Protein AF-A0A1C6ASU6-F1 (afdb_monomer_lite)

Radius of gyration: 32.37 Å; chains: 1; bounding box: 77×72×71 Å

Secondary structure (DSSP, 8-state):
-GGGT--GGGTTSS--HHHHHHHHHHHHTT-TTSHHHHHHHHHHHHHH---S--STTTHHHHHHHHHHHTTSGGGSHHHHHHHTT--EEE--B-TT---HHHHHHHT-TT--SEEE--B--GGGT-TTSTTHHHHHHHHHHHH-----SHHHHHHHHHHHHHHHHHTT---B----SS-------S---S----HHHHHHHHTS-HHHHHHHHTT-TTS-HHHHHHHHHHHHHTT----HHHHHHHSS--SEEEEEES-TTSHHHHHHHHHHHHHHHHTT-EEEEEE--SSHHHHHHHHHHHHTT--SEEEEESGGGG-SSS-GGGGHHHHHHHTTS-EEEES-----TTEEEEEE-HHHHHHHHHHHHHHTT---EEEEES--SHHHHHHHHHHHHHHHHTT----GGGEEE--S-HHHHHHHHHH-TT---SEEEESSHHHHHHHHHHHHHHT--TTTT-EEEEES--HHHHHSSSPPEEEE--HHHHHHHHHHHHHIIIII-----SEEEE--EEE--SS---

Foldseek 3Di:
DVVVVDDCCLPVNDDDPLSVQLVVQQVLVVCVVPVVQVVVQVVCCQQQVDNDHRHNVCSVVSVVSVVVSCPDPCNDPLNVCVSVVAAEAEDEDELLDPCVVLVVVVPDPPHRHHYAYAYEHALLVPPVDPCNVVVLVSLCVSQVFDDDDPVSSVSSSVSSVVVSVVSVHDHHDYDDPDDDDDDDDPDDPDDQQDLCNLCVQLVHDSVLLLCLVVVPPPHDPVSSVSSVVSCVVVVHDHDLVVNCVVPVASLEEEEEEQDCPDQLNVVLVVLQQVLSVVVVHHYDYDRQHQDLVSVLVVLVVSVVVRHQEYEYEDQSCQPLDPPPSSNVSVQVSQVPHAYEYEQYDDDHDRYAYFFEQLLQLLLVVLLVCVVVVWQFEAEEEAGSGPSSVSSVNSNCVSCVVSVHDDDPLSHHYDHLALCRLLVVVVVCPPRDGQEYDYAAVSNLNSVVVNCVVVVHDAPPRYATEHECLGPSQCVDVPRHFYKNRPSSVRSNVSSVQVCCCSPVVDDDDRYHYHYIDGRDGGRDDD

Sequence (526 aa):
MRSNGVDEYYITGAATDCEKFQKWAETLELAIGNPLYHWSHLELQRYFGYHGVLNGDTAEEVWNLCNEKLKEDGISVRNLIRQSNVKLICTTDDPVDDLKWHEVLAADDTFEVQVLPAWRPDKAMNLEKPEYADYIAQLSKVSGVEIKTFEDLKEALNIRLDYFADHGCSVSDHALEYVIYLKLSKRNEGKTINIYDIAKLSGVSIATVSRVINGSPKVSEKTKQKVMAVMEQESYTPNMFARGLGLDSAKTIGIICPEIADDYMARSVSYLEKHLHHYGYGCILGCSGTSLEERESYTKLMLSKRIDTLIFVGSIYAGDSDDPAEVAYIKEAAKKTPVFMINAHLEGENIYCAYADDYQATYELTSSLIRRGKKKILFLYNSKSFSANQKMKGYEAALIDAGYPVRGELKFYTKNDIRYARDMLLMHQNLDFDSVVATEDELAIAVLKYAKVKGIKIPEELSVSGYNNSSLAKCCEPELTSVDSKVAVLCSSTVANMIALLERKEEIEKNLKVPCDIVKRCTTDF

pLDDT: mean 91.21, std 10.98, range [38.09, 98.81]

Structure (mmCIF, N/CA/C/O backbone):
data_AF-A0A1C6ASU6-F1
#
_entry.id   AF-A0A1C6ASU6-F1
#
loop_
_atom_site.group_PDB
_atom_site.id
_atom_site.type_symbol
_atom_site.label_atom_id
_atom_site.label_alt_id
_atom_site.label_comp_id
_atom_site.label_asym_id
_atom_site.label_entity_id
_atom_site.label_seq_id
_atom_site.pdbx_PDB_ins_code
_atom_site.Cartn_x
_atom_site.Cartn_y
_atom_site.Cartn_z
_atom_site.occupancy
_atom_site.B_iso_or_equiv
_atom_site.auth_seq_id
_atom_site.auth_comp_id
_atom_site.auth_asym_id
_atom_site.auth_atom_id
_atom_site.pdbx_PDB_model_num
ATOM 1 N N . MET A 1 1 ? -2.484 27.097 6.160 1.00 89.75 1 MET A N 1
ATOM 2 C CA . MET A 1 1 ? -2.011 28.215 7.011 1.00 89.75 1 MET A CA 1
ATOM 3 C C . MET A 1 1 ? -1.577 27.721 8.387 1.00 89.75 1 MET A C 1
ATOM 5 O O . MET A 1 1 ? -0.395 27.821 8.668 1.00 89.75 1 MET A O 1
ATOM 9 N N . ARG A 1 2 ? -2.447 27.092 9.202 1.00 92.25 2 ARG A N 1
ATOM 10 C CA . ARG A 1 2 ? -2.053 26.527 10.519 1.00 92.25 2 ARG A CA 1
ATOM 11 C C . ARG A 1 2 ? -0.887 25.535 10.449 1.00 92.25 2 ARG A C 1
ATOM 13 O O . ARG A 1 2 ? 0.091 25.688 11.165 1.00 92.25 2 ARG A O 1
ATOM 20 N N . SER A 1 3 ? -0.942 24.577 9.519 1.00 86.00 3 SER A N 1
ATOM 21 C CA . SER A 1 3 ? 0.162 23.630 9.279 1.00 86.00 3 SER A CA 1
ATOM 22 C C . SER A 1 3 ? 1.462 24.299 8.814 1.00 86.00 3 SER A C 1
ATOM 24 O O . SER A 1 3 ? 2.511 23.678 8.881 1.00 86.00 3 SER A O 1
ATOM 26 N N . ASN A 1 4 ? 1.387 25.551 8.351 1.00 87.69 4 ASN A N 1
ATOM 27 C CA . ASN A 1 4 ? 2.523 26.365 7.922 1.00 87.69 4 ASN A CA 1
ATOM 28 C C . ASN A 1 4 ? 2.997 27.341 9.023 1.00 87.69 4 ASN A C 1
ATOM 30 O O . ASN A 1 4 ? 3.737 28.277 8.749 1.00 87.69 4 ASN A O 1
ATOM 34 N N . GLY A 1 5 ? 2.523 27.180 10.265 1.00 91.56 5 GLY A N 1
ATOM 35 C CA . GLY A 1 5 ? 2.941 28.009 11.399 1.00 91.56 5 GLY A CA 1
ATOM 36 C C . GLY A 1 5 ? 2.465 29.466 11.355 1.00 91.56 5 GLY A C 1
ATOM 37 O O . GLY A 1 5 ? 3.009 30.296 12.077 1.00 91.56 5 GLY A O 1
ATOM 38 N N . VAL A 1 6 ? 1.470 29.795 10.524 1.00 93.94 6 VAL A N 1
ATOM 39 C CA . VAL A 1 6 ? 0.894 31.148 10.480 1.00 93.94 6 VAL A CA 1
ATOM 40 C C . VAL A 1 6 ? 0.140 31.426 11.783 1.00 93.94 6 VAL A C 1
ATOM 42 O O . VAL A 1 6 ? -0.688 30.613 12.195 1.00 93.94 6 VAL A O 1
ATOM 45 N N . ASP A 1 7 ? 0.421 32.574 12.405 1.00 95.62 7 ASP A N 1
ATOM 46 C CA . ASP A 1 7 ? -0.215 33.006 13.653 1.00 95.62 7 ASP A CA 1
ATOM 47 C C . ASP A 1 7 ? -1.743 33.110 13.504 1.00 95.62 7 ASP A C 1
ATOM 49 O O . ASP A 1 7 ? -2.252 33.578 12.480 1.00 95.62 7 ASP A O 1
ATOM 53 N N . GLU A 1 8 ? -2.483 32.692 14.534 1.00 95.00 8 GLU A N 1
ATOM 54 C CA . GLU A 1 8 ? -3.949 32.659 14.514 1.00 95.00 8 GLU A CA 1
ATOM 55 C C . GLU A 1 8 ? -4.563 34.061 14.331 1.00 95.00 8 GLU A C 1
ATOM 57 O O . GLU A 1 8 ? -5.665 34.176 13.786 1.00 95.00 8 GLU A O 1
ATOM 62 N N . TYR A 1 9 ? -3.821 35.128 14.664 1.00 96.25 9 TYR A N 1
ATOM 63 C CA . TYR A 1 9 ? -4.148 36.519 14.338 1.00 96.25 9 TYR A CA 1
ATOM 64 C C . TYR A 1 9 ? -4.495 36.718 12.851 1.00 96.25 9 TYR A C 1
ATOM 66 O O . TYR A 1 9 ? -5.457 37.423 12.539 1.00 96.25 9 TYR A O 1
ATOM 74 N N . TYR A 1 10 ? -3.774 36.039 11.949 1.00 95.25 10 TYR A N 1
ATOM 75 C CA . TYR A 1 10 ? -3.957 36.100 10.492 1.00 95.25 10 TYR A CA 1
ATOM 76 C C . TYR A 1 10 ? -4.878 35.003 9.932 1.00 95.25 10 TYR A C 1
ATOM 78 O O . TYR A 1 10 ? -4.990 34.865 8.716 1.00 95.25 10 TYR A O 1
ATOM 86 N N . ILE A 1 11 ? -5.517 34.194 10.781 1.00 92.38 11 ILE A N 1
ATOM 87 C CA . ILE A 1 11 ? -6.421 33.118 10.346 1.00 92.38 11 ILE A CA 1
ATOM 88 C C . ILE A 1 11 ? -7.842 33.428 10.809 1.00 92.38 11 ILE A C 1
ATOM 90 O O . ILE A 1 11 ? -8.690 33.785 9.995 1.00 92.38 11 ILE A O 1
ATOM 94 N N . THR A 1 12 ? -8.100 33.338 12.115 1.00 90.62 12 THR A N 1
ATOM 95 C CA . THR A 1 12 ? -9.412 33.651 12.713 1.00 90.62 12 THR A CA 1
ATOM 96 C C . THR A 1 12 ? -9.403 34.925 13.555 1.00 90.62 12 THR A C 1
ATOM 98 O O . THR A 1 12 ? -10.463 35.391 13.965 1.00 90.62 12 THR A O 1
ATOM 101 N N . GLY A 1 13 ? -8.227 35.513 13.793 1.00 91.00 13 GLY A N 1
ATOM 102 C CA . GLY A 1 13 ? -8.066 36.739 14.563 1.00 91.00 13 GLY A CA 1
ATOM 103 C C . GLY A 1 13 ? -8.400 38.026 13.802 1.00 91.00 13 GLY A C 1
ATOM 104 O O . GLY A 1 13 ? -9.082 38.035 12.773 1.00 91.00 13 GLY A O 1
ATOM 105 N N . ALA A 1 14 ? -7.925 39.142 14.356 1.00 94.81 14 ALA A N 1
ATOM 106 C CA . ALA A 1 14 ? -8.362 40.493 14.006 1.00 94.81 14 ALA A CA 1
ATOM 107 C C . ALA A 1 14 ? -7.582 41.165 12.857 1.00 94.81 14 ALA A C 1
ATOM 109 O O . ALA A 1 14 ? -7.762 42.363 12.646 1.00 94.81 14 ALA A O 1
ATOM 110 N N . ALA A 1 15 ? -6.721 40.439 12.133 1.00 96.56 15 ALA A N 1
ATOM 111 C CA . ALA A 1 15 ? -6.069 40.970 10.933 1.00 96.56 15 ALA A CA 1
ATOM 112 C C . ALA A 1 15 ? -7.101 41.381 9.864 1.00 96.56 15 ALA A C 1
ATOM 114 O O . ALA A 1 15 ? -8.192 40.800 9.784 1.00 96.56 15 ALA A O 1
ATOM 115 N N . THR A 1 16 ? -6.744 42.354 9.026 1.00 97.25 16 THR A N 1
ATOM 116 C CA . THR A 1 16 ? -7.569 42.769 7.882 1.00 97.25 16 THR A CA 1
ATOM 117 C C . THR A 1 16 ? -7.646 41.663 6.829 1.00 97.25 16 THR A C 1
ATOM 119 O O . THR A 1 16 ? -6.751 40.823 6.727 1.00 97.25 16 THR A O 1
ATOM 122 N N . ASP A 1 17 ? -8.694 41.662 6.002 1.00 95.50 17 ASP A N 1
ATOM 123 C CA . ASP A 1 17 ? -8.864 40.628 4.970 1.00 95.50 17 ASP A CA 1
ATOM 124 C C . ASP A 1 17 ? -7.698 40.602 3.966 1.00 95.50 17 ASP A C 1
ATOM 126 O O . ASP A 1 17 ? -7.287 39.527 3.533 1.00 95.50 17 ASP A O 1
ATOM 130 N N . CYS A 1 18 ? -7.109 41.766 3.666 1.00 95.88 18 CYS A N 1
ATOM 131 C CA . CYS A 1 18 ? -5.926 41.873 2.810 1.00 95.88 18 CYS A CA 1
ATOM 132 C C . CYS A 1 18 ? -4.696 41.215 3.461 1.00 95.88 18 CYS A C 1
ATOM 134 O O . CYS A 1 18 ? -4.013 40.410 2.831 1.00 95.88 18 CYS A O 1
ATOM 136 N N . GLU A 1 19 ? -4.447 41.468 4.751 1.00 97.12 19 GLU A N 1
ATOM 137 C CA . GLU A 1 19 ? -3.349 40.826 5.491 1.00 97.12 19 GLU A CA 1
ATOM 138 C C . GLU A 1 19 ? -3.540 39.306 5.596 1.00 97.12 19 GLU A C 1
ATOM 140 O O . GLU A 1 19 ? -2.581 38.540 5.473 1.00 97.12 19 GLU A O 1
ATOM 145 N N . LYS A 1 20 ? -4.781 38.844 5.783 1.00 97.38 20 LYS A N 1
ATOM 146 C CA . LYS A 1 20 ? -5.115 37.411 5.777 1.00 97.38 20 LYS A CA 1
ATOM 147 C C . LYS A 1 20 ? -4.866 36.792 4.401 1.00 97.38 20 LYS A C 1
ATOM 149 O O . LYS A 1 20 ? -4.273 35.715 4.315 1.00 97.38 20 LYS A O 1
ATOM 154 N N . PHE A 1 21 ? -5.264 37.478 3.328 1.00 96.75 21 PHE A N 1
ATOM 155 C CA . PHE A 1 21 ? -5.027 37.036 1.954 1.00 96.75 21 PHE A CA 1
ATOM 156 C C . PHE A 1 21 ? -3.535 36.965 1.615 1.00 96.75 21 PHE A C 1
ATOM 158 O O . PHE A 1 21 ? -3.093 35.975 1.034 1.00 96.75 21 PHE A O 1
ATOM 165 N N . GLN A 1 22 ? -2.740 37.941 2.059 1.00 97.62 22 GLN A N 1
ATOM 166 C CA . GLN A 1 22 ? -1.281 37.919 1.938 1.00 97.62 22 GLN A CA 1
ATOM 167 C C . GLN A 1 22 ? -0.692 36.648 2.572 1.00 97.62 22 GLN A C 1
ATOM 169 O O . GLN A 1 22 ? 0.067 35.919 1.934 1.00 97.62 22 GLN A O 1
ATOM 174 N N . LYS A 1 23 ? -1.102 36.312 3.804 1.00 97.50 23 LYS A N 1
ATOM 175 C CA . LYS A 1 23 ? -0.645 35.084 4.483 1.00 97.50 23 LYS A CA 1
ATOM 176 C C . LYS A 1 23 ? -1.138 33.800 3.825 1.00 97.50 23 LYS A C 1
ATOM 178 O O . LYS A 1 23 ? -0.450 32.774 3.880 1.00 97.50 23 LYS A O 1
ATOM 183 N N . TRP A 1 24 ? -2.311 33.833 3.201 1.00 95.69 24 TRP A N 1
ATOM 184 C CA . TRP A 1 24 ? -2.790 32.730 2.379 1.00 95.69 24 TRP A CA 1
ATOM 185 C C . TRP A 1 24 ? -1.905 32.525 1.144 1.00 95.69 24 TRP A C 1
ATOM 187 O O . TRP A 1 24 ? -1.467 31.401 0.901 1.00 95.69 24 TRP A O 1
ATOM 197 N N . ALA A 1 25 ? -1.577 33.597 0.423 1.00 96.31 25 ALA A N 1
ATOM 198 C CA . ALA A 1 25 ? -0.746 33.549 -0.775 1.00 96.31 25 ALA A CA 1
ATOM 199 C C . ALA A 1 25 ? 0.693 33.079 -0.484 1.00 96.31 25 ALA A C 1
ATOM 201 O O . ALA A 1 25 ? 1.191 32.194 -1.174 1.00 96.31 25 ALA A O 1
ATOM 202 N N . GLU A 1 26 ? 1.316 33.568 0.595 1.00 95.69 26 GLU A N 1
ATOM 203 C CA . GLU A 1 26 ? 2.608 33.057 1.096 1.00 95.69 26 GLU A CA 1
ATOM 204 C C . GLU A 1 26 ? 2.534 31.555 1.434 1.00 95.69 26 GLU A C 1
ATOM 206 O O . GLU A 1 26 ? 3.459 30.787 1.186 1.00 95.69 26 GLU A O 1
ATOM 211 N N . THR A 1 27 ? 1.408 31.099 1.997 1.00 95.31 27 THR A N 1
ATOM 212 C CA . THR A 1 27 ? 1.219 29.676 2.316 1.00 95.31 27 THR A CA 1
ATOM 213 C C . THR A 1 27 ? 1.048 28.819 1.061 1.00 95.31 27 THR A C 1
ATOM 215 O O . THR A 1 27 ? 1.477 27.664 1.050 1.00 95.31 27 THR A O 1
ATOM 218 N N . LEU A 1 28 ? 0.406 29.348 0.018 1.00 93.88 28 LEU A N 1
ATOM 219 C CA . LEU A 1 28 ? 0.151 28.609 -1.216 1.00 93.88 28 LEU A CA 1
ATOM 220 C C . LEU A 1 28 ? 1.441 28.188 -1.927 1.00 93.88 28 LEU A C 1
ATOM 222 O O . LEU A 1 28 ? 1.463 27.107 -2.511 1.00 93.88 28 LEU A O 1
ATOM 226 N N . GLU A 1 29 ? 2.525 28.959 -1.825 1.00 88.88 29 GLU A N 1
ATOM 227 C CA . GLU A 1 29 ? 3.832 28.599 -2.401 1.00 88.88 29 GLU A CA 1
ATOM 228 C C . GLU A 1 29 ? 4.372 27.265 -1.880 1.00 88.88 29 GLU A C 1
ATOM 230 O O . GLU A 1 29 ? 5.050 26.528 -2.595 1.00 88.88 29 GLU A O 1
ATOM 235 N N . LEU A 1 30 ? 4.028 26.928 -0.639 1.00 90.44 30 LEU A N 1
ATOM 236 C CA . LEU A 1 30 ? 4.442 25.696 0.026 1.00 90.44 30 LEU A CA 1
ATOM 237 C C . LEU A 1 30 ? 3.437 24.554 -0.184 1.00 90.44 30 LEU A C 1
ATOM 239 O O . LEU A 1 30 ? 3.657 23.438 0.281 1.00 90.44 30 LEU A O 1
ATOM 243 N N . ALA A 1 31 ? 2.334 24.815 -0.888 1.00 88.81 31 ALA A N 1
ATOM 244 C CA . ALA A 1 31 ? 1.245 23.874 -1.123 1.00 88.81 31 ALA A CA 1
ATOM 245 C C . ALA A 1 31 ? 1.304 23.212 -2.516 1.00 88.81 31 ALA A C 1
ATOM 247 O O . ALA A 1 31 ? 0.291 22.700 -2.994 1.00 88.81 31 ALA A O 1
ATOM 248 N N . ILE A 1 32 ? 2.464 23.196 -3.183 1.00 81.00 32 ILE A N 1
ATOM 249 C CA . ILE A 1 32 ? 2.633 22.531 -4.487 1.00 81.00 32 ILE A CA 1
ATOM 250 C C . ILE A 1 32 ? 2.307 21.034 -4.348 1.00 81.00 32 ILE A C 1
ATOM 252 O O . ILE A 1 32 ? 2.877 20.332 -3.517 1.00 81.00 32 ILE A O 1
ATOM 256 N N . GLY A 1 33 ? 1.369 20.548 -5.167 1.00 82.12 33 GLY A N 1
ATOM 257 C CA . GLY A 1 33 ? 0.838 19.180 -5.092 1.00 82.12 33 GLY A CA 1
ATOM 258 C C . GLY A 1 33 ? -0.391 19.023 -4.186 1.00 82.12 33 GLY A C 1
ATOM 259 O O . GLY A 1 33 ? -1.029 17.972 -4.206 1.00 82.12 33 GLY A O 1
ATOM 260 N N . ASN A 1 34 ? -0.779 20.060 -3.438 1.00 88.38 34 ASN A N 1
ATOM 261 C CA . ASN A 1 34 ? -2.059 20.115 -2.737 1.00 88.38 34 ASN A CA 1
ATOM 262 C C . ASN A 1 34 ? -3.158 20.651 -3.682 1.00 88.38 34 ASN A C 1
ATOM 264 O O . ASN A 1 34 ? -2.921 21.643 -4.379 1.00 88.38 34 ASN A O 1
ATOM 268 N N . PRO A 1 35 ? -4.377 20.074 -3.690 1.00 89.69 35 PRO A N 1
ATOM 269 C CA . PRO A 1 35 ? -5.486 20.579 -4.504 1.00 89.69 35 PRO A CA 1
ATOM 270 C C . PRO A 1 35 ? -5.772 22.074 -4.325 1.00 89.69 35 PRO A C 1
ATOM 272 O O . PRO A 1 35 ? -6.132 22.732 -5.295 1.00 89.69 35 PRO A O 1
ATOM 275 N N . LEU A 1 36 ? -5.545 22.630 -3.128 1.00 90.69 36 LEU A N 1
ATOM 276 C CA . LEU A 1 36 ? -5.753 24.051 -2.840 1.00 90.69 36 LEU A CA 1
ATOM 277 C C . LEU A 1 36 ? -4.897 24.964 -3.724 1.00 90.69 36 LEU A C 1
ATOM 279 O O . LEU A 1 36 ? -5.395 25.992 -4.173 1.00 90.69 36 LEU A O 1
ATOM 283 N N . TYR A 1 37 ? -3.659 24.568 -4.044 1.00 93.06 37 TYR A N 1
ATOM 284 C CA . TYR A 1 37 ? -2.824 25.318 -4.982 1.00 93.06 37 TYR A CA 1
ATOM 285 C C . TYR A 1 37 ? -3.482 25.378 -6.359 1.00 93.06 37 TYR A C 1
ATOM 287 O O . TYR A 1 37 ? -3.696 26.457 -6.907 1.00 93.06 37 TYR A O 1
ATOM 295 N N . HIS A 1 38 ? -3.871 24.226 -6.904 1.00 91.38 38 HIS A N 1
ATOM 296 C CA . HIS A 1 38 ? -4.484 24.159 -8.228 1.00 91.38 38 HIS A CA 1
ATOM 297 C C . HIS A 1 38 ? -5.837 24.875 -8.281 1.00 91.38 38 HIS A C 1
ATOM 299 O O . HIS A 1 38 ? -6.095 25.617 -9.224 1.00 91.38 38 HIS A O 1
ATOM 305 N N . TRP A 1 39 ? -6.689 24.695 -7.270 1.00 93.44 39 TRP A N 1
ATOM 306 C CA . TRP A 1 39 ? -8.012 25.314 -7.224 1.00 93.44 39 TRP A CA 1
ATOM 307 C C . TRP A 1 39 ? -7.933 26.833 -7.125 1.00 93.44 39 TRP A C 1
ATOM 309 O O . TRP A 1 39 ? -8.619 27.503 -7.888 1.00 93.44 39 TRP A O 1
ATOM 319 N N . SER A 1 40 ? -7.053 27.391 -6.285 1.00 94.00 40 SER A N 1
ATOM 320 C CA . SER A 1 40 ? -6.895 28.849 -6.204 1.00 94.00 40 SER A CA 1
ATOM 321 C C . SER A 1 40 ? -6.528 29.467 -7.556 1.00 94.00 40 SER A C 1
ATOM 323 O O . SER A 1 40 ? -7.146 30.445 -7.965 1.00 94.00 40 SER A O 1
ATOM 325 N N . HIS A 1 41 ? -5.594 28.863 -8.296 1.00 94.94 41 HIS A N 1
ATOM 326 C CA . HIS A 1 41 ? -5.211 29.356 -9.624 1.00 94.94 41 HIS A CA 1
ATOM 327 C C . HIS A 1 41 ? -6.318 29.162 -10.669 1.00 94.94 41 HIS A C 1
ATOM 329 O O . HIS A 1 41 ? -6.538 30.040 -11.501 1.00 94.94 41 HIS A O 1
ATOM 335 N N . LEU A 1 42 ? -7.049 28.044 -10.616 1.00 93.88 42 LEU A N 1
ATOM 336 C CA . LEU A 1 42 ? -8.167 27.793 -11.526 1.00 93.88 42 LEU A CA 1
ATOM 337 C C . LEU A 1 42 ? -9.322 28.777 -11.314 1.00 93.88 42 LEU A C 1
ATOM 339 O O . LEU A 1 42 ? -9.890 29.236 -12.303 1.00 93.88 42 LEU A O 1
ATOM 343 N N . GLU A 1 43 ? -9.658 29.133 -10.071 1.00 92.38 43 GLU A N 1
ATOM 344 C CA . GLU A 1 43 ? -10.723 30.111 -9.802 1.00 92.38 43 GLU A CA 1
ATOM 345 C C . GLU A 1 43 ? -10.303 31.539 -10.187 1.00 92.38 43 GLU A C 1
ATOM 347 O O . GLU A 1 43 ? -11.088 32.273 -10.796 1.00 92.38 43 GLU A O 1
ATOM 352 N N . LEU A 1 44 ? -9.041 31.908 -9.932 1.00 94.62 44 LEU A N 1
ATOM 353 C CA . LEU A 1 44 ? -8.453 33.165 -10.409 1.00 94.62 44 LEU A CA 1
ATOM 354 C C . LEU A 1 44 ? -8.493 33.269 -11.937 1.00 94.62 44 LEU A C 1
ATOM 356 O O . LEU A 1 44 ? -8.879 34.300 -12.489 1.00 94.62 44 LEU A O 1
ATOM 360 N N . GLN A 1 45 ? -8.164 32.187 -12.636 1.00 94.88 45 GLN A N 1
ATOM 361 C CA . GLN A 1 45 ? -8.249 32.145 -14.089 1.00 94.88 45 GLN A CA 1
ATOM 362 C C . GLN A 1 45 ? -9.702 32.215 -14.575 1.00 94.88 45 GLN A C 1
ATOM 364 O O . GLN A 1 45 ? -10.001 32.957 -15.510 1.00 94.88 45 GLN A O 1
ATOM 369 N N . ARG A 1 46 ? -10.605 31.444 -13.960 1.00 90.56 46 ARG A N 1
ATOM 370 C CA . ARG A 1 46 ? -11.988 31.276 -14.422 1.00 90.56 46 ARG A CA 1
ATOM 371 C C . ARG A 1 46 ? -12.820 32.544 -14.270 1.00 90.56 46 ARG A C 1
ATOM 373 O O . ARG A 1 46 ? -13.450 32.946 -15.242 1.00 90.56 46 ARG A O 1
ATOM 380 N N . TYR A 1 47 ? -12.839 33.150 -13.084 1.00 89.19 47 TYR A N 1
ATOM 381 C CA . TYR A 1 47 ? -13.700 34.310 -12.818 1.00 89.19 47 TYR A CA 1
ATOM 382 C C . TYR A 1 47 ? -12.960 35.635 -12.964 1.00 89.19 47 TYR A C 1
ATOM 384 O O . TYR A 1 47 ? -13.541 36.631 -13.387 1.00 89.19 47 TYR A O 1
ATOM 392 N N . PHE A 1 48 ? -11.662 35.649 -12.655 1.00 91.25 48 PHE A N 1
ATOM 393 C CA . PHE A 1 48 ? -10.873 36.877 -12.633 1.00 91.25 48 PHE A CA 1
ATOM 394 C C . PHE A 1 48 ? -9.925 37.004 -13.826 1.00 91.25 48 PHE A C 1
ATOM 396 O O . PHE A 1 48 ? -9.300 38.049 -13.990 1.00 91.25 48 PHE A O 1
ATOM 403 N N . GLY A 1 49 ? -9.860 36.022 -14.734 1.00 91.81 49 GLY A N 1
ATOM 404 C CA . GLY A 1 49 ? -9.000 36.073 -15.924 1.00 91.81 49 GLY A CA 1
ATOM 405 C C . GLY A 1 49 ? -7.513 36.248 -15.602 1.00 91.81 49 GLY A C 1
ATOM 406 O O . GLY A 1 49 ? -6.758 36.731 -16.444 1.00 91.81 49 GLY A O 1
ATOM 407 N N . TYR A 1 50 ? -7.099 35.916 -14.379 1.00 95.75 50 TYR A N 1
ATOM 408 C CA . TYR A 1 50 ? -5.712 36.014 -13.954 1.00 95.75 50 TYR A CA 1
ATOM 409 C C . TYR A 1 50 ? -4.988 34.713 -14.297 1.00 95.75 50 TYR A C 1
ATOM 411 O O . TYR A 1 50 ? -5.346 33.643 -13.813 1.00 95.75 50 TYR A O 1
ATOM 419 N N . HIS A 1 51 ? -3.974 34.812 -15.155 1.00 95.88 51 HIS A N 1
ATOM 420 C CA . HIS A 1 51 ? -3.187 33.670 -15.635 1.00 95.88 51 HIS A CA 1
ATOM 421 C C . HIS A 1 51 ? -1.792 33.585 -14.993 1.00 95.88 51 HIS A C 1
ATOM 423 O O . HIS A 1 51 ? -0.982 32.751 -15.400 1.00 95.88 51 HIS A O 1
ATOM 429 N N . GLY A 1 52 ? -1.493 34.471 -14.039 1.00 93.69 52 GLY A N 1
ATOM 430 C CA . GLY A 1 52 ? -0.248 34.454 -13.279 1.00 93.69 52 GLY A CA 1
ATOM 431 C C . GLY A 1 52 ? -0.268 33.435 -12.138 1.00 93.69 52 GLY A C 1
ATOM 432 O O . GLY A 1 52 ? -1.192 32.631 -12.004 1.00 93.69 52 GLY A O 1
ATOM 433 N N . VAL A 1 53 ? 0.762 33.489 -11.296 1.00 93.38 53 VAL A N 1
ATOM 434 C CA . VAL A 1 53 ? 0.902 32.630 -10.113 1.00 93.38 53 VAL A CA 1
ATOM 435 C C . VAL A 1 53 ? 0.579 33.455 -8.875 1.00 93.38 53 VAL A C 1
ATOM 437 O O . VAL A 1 53 ? 1.204 34.490 -8.672 1.00 93.38 53 VAL A O 1
ATOM 440 N N . LEU A 1 54 ? -0.373 33.005 -8.054 1.00 96.00 54 LEU A N 1
ATOM 441 C CA . LEU A 1 54 ? -0.651 33.593 -6.744 1.00 96.00 54 LEU A CA 1
ATOM 442 C C . LEU A 1 54 ? 0.397 33.112 -5.739 1.00 96.00 54 LEU A C 1
ATOM 444 O O . LEU A 1 54 ? 0.477 31.919 -5.438 1.00 96.00 54 LEU A O 1
ATOM 448 N N . ASN A 1 55 ? 1.166 34.055 -5.211 1.00 95.19 55 ASN A N 1
ATOM 449 C CA . ASN A 1 55 ? 2.190 33.828 -4.208 1.00 95.19 55 ASN A CA 1
ATOM 450 C C . ASN A 1 55 ? 2.399 35.069 -3.325 1.00 95.19 55 ASN A C 1
ATOM 452 O O . ASN A 1 55 ? 1.672 36.052 -3.469 1.00 95.19 55 ASN A O 1
ATOM 456 N N . GLY A 1 56 ? 3.363 35.029 -2.399 1.00 95.19 56 GLY A N 1
ATOM 457 C CA . GLY A 1 56 ? 3.637 36.159 -1.508 1.00 95.19 56 GLY A CA 1
ATOM 458 C C . GLY A 1 56 ? 3.955 37.465 -2.249 1.00 95.19 56 GLY A C 1
ATOM 459 O O . GLY A 1 56 ? 3.484 38.521 -1.836 1.00 95.19 56 GLY A O 1
ATOM 460 N N . ASP A 1 57 ? 4.677 37.393 -3.369 1.00 97.06 57 ASP A N 1
ATOM 461 C CA . ASP A 1 57 ? 5.079 38.568 -4.152 1.00 97.06 57 ASP A CA 1
ATOM 462 C C . ASP A 1 57 ? 3.933 39.142 -5.005 1.00 97.06 57 ASP A C 1
ATOM 464 O O . ASP A 1 57 ? 3.872 40.349 -5.235 1.00 97.06 57 ASP A O 1
ATOM 468 N N . THR A 1 58 ? 3.012 38.300 -5.482 1.00 97.19 58 THR A N 1
ATOM 469 C CA . THR A 1 58 ? 1.901 38.702 -6.367 1.00 97.19 58 THR A CA 1
ATOM 470 C C . THR A 1 58 ? 0.583 38.940 -5.632 1.00 97.19 58 THR A C 1
ATOM 472 O O . THR A 1 58 ? -0.396 39.366 -6.245 1.00 97.19 58 THR A O 1
ATOM 475 N N . ALA A 1 59 ? 0.526 38.685 -4.325 1.00 97.12 59 ALA A N 1
ATOM 476 C CA . ALA A 1 59 ? -0.696 38.767 -3.532 1.00 97.12 59 ALA A CA 1
ATOM 477 C C . ALA A 1 59 ? -1.389 40.135 -3.623 1.00 97.12 59 ALA A C 1
ATOM 479 O O . ALA A 1 59 ? -2.595 40.188 -3.852 1.00 97.12 59 ALA A O 1
ATOM 480 N N . GLU A 1 60 ? -0.647 41.239 -3.502 1.00 96.88 60 GLU A N 1
ATOM 481 C CA . GLU A 1 60 ? -1.217 42.590 -3.589 1.00 96.88 60 GLU A CA 1
ATOM 482 C C . GLU A 1 60 ? -1.780 42.889 -4.990 1.00 96.88 60 GLU A C 1
ATOM 484 O O . GLU A 1 60 ? -2.884 43.421 -5.124 1.00 96.88 60 GLU A O 1
ATOM 489 N N . GLU A 1 61 ? -1.057 42.499 -6.044 1.00 96.88 61 GLU A N 1
ATOM 490 C CA . GLU A 1 61 ? -1.515 42.636 -7.431 1.00 96.88 61 GLU A CA 1
ATOM 491 C C . GLU A 1 61 ? -2.829 41.876 -7.645 1.00 96.88 61 GLU A C 1
ATOM 493 O O . GLU A 1 61 ? -3.810 42.441 -8.135 1.00 96.88 61 GLU A O 1
ATOM 498 N N . VAL A 1 62 ? -2.862 40.604 -7.238 1.00 97.31 62 VAL A N 1
ATOM 499 C CA . VAL A 1 62 ? -4.029 39.726 -7.385 1.00 97.31 62 VAL A CA 1
ATOM 500 C C . VAL A 1 62 ? -5.205 40.255 -6.568 1.00 97.31 62 VAL A C 1
ATOM 502 O O . VAL A 1 62 ? -6.331 40.281 -7.066 1.00 97.31 62 VAL A O 1
ATOM 505 N N . TRP A 1 63 ? -4.956 40.711 -5.338 1.00 96.94 63 TRP A N 1
ATOM 506 C CA . TRP A 1 63 ? -5.964 41.312 -4.469 1.00 96.94 63 TRP A CA 1
ATOM 507 C C . TRP A 1 63 ? -6.620 42.521 -5.134 1.00 96.94 63 TRP A C 1
ATOM 509 O O . TRP A 1 63 ? -7.849 42.597 -5.215 1.00 96.94 63 TRP A O 1
ATOM 519 N N . ASN A 1 64 ? -5.810 43.444 -5.653 1.00 96.38 64 ASN A N 1
ATOM 520 C CA . ASN A 1 64 ? -6.298 44.650 -6.314 1.00 96.38 64 ASN A CA 1
ATOM 521 C C . ASN A 1 64 ? -7.059 44.314 -7.602 1.00 96.38 64 ASN A C 1
ATOM 523 O O . ASN A 1 64 ? -8.162 44.817 -7.806 1.00 96.38 64 ASN A O 1
ATOM 527 N N . LEU A 1 65 ? -6.529 43.406 -8.429 1.00 95.69 65 LEU A N 1
ATOM 528 C CA . LEU A 1 65 ? -7.192 42.939 -9.647 1.00 95.69 65 LEU A CA 1
ATOM 529 C C . LEU A 1 65 ? -8.572 42.340 -9.346 1.00 95.69 65 LEU A C 1
ATOM 531 O O . LEU A 1 65 ? -9.554 42.695 -9.998 1.00 95.69 65 LEU A O 1
ATOM 535 N N . CYS A 1 66 ? -8.660 41.445 -8.358 1.00 93.94 66 CYS A N 1
ATOM 536 C CA . CYS A 1 66 ? -9.923 40.810 -7.995 1.00 93.94 66 CYS A CA 1
ATOM 537 C C . CYS A 1 66 ? -10.930 41.837 -7.465 1.00 93.94 66 CYS A C 1
ATOM 539 O O . CYS A 1 66 ? -12.087 41.813 -7.874 1.00 93.94 66 CYS A O 1
ATOM 541 N N . ASN A 1 67 ? -10.497 42.771 -6.611 1.00 93.62 67 ASN A N 1
ATOM 542 C CA . ASN A 1 67 ? -11.370 43.816 -6.070 1.00 93.62 67 ASN A CA 1
ATOM 543 C C . ASN A 1 67 ? -11.860 44.808 -7.132 1.00 93.62 67 ASN A C 1
ATOM 545 O O . ASN A 1 67 ? -13.004 45.249 -7.052 1.00 93.62 67 ASN A O 1
ATOM 549 N N . GLU A 1 68 ? -11.043 45.151 -8.130 1.00 93.50 68 GLU A N 1
ATOM 550 C CA . GLU A 1 68 ? -11.506 45.954 -9.268 1.00 93.50 68 GLU A CA 1
ATOM 551 C C . GLU A 1 68 ? -12.524 45.185 -10.109 1.00 93.50 68 GLU A C 1
ATOM 553 O O . GLU A 1 68 ? -13.593 45.709 -10.416 1.00 93.50 68 GLU A O 1
ATOM 558 N N . LYS A 1 69 ? -12.255 43.908 -10.394 1.00 90.06 69 LYS A N 1
ATOM 559 C CA . LYS A 1 69 ? -13.178 43.047 -11.139 1.00 90.06 69 LYS A CA 1
ATOM 560 C C . LYS A 1 69 ? -14.522 42.849 -10.440 1.00 90.06 69 LYS A C 1
ATOM 562 O O . LYS A 1 69 ? -15.555 42.863 -11.099 1.00 90.06 69 LYS A O 1
ATOM 567 N N . LEU A 1 70 ? -14.540 42.727 -9.113 1.00 90.00 70 LEU A N 1
ATOM 568 C CA . LEU A 1 70 ? -15.780 42.605 -8.333 1.00 90.00 70 LEU A CA 1
ATOM 569 C C . LEU A 1 70 ? -16.698 43.837 -8.438 1.00 90.00 70 LEU A C 1
ATOM 571 O O . LEU A 1 70 ? -17.874 43.736 -8.097 1.00 90.00 70 LEU A O 1
ATOM 575 N N . LYS A 1 71 ? -16.194 44.987 -8.907 1.00 89.44 71 LYS A N 1
ATOM 576 C CA . LYS A 1 71 ? -17.006 46.189 -9.165 1.00 89.44 71 LYS A CA 1
ATOM 577 C C . LYS A 1 71 ? -17.701 46.158 -10.529 1.00 89.44 71 LYS A C 1
ATOM 579 O O . LYS A 1 71 ? -18.562 46.997 -10.776 1.00 89.44 71 LYS A O 1
ATOM 584 N N . GLU A 1 72 ? -17.321 45.244 -11.421 1.00 88.12 72 GLU A N 1
ATOM 585 C CA . GLU A 1 72 ? -17.944 45.100 -12.735 1.00 88.12 72 GLU A CA 1
ATOM 586 C C . GLU A 1 72 ? -19.334 44.450 -12.606 1.00 88.12 72 GLU A C 1
ATOM 588 O O . GLU A 1 72 ? -19.501 43.439 -11.920 1.00 88.12 72 GLU A O 1
ATOM 593 N N . ASP A 1 73 ? -20.333 44.960 -13.339 1.00 73.44 73 ASP A N 1
ATOM 594 C CA . ASP A 1 73 ? -21.723 44.458 -13.303 1.00 73.44 73 ASP A CA 1
ATOM 595 C C . ASP A 1 73 ? -21.840 42.947 -13.625 1.00 73.44 73 ASP A C 1
ATOM 597 O O . ASP A 1 73 ? -22.785 42.257 -13.222 1.00 73.44 73 ASP A O 1
ATOM 601 N N . GLY A 1 74 ? -20.854 42.400 -14.344 1.00 79.69 74 GLY A N 1
ATOM 602 C CA . GLY A 1 74 ? -20.765 40.987 -14.710 1.00 79.69 74 GLY A CA 1
ATOM 603 C C . GLY A 1 74 ? -20.406 40.039 -13.560 1.00 79.69 74 GLY A C 1
ATOM 604 O O . GLY A 1 74 ? -20.629 38.837 -13.702 1.00 79.69 74 GLY A O 1
ATOM 605 N N . ILE A 1 75 ? -19.906 40.545 -12.426 1.00 84.94 75 ILE A N 1
ATOM 606 C CA . ILE A 1 75 ? -19.369 39.744 -11.307 1.00 84.94 75 ILE A CA 1
ATOM 607 C C . ILE A 1 75 ? -20.213 39.941 -10.036 1.00 84.94 75 ILE A C 1
ATOM 609 O O . ILE A 1 75 ? -19.724 40.064 -8.918 1.00 84.94 75 ILE A O 1
ATOM 613 N N . SER A 1 76 ? -21.537 39.947 -10.200 1.00 88.88 76 SER A N 1
ATOM 614 C CA . SER A 1 76 ? -22.455 39.792 -9.067 1.00 88.88 76 SER A CA 1
ATOM 615 C C . SER A 1 76 ? -22.510 38.332 -8.604 1.00 88.88 76 SER A C 1
ATOM 617 O O . SER A 1 76 ? -22.268 37.412 -9.387 1.00 88.88 76 SER A O 1
ATOM 619 N N . VAL A 1 77 ? -22.921 38.097 -7.352 1.00 88.81 77 VAL A N 1
ATOM 620 C CA . VAL A 1 77 ? -23.115 36.739 -6.804 1.00 88.81 77 VAL A CA 1
ATOM 621 C C . VAL A 1 77 ? -24.009 35.888 -7.718 1.00 88.81 77 VAL A C 1
ATOM 623 O O . VAL A 1 77 ? -23.653 34.762 -8.057 1.00 88.81 77 VAL A O 1
ATOM 626 N N . ARG A 1 78 ? -25.134 36.439 -8.198 1.00 90.94 78 ARG A N 1
ATOM 627 C CA . ARG A 1 78 ? -26.040 35.733 -9.123 1.00 90.94 78 ARG A CA 1
ATOM 628 C C . ARG A 1 78 ? -25.374 35.423 -10.461 1.00 90.94 78 ARG A C 1
ATOM 630 O O . ARG A 1 78 ? -25.559 34.332 -10.989 1.00 90.94 78 ARG A O 1
ATOM 637 N N . ASN A 1 79 ? -24.586 36.349 -11.004 1.00 90.56 79 ASN A N 1
ATOM 638 C CA . ASN A 1 79 ? -23.893 36.127 -12.272 1.00 90.56 79 ASN A CA 1
ATOM 639 C C . ASN A 1 79 ? -22.774 35.088 -12.147 1.00 90.56 79 ASN A C 1
ATOM 641 O O . ASN A 1 79 ? -22.628 34.270 -13.049 1.00 90.56 79 ASN A O 1
ATOM 645 N N . LEU A 1 80 ? -22.053 35.041 -11.024 1.00 90.31 80 LEU A N 1
ATOM 646 C CA . LEU A 1 80 ? -21.076 33.983 -10.750 1.00 90.31 80 LEU A CA 1
ATOM 647 C C . LEU A 1 80 ? -21.742 32.603 -10.692 1.00 90.31 80 LEU A C 1
ATOM 649 O O . LEU A 1 80 ? -21.287 31.665 -11.342 1.00 90.31 80 LEU A O 1
ATOM 653 N N . ILE A 1 81 ? -22.877 32.491 -9.995 1.00 92.06 81 ILE A N 1
ATOM 654 C CA . ILE A 1 81 ? -23.663 31.249 -9.935 1.00 92.06 81 ILE A CA 1
ATOM 655 C C . ILE A 1 81 ? -24.096 30.806 -11.349 1.00 92.06 81 ILE A C 1
ATOM 657 O O . ILE A 1 81 ? -23.995 29.623 -11.691 1.00 92.06 81 ILE A O 1
ATOM 661 N N . ARG A 1 82 ? -24.520 31.754 -12.197 1.00 90.88 82 ARG A N 1
ATOM 662 C CA . ARG A 1 82 ? -24.882 31.501 -13.603 1.00 90.88 82 ARG A CA 1
ATOM 663 C C . ARG A 1 82 ? -23.701 31.045 -14.451 1.00 90.88 82 ARG A C 1
ATOM 665 O O . ARG A 1 82 ? -23.835 30.081 -15.201 1.00 90.88 82 ARG A O 1
ATOM 672 N N . GLN A 1 83 ? -22.551 31.707 -14.329 1.00 88.75 83 GLN A N 1
ATOM 673 C CA . GLN A 1 83 ? -21.323 31.349 -15.051 1.00 88.75 83 GLN A CA 1
ATOM 674 C C . GLN A 1 83 ? -20.870 29.922 -14.723 1.00 88.75 83 GLN A C 1
ATOM 676 O O . GLN A 1 83 ? -20.382 29.209 -15.598 1.00 88.75 83 GLN A O 1
ATOM 681 N N . SER A 1 84 ? -21.115 29.477 -13.491 1.00 89.88 84 SER A N 1
ATOM 682 C CA . SER A 1 84 ? -20.840 28.114 -13.029 1.00 89.88 84 SER A CA 1
ATOM 683 C C . SER A 1 84 ? -21.896 27.086 -13.442 1.00 89.88 84 SER A C 1
ATOM 685 O O . SER A 1 84 ? -21.768 25.911 -13.100 1.00 89.88 84 SER A O 1
ATOM 687 N N . ASN A 1 85 ? -22.931 27.502 -14.182 1.00 92.56 85 ASN A N 1
ATOM 688 C CA . ASN A 1 85 ? -24.048 26.668 -14.631 1.00 92.56 85 ASN A CA 1
ATOM 689 C C . ASN A 1 85 ? -24.714 25.884 -13.481 1.00 92.56 85 ASN A C 1
ATOM 691 O O . ASN A 1 85 ? -25.156 24.744 -13.657 1.00 92.56 85 ASN A O 1
ATOM 695 N N . VAL A 1 86 ? -24.777 26.494 -12.294 1.00 95.00 86 VAL A N 1
ATOM 696 C CA . VAL A 1 86 ? -25.416 25.902 -11.116 1.00 95.00 86 VAL A CA 1
ATOM 697 C C . VAL A 1 86 ? -26.917 25.790 -11.368 1.00 95.00 86 VAL A C 1
ATOM 699 O O . VAL A 1 86 ? -27.541 26.711 -11.890 1.00 95.00 86 VAL A O 1
ATOM 702 N N . LYS A 1 87 ? -27.500 24.642 -11.017 1.00 92.94 87 LYS A N 1
ATOM 703 C CA . LYS A 1 87 ? -28.946 24.391 -11.149 1.00 92.94 87 LYS A CA 1
ATOM 704 C C . LYS A 1 87 ? -29.692 24.469 -9.823 1.00 92.94 87 LYS A C 1
ATOM 706 O O . LYS A 1 87 ? -30.855 24.854 -9.807 1.00 92.94 87 LYS A O 1
ATOM 711 N N . LEU A 1 88 ? -29.012 24.119 -8.738 1.00 93.50 88 LEU A N 1
ATOM 712 C CA . LEU A 1 88 ? -29.562 24.052 -7.395 1.00 93.50 88 LEU A CA 1
ATOM 713 C C . LEU A 1 88 ? -28.466 24.409 -6.393 1.00 93.50 88 LEU A C 1
ATOM 715 O O . LEU A 1 88 ? -27.336 23.932 -6.516 1.00 93.50 88 LEU A O 1
ATOM 719 N N . ILE A 1 89 ? -28.820 25.225 -5.409 1.00 94.44 89 ILE A N 1
ATOM 720 C CA . ILE A 1 89 ? -28.023 25.510 -4.221 1.00 94.44 89 ILE A CA 1
ATOM 721 C C . ILE A 1 89 ? -28.800 24.979 -3.025 1.00 94.44 89 ILE A C 1
ATOM 723 O O . ILE A 1 89 ? -29.971 25.311 -2.848 1.00 94.44 89 ILE A O 1
ATOM 727 N N . CYS A 1 90 ? -28.134 24.170 -2.211 1.00 94.44 90 CYS A N 1
ATOM 728 C CA . CYS A 1 90 ? -28.638 23.754 -0.913 1.00 94.44 90 CYS A CA 1
ATOM 729 C C . CYS A 1 90 ? -27.824 24.474 0.161 1.00 94.44 90 CYS A C 1
ATOM 731 O O . CYS A 1 90 ? -26.601 24.325 0.198 1.00 94.44 90 CYS A O 1
ATOM 733 N N . THR A 1 91 ? -28.478 25.306 0.966 1.00 94.12 91 THR A N 1
ATOM 734 C CA . THR A 1 91 ? -27.852 25.996 2.104 1.00 94.12 91 THR A CA 1
ATOM 735 C C . THR A 1 91 ? -27.710 25.051 3.289 1.00 94.12 91 THR A C 1
ATOM 737 O O . THR A 1 91 ? -28.130 23.901 3.230 1.00 94.12 91 THR A O 1
ATOM 740 N N . THR A 1 92 ? -27.051 25.509 4.346 1.00 93.44 92 THR A N 1
ATOM 741 C CA . THR A 1 92 ? -26.851 24.731 5.562 1.00 93.44 92 THR A CA 1
ATOM 742 C C . THR A 1 92 ? -27.620 25.400 6.688 1.00 93.44 92 THR A C 1
ATOM 744 O O . THR A 1 92 ? -27.176 26.432 7.190 1.00 93.44 92 THR A O 1
ATOM 747 N N . ASP A 1 93 ? -28.744 24.807 7.076 1.00 95.94 93 ASP A N 1
ATOM 748 C CA . ASP A 1 93 ? -29.743 25.468 7.912 1.00 95.94 93 ASP A CA 1
ATOM 749 C C . ASP A 1 93 ? -30.036 24.644 9.172 1.00 95.94 93 ASP A C 1
ATOM 751 O O . ASP A 1 93 ? -30.190 23.417 9.141 1.00 95.94 93 ASP A O 1
ATOM 755 N N . ASP A 1 94 ? -30.092 25.331 10.307 1.00 96.00 94 ASP A N 1
ATOM 756 C CA . ASP A 1 94 ? -30.338 24.749 11.621 1.00 96.00 94 ASP A CA 1
ATOM 757 C C . ASP A 1 94 ? -31.849 24.576 11.852 1.00 96.00 94 ASP A C 1
ATOM 759 O O . ASP A 1 94 ? -32.620 25.458 11.475 1.00 96.00 94 ASP A O 1
ATOM 763 N N . PRO A 1 95 ? -32.315 23.510 12.534 1.00 96.88 95 PRO A N 1
ATOM 764 C CA . PRO A 1 95 ? -33.721 23.344 12.919 1.00 96.88 95 PRO A CA 1
ATOM 765 C C . PRO A 1 95 ? -34.406 24.583 13.519 1.00 96.88 95 PRO A C 1
ATOM 767 O O . PRO A 1 95 ? -35.633 24.705 13.443 1.00 96.88 95 PRO A O 1
ATOM 770 N N . VAL A 1 96 ? -33.645 25.492 14.140 1.00 97.25 96 VAL A N 1
ATOM 771 C CA . VAL A 1 96 ? -34.175 26.728 14.735 1.00 97.25 96 VAL A CA 1
ATOM 772 C C . VAL A 1 96 ? -34.332 27.906 13.769 1.00 97.25 96 VAL A C 1
ATOM 774 O O . VAL A 1 96 ? -34.895 28.926 14.174 1.00 97.25 96 VAL A O 1
ATOM 777 N N . ASP A 1 97 ? -33.864 27.786 12.527 1.00 97.19 97 ASP A N 1
ATOM 778 C CA . ASP A 1 97 ? -33.905 28.857 11.529 1.00 97.19 97 ASP A CA 1
ATOM 779 C C . ASP A 1 97 ? -35.321 29.066 10.976 1.00 97.19 97 ASP A C 1
ATOM 781 O O . ASP A 1 97 ? -36.114 28.129 10.851 1.00 97.19 97 ASP A O 1
ATOM 785 N N . ASP A 1 98 ? -35.649 30.317 10.648 1.00 95.94 98 ASP A N 1
ATOM 786 C CA . ASP A 1 98 ? -36.978 30.737 10.179 1.00 95.94 98 ASP A CA 1
ATOM 787 C C . ASP A 1 98 ? -37.164 30.643 8.658 1.00 95.94 98 ASP A C 1
ATOM 789 O O . ASP A 1 98 ? -38.222 30.999 8.159 1.00 95.94 98 ASP A O 1
ATOM 793 N N . LEU A 1 99 ? -36.129 30.212 7.927 1.00 96.44 99 LEU A N 1
ATOM 794 C CA . LEU A 1 99 ? -36.099 30.036 6.471 1.00 96.44 99 LEU A CA 1
ATOM 795 C C . LEU A 1 99 ? -36.601 31.232 5.637 1.00 96.44 99 LEU A C 1
ATOM 797 O O . LEU A 1 99 ? -36.833 31.096 4.435 1.00 96.44 99 LEU A O 1
ATOM 801 N N . LYS A 1 100 ? -36.685 32.437 6.213 1.00 96.19 100 LYS A N 1
ATOM 802 C CA . LYS A 1 100 ? -37.279 33.616 5.564 1.00 96.19 100 LYS A CA 1
ATOM 803 C C . LYS A 1 100 ? -36.658 33.930 4.201 1.00 96.19 100 LYS A C 1
ATOM 805 O O . LYS A 1 100 ? -37.344 34.342 3.269 1.00 96.19 100 LYS A O 1
ATOM 810 N N . TRP A 1 101 ? -35.342 33.774 4.070 1.00 95.12 101 TRP A N 1
ATOM 811 C CA . TRP A 1 101 ? -34.653 34.065 2.811 1.00 95.12 101 TRP A CA 1
ATOM 812 C C . TRP A 1 101 ? -34.960 33.044 1.715 1.00 95.12 101 TRP A C 1
ATOM 814 O O . TRP A 1 101 ? -34.952 33.419 0.544 1.00 95.12 101 TRP A O 1
ATOM 824 N N . HIS A 1 102 ? -35.301 31.804 2.073 1.00 96.06 102 HIS A N 1
ATOM 825 C CA . HIS A 1 102 ? -35.786 30.816 1.111 1.00 96.06 102 HIS A CA 1
ATOM 826 C C . HIS A 1 102 ? -37.144 31.209 0.554 1.00 96.06 102 HIS A C 1
ATOM 828 O O . HIS A 1 102 ? -37.334 31.129 -0.654 1.00 96.06 102 HIS A O 1
ATOM 834 N N . GLU A 1 103 ? -38.053 31.712 1.392 1.00 94.56 103 GLU A N 1
ATOM 835 C CA . GLU A 1 103 ? -39.345 32.228 0.928 1.00 94.56 103 GLU A CA 1
ATOM 836 C C . GLU A 1 103 ? -39.162 33.417 -0.027 1.00 94.56 103 GLU A C 1
ATOM 838 O O . GLU A 1 103 ? -39.760 33.456 -1.102 1.00 94.56 103 GLU A O 1
ATOM 843 N N . VAL A 1 104 ? -38.289 34.368 0.334 1.00 95.69 104 VAL A N 1
ATOM 844 C CA . VAL A 1 104 ? -37.985 35.540 -0.505 1.00 95.69 104 VAL A CA 1
ATOM 845 C C . VAL A 1 104 ? -37.387 35.121 -1.850 1.00 95.69 104 VAL A C 1
ATOM 847 O O . VAL A 1 104 ? -37.786 35.658 -2.879 1.00 95.69 104 VAL A O 1
ATOM 850 N N . LEU A 1 105 ? -36.448 34.170 -1.859 1.00 94.31 105 LEU A N 1
ATOM 851 C CA . LEU A 1 105 ? -35.811 33.685 -3.087 1.00 94.31 105 LEU A CA 1
ATOM 852 C C . LEU A 1 105 ? -36.753 32.828 -3.934 1.00 94.31 105 LEU A C 1
ATOM 854 O O . LEU A 1 105 ? -36.728 32.940 -5.154 1.00 94.31 105 LEU A O 1
ATOM 858 N N . ALA A 1 106 ? -37.604 32.010 -3.315 1.00 92.38 106 ALA A N 1
ATOM 859 C CA . ALA A 1 106 ? -38.609 31.220 -4.021 1.00 92.38 106 ALA A CA 1
ATOM 860 C C . ALA A 1 106 ? -39.676 32.101 -4.693 1.00 92.38 106 ALA A C 1
ATOM 862 O O . ALA A 1 106 ? -40.239 31.711 -5.714 1.00 92.38 106 ALA A O 1
ATOM 863 N N . ALA A 1 107 ? -39.943 33.285 -4.133 1.00 94.19 107 ALA A N 1
ATOM 864 C CA . ALA A 1 107 ? -40.847 34.277 -4.707 1.00 94.19 107 ALA A CA 1
ATOM 865 C C . ALA A 1 107 ? -40.190 35.185 -5.768 1.00 94.19 107 ALA A C 1
ATOM 867 O O . ALA A 1 107 ? -40.904 35.941 -6.429 1.00 94.19 107 ALA A O 1
ATOM 868 N N . ASP A 1 108 ? -38.863 35.142 -5.930 1.00 94.38 108 ASP A N 1
ATOM 869 C CA . ASP A 1 108 ? -38.128 35.979 -6.881 1.00 94.38 108 ASP A CA 1
ATOM 870 C C . ASP A 1 108 ? -38.003 35.290 -8.249 1.00 94.38 108 ASP A C 1
ATOM 872 O O . ASP A 1 108 ? -37.166 34.414 -8.462 1.00 94.38 108 ASP A O 1
ATOM 876 N N . ASP A 1 109 ? -38.811 35.732 -9.212 1.00 92.44 109 ASP A N 1
ATOM 877 C CA . ASP A 1 109 ? -38.821 35.215 -10.583 1.00 92.44 109 ASP A CA 1
ATOM 878 C C . ASP A 1 109 ? -37.629 35.683 -11.441 1.00 92.44 109 ASP A C 1
ATOM 880 O O . ASP A 1 109 ? -37.443 35.211 -12.566 1.00 92.44 109 ASP A O 1
ATOM 884 N N . THR A 1 110 ? -36.776 36.570 -10.916 1.00 92.81 110 THR A N 1
ATOM 885 C CA . THR A 1 110 ? -35.593 37.092 -11.619 1.00 92.81 110 THR A CA 1
ATOM 886 C C . THR A 1 110 ? -34.345 36.216 -11.458 1.00 92.81 110 THR A C 1
ATOM 888 O O . THR A 1 110 ? -33.292 36.518 -12.042 1.00 92.81 110 THR A O 1
ATOM 891 N N . PHE A 1 111 ? -34.431 35.135 -10.673 1.00 92.69 111 PHE A N 1
ATOM 892 C CA . PHE A 1 111 ? -33.334 34.203 -10.428 1.00 92.69 111 PHE A CA 1
ATOM 893 C C . PHE A 1 111 ? -33.753 32.751 -10.667 1.00 92.69 111 PHE A C 1
ATOM 895 O O . PHE A 1 111 ? -34.549 32.167 -9.946 1.00 92.69 111 PHE A O 1
ATOM 902 N N . GLU A 1 112 ? -33.181 32.154 -11.705 1.00 92.38 112 GLU A N 1
ATOM 903 C CA . GLU A 1 112 ? -33.554 30.842 -12.229 1.00 92.38 112 GLU A CA 1
ATOM 904 C C . GLU A 1 112 ? -32.987 29.655 -11.437 1.00 92.38 112 GLU A C 1
ATOM 906 O O . GLU A 1 112 ? -33.389 28.512 -11.657 1.00 92.38 112 GLU A O 1
ATOM 911 N N . VAL A 1 113 ? -32.013 29.904 -10.560 1.00 95.50 113 VAL A N 1
ATOM 912 C CA . VAL A 1 113 ? -31.355 28.863 -9.768 1.00 95.50 113 VAL A CA 1
ATOM 913 C C . VAL A 1 113 ? -32.149 28.638 -8.495 1.00 95.50 113 VAL A C 1
ATOM 915 O O . VAL A 1 113 ? -32.366 29.564 -7.717 1.00 95.50 113 VAL A O 1
ATOM 918 N N . GLN A 1 114 ? -32.549 27.391 -8.261 1.00 93.25 114 GLN A N 1
ATOM 919 C CA . GLN A 1 114 ? -33.277 27.031 -7.051 1.00 93.25 114 GLN A CA 1
ATOM 920 C C . GLN A 1 114 ? -32.352 27.123 -5.833 1.00 93.25 114 GLN A C 1
ATOM 922 O O . GLN A 1 114 ? -31.221 26.638 -5.878 1.00 93.25 114 GLN A O 1
ATOM 927 N N . VAL A 1 115 ? -32.836 27.728 -4.746 1.00 95.38 115 VAL A N 1
ATOM 928 C CA . VAL A 1 115 ? -32.122 27.811 -3.464 1.00 95.38 115 VAL A CA 1
ATOM 929 C C . VAL A 1 115 ? -32.995 27.185 -2.385 1.00 95.38 115 VAL A C 1
ATOM 931 O O . VAL A 1 115 ? -33.963 27.791 -1.928 1.00 95.38 115 VAL A O 1
ATOM 934 N N . LEU A 1 116 ? -32.668 25.954 -2.006 1.00 96.19 116 LEU A N 1
ATOM 935 C CA . LEU A 1 116 ? -33.446 25.152 -1.064 1.00 96.19 116 LEU A CA 1
ATOM 936 C C . LEU A 1 116 ? -32.680 24.983 0.253 1.00 96.19 116 LEU A C 1
ATOM 938 O O . LEU A 1 116 ? -31.448 24.947 0.227 1.00 96.19 11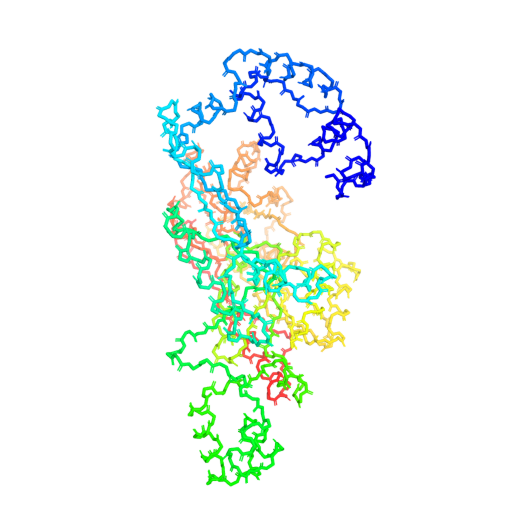6 LEU A O 1
ATOM 942 N N . PRO A 1 117 ? -33.374 24.851 1.389 1.00 96.62 117 PRO A N 1
ATOM 943 C CA . PRO A 1 117 ? -32.714 24.557 2.652 1.00 96.62 117 PRO A CA 1
ATOM 944 C C . PRO A 1 117 ? -32.167 23.122 2.681 1.00 96.62 117 PRO A C 1
ATOM 946 O O . PRO A 1 117 ? -32.766 22.211 2.093 1.00 96.62 117 PRO A O 1
ATOM 949 N N . ALA A 1 118 ? -31.055 22.906 3.390 1.00 95.88 118 ALA A N 1
ATOM 950 C CA . ALA A 1 118 ? -30.622 21.570 3.812 1.00 95.88 118 ALA A CA 1
ATOM 951 C C . ALA A 1 118 ? -30.606 21.469 5.334 1.00 95.88 118 ALA A C 1
ATOM 953 O O . ALA A 1 118 ? -30.048 22.311 6.036 1.00 95.88 118 ALA A O 1
ATOM 954 N N . TRP A 1 119 ? -31.184 20.384 5.837 1.00 95.50 119 TRP A N 1
ATOM 955 C CA . TRP A 1 119 ? -31.359 20.152 7.265 1.00 95.50 119 TRP A CA 1
ATOM 956 C C . TRP A 1 119 ? -30.034 19.804 7.959 1.00 95.50 119 TRP A C 1
ATOM 958 O O . TRP A 1 119 ? -29.460 18.748 7.670 1.00 95.50 119 TRP A O 1
ATOM 968 N N . ARG A 1 120 ? -29.578 20.635 8.908 1.00 94.75 120 ARG A N 1
ATOM 969 C CA . ARG A 1 120 ? -28.373 20.392 9.720 1.00 94.75 120 ARG A CA 1
ATOM 970 C C . ARG A 1 120 ? -28.640 20.509 11.226 1.00 94.75 120 ARG A C 1
ATOM 972 O O . ARG A 1 120 ? -28.498 21.582 11.811 1.00 94.75 120 ARG A O 1
ATOM 979 N N . PRO A 1 121 ? -28.968 19.399 11.908 1.00 93.25 121 PRO A N 1
ATOM 980 C CA . PRO A 1 121 ? -29.373 19.409 13.312 1.00 93.25 121 PRO A CA 1
ATOM 981 C C . PRO A 1 121 ? -28.207 19.199 14.292 1.00 93.25 121 PRO A C 1
ATOM 983 O O . PRO A 1 121 ? -28.422 18.708 15.398 1.00 93.25 121 PRO A O 1
ATOM 986 N N . ASP A 1 122 ? -26.968 19.531 13.917 1.00 92.12 122 ASP A N 1
ATOM 987 C CA . ASP A 1 122 ? -25.777 19.220 14.725 1.00 92.12 122 ASP A CA 1
ATOM 988 C C . ASP A 1 122 ? -25.876 19.776 16.157 1.00 92.12 122 ASP A C 1
ATOM 990 O O . ASP A 1 122 ? -25.572 19.079 17.124 1.00 92.12 122 ASP A O 1
ATOM 994 N N . LYS A 1 123 ? -26.380 21.007 16.327 1.00 92.94 123 LYS A N 1
ATOM 995 C CA . LYS A 1 123 ? -26.522 21.628 17.656 1.00 92.94 123 LYS A CA 1
ATOM 996 C C . LYS A 1 123 ? -27.480 20.877 18.579 1.00 92.94 123 LYS A C 1
ATOM 998 O O . LYS A 1 123 ? -27.287 20.917 19.789 1.00 92.94 123 LYS A O 1
ATOM 1003 N N . ALA A 1 124 ? -28.447 20.139 18.031 1.00 92.25 124 ALA A N 1
ATOM 1004 C CA . ALA A 1 124 ? -29.339 19.287 18.815 1.00 92.25 124 ALA A CA 1
ATOM 1005 C C . ALA A 1 124 ? -28.633 18.048 19.393 1.00 92.25 124 ALA A C 1
ATOM 1007 O O . ALA A 1 124 ? -29.170 17.405 20.291 1.00 92.25 124 ALA A O 1
ATOM 1008 N N . MET A 1 125 ? -27.440 17.711 18.895 1.00 88.00 125 MET A N 1
ATOM 1009 C CA . MET A 1 125 ? -26.640 16.571 19.354 1.00 88.00 125 MET A CA 1
ATOM 1010 C C . MET A 1 125 ? -25.439 16.990 20.217 1.00 88.00 125 MET A C 1
ATOM 1012 O O . MET A 1 125 ? -24.920 16.167 20.969 1.00 88.00 125 MET A O 1
ATOM 1016 N N . ASN A 1 126 ? -25.038 18.263 20.159 1.00 88.50 126 ASN A N 1
ATOM 1017 C CA . ASN A 1 126 ? -23.845 18.806 20.817 1.00 88.50 126 ASN A CA 1
ATOM 1018 C C . ASN A 1 126 ? -24.098 19.191 22.288 1.00 88.50 126 ASN A C 1
ATOM 1020 O O . ASN A 1 126 ? -23.908 20.339 22.702 1.00 88.50 126 ASN A O 1
ATOM 1024 N N . LEU A 1 127 ? -24.562 18.223 23.081 1.00 89.62 127 LEU A N 1
ATOM 1025 C CA . LEU A 1 127 ? -24.936 18.378 24.494 1.00 89.62 127 LEU A CA 1
ATOM 1026 C C . LEU A 1 127 ? -23.796 18.838 25.416 1.00 89.62 127 LEU A C 1
ATOM 1028 O O . LEU A 1 127 ? -24.035 19.279 26.538 1.00 89.62 127 LEU A O 1
ATOM 1032 N N . GLU A 1 128 ? -22.555 18.727 24.958 1.00 88.50 128 GLU A N 1
ATOM 1033 C CA . GLU A 1 128 ? -21.349 19.141 25.667 1.00 88.50 128 GLU A CA 1
ATOM 1034 C C . GLU A 1 128 ? -21.015 20.629 25.500 1.00 88.50 128 GLU A C 1
ATOM 1036 O O . GLU A 1 128 ? -20.160 21.144 26.227 1.00 88.50 128 GLU A O 1
ATOM 1041 N N . LYS A 1 129 ? -21.651 21.326 24.549 1.00 89.50 129 LYS A N 1
ATOM 1042 C CA . LYS A 1 129 ? -21.380 22.745 24.296 1.00 89.50 129 LYS A CA 1
ATOM 1043 C C . LYS A 1 129 ? -22.055 23.630 25.350 1.00 89.50 129 LYS A C 1
ATOM 1045 O O . LYS A 1 129 ? -23.206 23.371 25.709 1.00 89.50 129 LYS A O 1
ATOM 1050 N N . PRO A 1 130 ? -21.391 24.705 25.819 1.00 92.88 130 PRO A N 1
ATOM 1051 C CA . PRO A 1 130 ? -21.976 25.640 26.783 1.00 92.88 130 PRO A CA 1
ATOM 1052 C C . PRO A 1 130 ? -23.324 26.229 26.342 1.00 92.88 130 PRO A C 1
ATOM 1054 O O . PRO A 1 130 ? -24.187 26.475 27.180 1.00 92.88 130 PRO A O 1
ATOM 1057 N N . GLU A 1 131 ? -23.521 26.420 25.037 1.00 93.25 131 GLU A N 1
ATOM 1058 C CA . GLU A 1 131 ? -24.701 27.056 24.443 1.00 93.25 131 GLU A CA 1
ATOM 1059 C C . GLU A 1 131 ? -25.891 26.092 24.255 1.00 93.25 131 GLU A C 1
ATOM 1061 O O . GLU A 1 131 ? -26.963 26.507 23.813 1.00 93.25 131 GLU A O 1
ATOM 1066 N N . TYR A 1 132 ? -25.740 24.801 24.582 1.00 95.44 132 TYR A N 1
ATOM 1067 C CA . TYR A 1 132 ? -26.766 23.786 24.316 1.00 95.44 132 TYR A CA 1
ATOM 1068 C C . TYR A 1 132 ? -28.099 24.074 25.026 1.00 95.44 132 TYR A C 1
ATOM 1070 O O . TYR A 1 132 ? -29.169 23.871 24.456 1.00 95.44 132 TYR A O 1
ATOM 1078 N N . ALA A 1 133 ? -28.064 24.584 26.260 1.00 95.19 133 ALA A N 1
ATOM 1079 C CA . ALA A 1 133 ? -29.286 24.910 26.999 1.00 95.19 133 ALA A CA 1
ATOM 1080 C C . ALA A 1 133 ? -30.092 26.035 26.322 1.00 95.19 133 ALA A C 1
ATOM 1082 O O . ALA A 1 133 ? -31.313 25.926 26.187 1.00 95.19 133 ALA A O 1
ATOM 1083 N N . ASP A 1 134 ? -29.403 27.074 25.845 1.00 96.94 134 ASP A N 1
ATOM 1084 C CA . ASP A 1 134 ? -30.019 28.183 25.111 1.00 96.94 134 ASP A CA 1
ATOM 1085 C C . ASP A 1 134 ? -30.587 27.701 23.771 1.00 96.94 134 ASP A C 1
ATOM 1087 O O . ASP A 1 134 ? -31.694 28.082 23.382 1.00 96.94 134 ASP A O 1
ATOM 1091 N N . TYR A 1 135 ? -29.870 26.793 23.104 1.00 97.62 135 TYR A N 1
ATOM 1092 C CA . TYR A 1 135 ? -30.327 26.153 21.876 1.00 97.62 135 TYR A CA 1
ATOM 1093 C C . TYR A 1 135 ? -31.638 25.380 22.072 1.00 97.62 135 TYR A C 1
ATOM 1095 O O . TYR A 1 135 ? -32.590 25.571 21.314 1.00 97.62 135 TYR A O 1
ATOM 1103 N N . ILE A 1 136 ? -31.732 24.550 23.116 1.00 97.81 136 ILE A N 1
ATOM 1104 C CA . ILE A 1 136 ? -32.955 23.796 23.428 1.00 97.81 136 ILE A CA 1
ATOM 1105 C C . ILE A 1 136 ? -34.124 24.738 23.740 1.00 97.81 136 ILE A C 1
ATOM 1107 O O . ILE A 1 136 ? -35.246 24.486 23.295 1.00 97.81 136 ILE A O 1
ATOM 1111 N N . ALA A 1 137 ? -33.880 25.856 24.431 1.00 97.19 137 ALA A N 1
ATOM 1112 C CA . ALA A 1 137 ? -34.907 26.870 24.666 1.00 97.19 137 ALA A CA 1
ATOM 1113 C C . ALA A 1 137 ? -35.392 27.523 23.357 1.00 97.19 137 ALA A C 1
ATOM 1115 O O . ALA A 1 137 ? -36.594 27.738 23.174 1.00 97.19 137 ALA A O 1
ATOM 1116 N N . GLN A 1 138 ? -34.482 27.800 22.418 1.00 98.00 138 GLN A N 1
ATOM 1117 C CA . GLN A 1 138 ? -34.833 28.332 21.102 1.00 98.00 138 GLN A CA 1
ATOM 1118 C C . GLN A 1 138 ? -35.625 27.315 20.269 1.00 98.00 138 GLN A C 1
ATOM 1120 O O . GLN A 1 138 ? -36.663 27.672 19.709 1.00 98.00 138 GLN A O 1
ATOM 1125 N N . LEU A 1 139 ? -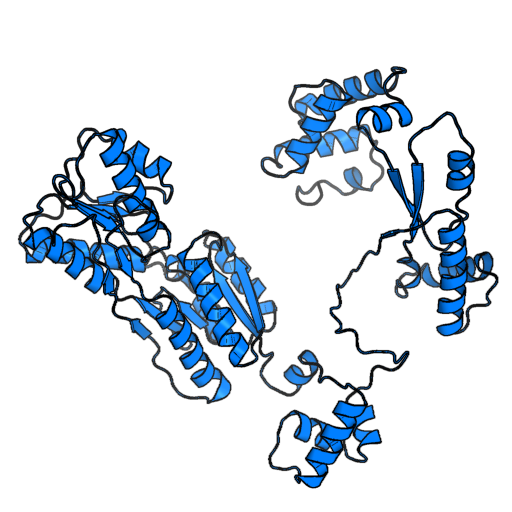35.191 26.053 20.236 1.00 98.25 139 LEU A N 1
ATOM 1126 C CA . LEU A 1 139 ? -35.886 24.971 19.539 1.00 98.25 139 LEU A CA 1
ATOM 1127 C C . LEU A 1 139 ? -37.291 24.746 20.103 1.00 98.25 139 LEU A C 1
ATOM 1129 O O . LEU A 1 139 ? -38.248 24.621 19.342 1.00 98.25 139 LEU A O 1
ATOM 1133 N N . SER A 1 140 ? -37.437 24.772 21.428 1.00 98.00 140 SER A N 1
ATOM 1134 C CA . SER A 1 140 ? -38.736 24.708 22.101 1.00 98.00 140 SER A CA 1
ATOM 1135 C C . SER A 1 140 ? -39.659 25.844 21.647 1.00 98.00 140 SER A C 1
ATOM 1137 O O . SER A 1 140 ? -40.807 25.613 21.269 1.00 98.00 140 SER A O 1
ATOM 1139 N N . LYS A 1 141 ? -39.138 27.076 21.579 1.00 98.06 141 LYS A N 1
ATOM 1140 C CA . LYS A 1 141 ? -39.898 28.246 21.124 1.00 98.06 141 LYS A CA 1
ATOM 1141 C C . LYS A 1 141 ? -40.352 28.132 19.666 1.00 98.06 141 LYS A C 1
ATOM 1143 O O . LYS A 1 141 ? -41.504 28.448 19.382 1.00 98.06 141 LYS A O 1
ATOM 1148 N N . VAL A 1 142 ? -39.468 27.733 18.747 1.00 97.81 142 VAL A N 1
ATOM 1149 C CA . VAL A 1 142 ? -39.791 27.692 17.306 1.00 97.81 142 VAL A CA 1
ATOM 1150 C C . VAL A 1 142 ? -40.609 26.466 16.896 1.00 97.81 142 VAL A C 1
ATOM 1152 O O . VAL A 1 142 ? -41.303 26.511 15.886 1.00 97.81 142 VAL A O 1
ATOM 1155 N N . SER A 1 143 ? -40.543 25.376 17.666 1.00 97.44 143 SER A N 1
ATOM 1156 C CA . SER A 1 143 ? -41.368 24.177 17.455 1.00 97.44 143 SER A CA 1
ATOM 1157 C C . SER A 1 143 ? -42.726 24.261 18.153 1.00 97.44 143 SER A C 1
ATOM 1159 O O . SER A 1 143 ? -43.654 23.561 17.765 1.00 97.44 143 SER A O 1
ATOM 1161 N N . GLY A 1 144 ? -42.852 25.102 19.187 1.00 97.19 144 GLY A N 1
ATOM 1162 C CA . GLY A 1 144 ? -44.038 25.163 20.043 1.00 97.19 144 GLY A CA 1
ATOM 1163 C C . GLY A 1 144 ? -44.142 24.011 21.051 1.00 97.19 144 GLY A C 1
ATOM 1164 O O . GLY A 1 144 ? -45.149 23.918 21.752 1.00 97.19 144 GLY A O 1
ATOM 1165 N N . VAL A 1 145 ? -43.120 23.154 21.149 1.00 97.56 145 VAL A N 1
ATOM 1166 C CA . VAL A 1 145 ? -43.064 22.009 22.071 1.00 97.56 145 VAL A CA 1
ATOM 1167 C C . VAL A 1 145 ? -42.256 22.388 23.305 1.00 97.56 145 VAL A C 1
ATOM 1169 O O . VAL A 1 145 ? -41.134 22.874 23.193 1.00 97.56 145 VAL A O 1
ATOM 1172 N N . GLU A 1 146 ? -42.787 22.149 24.504 1.00 97.50 146 GLU A N 1
ATOM 1173 C CA . GLU A 1 146 ? -42.013 22.292 25.743 1.00 97.50 146 GLU A CA 1
ATOM 1174 C C . GLU A 1 146 ? -41.057 21.096 25.903 1.00 97.50 146 GLU A C 1
ATOM 1176 O O . GLU A 1 146 ? -41.499 19.978 26.152 1.00 97.50 146 GLU A O 1
ATOM 1181 N N . ILE A 1 147 ? -39.744 21.317 25.771 1.00 97.25 147 ILE A N 1
ATOM 1182 C CA . ILE A 1 147 ? -38.753 20.229 25.747 1.00 97.25 147 ILE A CA 1
ATOM 1183 C C . ILE A 1 147 ? -38.259 19.916 27.167 1.00 97.25 147 ILE A C 1
ATOM 1185 O O . ILE A 1 147 ? -37.437 20.647 27.723 1.00 97.25 147 ILE A O 1
ATOM 1189 N N . LYS A 1 148 ? -38.738 18.815 27.760 1.00 94.25 148 LYS A N 1
ATOM 1190 C CA . LYS A 1 148 ? -38.312 18.317 29.088 1.00 94.25 148 LYS A CA 1
ATOM 1191 C C . LYS A 1 148 ? -37.696 16.923 29.036 1.00 94.25 148 LYS A C 1
ATOM 1193 O O . LYS A 1 148 ? -36.938 16.544 29.930 1.00 94.25 148 LYS A O 1
ATOM 1198 N N . THR A 1 149 ? -38.038 16.152 28.015 1.00 95.00 149 THR A N 1
ATOM 1199 C CA . THR A 1 149 ? -37.606 14.776 27.801 1.00 95.00 149 THR A CA 1
ATOM 1200 C C . THR A 1 149 ? -37.000 14.606 26.410 1.00 95.00 149 THR A C 1
ATOM 1202 O O . THR A 1 149 ? -37.105 15.471 25.543 1.00 95.00 149 THR A O 1
ATOM 1205 N N . PHE A 1 150 ? -36.349 13.465 26.187 1.00 91.44 150 PHE A N 1
ATOM 1206 C CA . PHE A 1 150 ? -35.806 13.135 24.872 1.00 91.44 150 PHE A CA 1
ATOM 1207 C C . PHE A 1 150 ? -36.900 12.916 23.813 1.00 91.44 150 PHE A C 1
ATOM 1209 O O . PHE A 1 150 ? -36.677 13.214 22.644 1.00 91.44 150 PHE A O 1
ATOM 1216 N N . GLU A 1 151 ? -38.084 12.433 24.207 1.00 93.94 151 GLU A N 1
ATOM 1217 C CA . GLU A 1 151 ? -39.210 12.308 23.272 1.00 93.94 151 GLU A CA 1
ATOM 1218 C C . GLU A 1 151 ? -39.735 13.684 22.852 1.00 93.94 151 GLU A C 1
ATOM 1220 O O . GLU A 1 151 ? -39.955 13.897 21.664 1.00 93.94 151 GLU A O 1
ATOM 1225 N N . ASP A 1 152 ? -39.803 14.648 23.776 1.00 96.00 152 ASP A N 1
ATOM 1226 C CA . ASP A 1 152 ? -40.187 16.029 23.448 1.00 96.00 152 ASP A CA 1
ATOM 1227 C C . ASP A 1 152 ? -39.188 16.665 22.463 1.00 96.00 152 ASP A C 1
ATOM 1229 O O . ASP A 1 152 ? -39.574 17.394 21.553 1.00 96.00 152 ASP A O 1
ATOM 1233 N N . LEU A 1 153 ? -37.888 16.363 22.607 1.00 96.00 153 LEU A N 1
ATOM 1234 C CA . LEU A 1 153 ? -36.858 16.817 21.666 1.00 96.00 153 LEU A CA 1
ATOM 1235 C C . LEU A 1 153 ? -37.065 16.214 20.269 1.00 96.00 153 LEU A C 1
ATOM 1237 O O . LEU A 1 153 ? -36.965 16.928 19.273 1.00 96.00 153 LEU A O 1
ATOM 1241 N N . LYS A 1 154 ? -37.369 14.912 20.181 1.00 96.94 154 LYS A N 1
ATOM 1242 C CA . LYS A 1 154 ? -37.685 14.255 18.903 1.00 96.94 154 LYS A CA 1
ATOM 1243 C C . LYS A 1 154 ? -38.934 14.857 18.265 1.00 96.94 154 LYS A C 1
ATOM 1245 O O . LYS A 1 154 ? -38.935 15.094 17.062 1.00 96.94 154 LYS A O 1
ATOM 1250 N N . GLU A 1 155 ? -39.976 15.108 19.053 1.00 97.19 155 GLU A N 1
ATOM 1251 C CA . GLU A 1 155 ? -41.203 15.753 18.585 1.00 97.19 155 GLU A CA 1
ATOM 1252 C C . GLU A 1 155 ? -40.917 17.157 18.040 1.00 97.19 155 GLU A C 1
ATOM 1254 O O . GLU A 1 155 ? -41.284 17.456 16.903 1.00 97.19 155 GLU A O 1
ATOM 1259 N N . ALA A 1 156 ? -40.176 17.977 18.790 1.00 97.81 156 ALA A N 1
ATOM 1260 C CA . ALA A 1 156 ? -39.769 19.311 18.364 1.00 97.81 156 ALA A CA 1
ATOM 1261 C C . ALA A 1 156 ? -38.980 19.286 17.044 1.00 97.81 156 ALA A C 1
ATOM 1263 O O . ALA A 1 156 ? -39.268 20.066 16.136 1.00 97.81 156 ALA A O 1
ATOM 1264 N N . LEU A 1 157 ? -38.011 18.373 16.914 1.00 97.56 157 LEU A N 1
ATOM 1265 C CA . LEU A 1 157 ? -37.219 18.214 15.692 1.00 97.56 157 LEU A CA 1
ATOM 1266 C C . LEU A 1 157 ? -38.060 17.718 14.514 1.00 97.56 157 LEU A C 1
ATOM 1268 O O . LEU A 1 157 ? -37.865 18.216 13.412 1.00 97.56 157 LEU A O 1
ATOM 1272 N N . ASN A 1 158 ? -39.002 16.796 14.724 1.00 97.38 158 ASN A N 1
ATOM 1273 C CA . ASN A 1 158 ? -39.895 16.327 13.660 1.00 97.38 158 ASN A CA 1
ATOM 1274 C C . ASN A 1 158 ? -40.803 17.451 13.148 1.00 97.38 158 ASN A C 1
ATOM 1276 O O . ASN A 1 158 ? -40.909 17.628 11.942 1.00 97.38 158 ASN A O 1
ATOM 1280 N N . ILE A 1 159 ? -41.378 18.266 14.040 1.00 97.50 159 ILE A N 1
ATOM 1281 C CA . ILE A 1 159 ? -42.187 19.434 13.646 1.00 97.50 159 ILE A CA 1
ATOM 1282 C C . ILE A 1 159 ? -41.359 20.411 12.808 1.00 97.50 159 ILE A C 1
ATOM 1284 O O . ILE A 1 159 ? -41.829 20.948 11.804 1.00 97.50 159 ILE A O 1
ATOM 1288 N N . ARG A 1 160 ? -40.109 20.657 13.212 1.00 97.75 160 ARG A N 1
ATOM 1289 C CA . ARG A 1 160 ? -39.204 21.518 12.446 1.00 97.75 160 ARG A CA 1
ATOM 1290 C C . ARG A 1 160 ? -38.783 20.867 11.126 1.00 97.75 160 ARG A C 1
ATOM 1292 O O . ARG A 1 160 ? -38.669 21.576 10.135 1.00 97.75 160 ARG A O 1
ATOM 1299 N N . LEU A 1 161 ? -38.615 19.550 11.077 1.00 96.94 161 LEU A N 1
ATOM 1300 C CA . LEU A 1 161 ? -38.301 18.828 9.846 1.00 96.94 161 LEU A CA 1
ATOM 1301 C C . LEU A 1 161 ? -39.461 18.894 8.844 1.00 96.94 161 LEU A C 1
ATOM 1303 O O . LEU A 1 161 ? -39.211 19.135 7.666 1.00 96.94 161 LEU A O 1
ATOM 1307 N N . ASP A 1 162 ? -40.706 18.760 9.306 1.00 97.00 162 ASP A N 1
ATOM 1308 C CA . ASP A 1 162 ? -41.904 18.955 8.480 1.00 97.00 162 ASP A CA 1
ATOM 1309 C C . ASP A 1 162 ? -41.956 20.390 7.937 1.00 97.00 162 ASP A C 1
ATOM 1311 O O . ASP A 1 162 ? -42.128 20.591 6.737 1.00 97.00 162 ASP A O 1
ATOM 1315 N N . TYR A 1 163 ? -41.682 21.389 8.785 1.00 97.19 163 TYR A N 1
ATOM 1316 C CA . TYR A 1 163 ? -41.567 22.782 8.342 1.00 97.19 163 TYR A CA 1
ATOM 1317 C C . TYR A 1 163 ? -40.502 22.955 7.247 1.00 97.19 163 TYR A C 1
ATOM 1319 O O . TYR A 1 163 ? -40.742 23.634 6.255 1.00 97.19 163 TYR A O 1
ATOM 1327 N N . PHE A 1 164 ? -39.337 22.320 7.374 1.00 97.38 164 PHE A N 1
ATOM 1328 C CA . PHE A 1 164 ? -38.300 22.354 6.339 1.00 97.38 164 PHE A CA 1
ATOM 1329 C C . PHE A 1 164 ? -38.736 21.646 5.052 1.00 97.38 164 PHE A C 1
ATOM 1331 O O . PHE A 1 164 ? -38.467 22.142 3.955 1.00 97.38 164 PHE A O 1
ATOM 1338 N N . ALA A 1 165 ? -39.410 20.501 5.169 1.00 96.50 165 ALA A N 1
ATOM 1339 C CA . ALA A 1 165 ? -39.948 19.764 4.031 1.00 96.50 165 ALA A CA 1
ATOM 1340 C C . ALA A 1 165 ? -40.978 20.605 3.256 1.00 96.50 165 ALA A C 1
ATOM 1342 O O . ALA A 1 165 ? -40.923 20.646 2.025 1.00 96.50 165 ALA A O 1
ATOM 1343 N N . ASP A 1 166 ? -41.829 21.359 3.960 1.00 95.50 166 ASP A N 1
ATOM 1344 C CA . ASP A 1 166 ? -42.778 22.309 3.363 1.00 95.50 166 ASP A CA 1
ATOM 1345 C C . ASP A 1 166 ? -42.074 23.441 2.585 1.00 95.50 166 ASP A C 1
ATOM 1347 O O . ASP A 1 166 ? -42.643 23.991 1.642 1.00 95.50 166 ASP A O 1
ATOM 1351 N N . HIS A 1 167 ? -40.812 23.743 2.915 1.00 95.12 167 HIS A N 1
ATOM 1352 C CA . HIS A 1 167 ? -39.952 24.710 2.212 1.00 95.12 167 HIS A CA 1
ATOM 1353 C C . HIS A 1 167 ? -39.041 24.054 1.157 1.00 95.12 167 HIS A C 1
ATOM 1355 O O . HIS A 1 167 ? -38.090 24.668 0.669 1.00 95.12 167 HIS A O 1
ATOM 1361 N N . GLY A 1 168 ? -39.321 22.802 0.779 1.00 94.12 168 GLY A N 1
ATOM 1362 C CA . GLY A 1 168 ? -38.611 22.085 -0.281 1.00 94.12 168 GLY A CA 1
ATOM 1363 C C . GLY A 1 168 ? -37.310 21.406 0.155 1.00 94.12 168 GLY A C 1
ATOM 1364 O O . GLY A 1 168 ? -36.559 20.935 -0.704 1.00 94.12 168 GLY A O 1
ATOM 1365 N N . CYS A 1 169 ? -37.032 21.314 1.460 1.00 96.06 169 CYS A N 1
ATOM 1366 C CA . CYS A 1 169 ? -35.897 20.547 1.973 1.00 96.06 169 CYS A CA 1
ATOM 1367 C C . CYS A 1 169 ? -36.026 19.069 1.579 1.00 96.06 169 CYS A C 1
ATOM 1369 O O . CYS A 1 169 ? -37.016 18.409 1.890 1.00 96.06 169 CYS A O 1
ATOM 1371 N N . SER A 1 170 ? -34.998 18.525 0.933 1.00 93.62 170 SER A N 1
ATOM 1372 C CA . SER A 1 170 ? -34.940 17.103 0.541 1.00 93.62 170 SER A CA 1
ATOM 1373 C C . SER A 1 170 ? -33.595 16.443 0.841 1.00 93.62 170 SER A C 1
ATOM 1375 O O . SER A 1 170 ? -33.396 15.259 0.567 1.00 93.62 170 SER A O 1
ATOM 1377 N N . VAL A 1 171 ? -32.671 17.205 1.420 1.00 92.44 171 VAL A N 1
ATOM 1378 C CA . VAL A 1 171 ? -31.315 16.780 1.749 1.00 92.44 171 VAL A CA 1
ATOM 1379 C C . VAL A 1 171 ? -30.980 17.204 3.171 1.00 92.44 171 VAL A C 1
ATOM 1381 O O . VAL A 1 171 ? -31.523 18.176 3.695 1.00 92.44 171 VAL A O 1
ATOM 1384 N N . SER A 1 172 ? -30.080 16.459 3.799 1.00 90.19 172 SER A N 1
ATOM 1385 C CA . SER A 1 172 ? -29.578 16.765 5.130 1.00 90.19 172 SER A CA 1
ATOM 1386 C C . SER A 1 172 ? -28.058 16.683 5.133 1.00 90.19 172 SER A C 1
ATOM 1388 O O . SER A 1 172 ? -27.483 15.777 4.527 1.00 90.19 172 SER A O 1
ATOM 1390 N N . ASP A 1 173 ? -27.431 17.648 5.798 1.00 84.12 173 ASP A N 1
ATOM 1391 C CA . ASP A 1 173 ? -25.988 17.750 5.983 1.00 84.12 173 ASP A CA 1
ATOM 1392 C C . ASP A 1 173 ? -25.685 17.563 7.472 1.00 84.12 173 ASP A C 1
ATOM 1394 O O . ASP A 1 173 ? -26.009 18.420 8.287 1.00 84.12 173 ASP A O 1
ATOM 1398 N N . HIS A 1 174 ? -25.113 16.417 7.838 1.00 82.44 174 HIS A N 1
ATOM 1399 C CA . HIS A 1 174 ? -24.774 16.085 9.221 1.00 82.44 174 HIS A CA 1
ATOM 1400 C C . HIS A 1 174 ? -23.258 16.063 9.399 1.00 82.44 174 HIS A C 1
ATOM 1402 O O . HIS A 1 174 ? -22.568 15.278 8.738 1.00 82.44 174 HIS A O 1
ATOM 1408 N N . ALA A 1 175 ? -22.735 16.822 10.366 1.00 76.19 175 ALA A N 1
ATOM 1409 C CA . ALA A 1 175 ? -21.361 16.628 10.811 1.00 76.19 175 ALA A CA 1
ATOM 1410 C C . ALA A 1 175 ? -21.306 15.441 11.774 1.00 76.19 175 ALA A C 1
ATOM 1412 O O . ALA A 1 175 ? -21.474 15.565 12.985 1.00 76.19 175 ALA A O 1
ATOM 1413 N N . LEU A 1 176 ? -21.058 14.254 11.228 1.00 66.31 176 LEU A N 1
ATOM 1414 C CA . LEU A 1 176 ? -20.751 13.091 12.048 1.00 66.31 176 LEU A CA 1
ATOM 1415 C C . LEU A 1 176 ? -19.307 13.212 12.552 1.00 66.31 176 LEU A C 1
ATOM 1417 O O . LEU A 1 176 ? -18.370 12.877 11.830 1.00 66.31 176 LEU A O 1
ATOM 1421 N N . GLU A 1 177 ? -19.115 13.641 13.804 1.00 60.38 177 GLU A N 1
ATOM 1422 C CA . GLU A 1 177 ? -17.798 13.558 14.468 1.00 60.38 177 GLU A CA 1
ATOM 1423 C C . GLU A 1 177 ? -17.314 12.099 14.580 1.00 60.38 177 GLU A C 1
ATOM 1425 O O . GLU A 1 177 ? -16.116 11.818 14.631 1.00 60.38 177 GLU A O 1
ATOM 1430 N N . TYR A 1 178 ? -18.258 11.153 14.568 1.00 59.81 178 TYR A N 1
ATOM 1431 C CA . TYR A 1 178 ? -18.010 9.721 14.577 1.00 59.81 178 TYR A CA 1
ATOM 1432 C C . TYR A 1 178 ? -19.023 8.997 13.676 1.00 59.81 178 TYR A C 1
ATOM 1434 O O . TYR A 1 178 ? -20.230 9.036 13.915 1.00 59.81 178 TYR A O 1
ATOM 1442 N N . VAL A 1 179 ? -18.541 8.316 12.631 1.00 57.84 179 VAL A N 1
ATOM 1443 C CA . VAL A 1 179 ? -19.387 7.509 11.735 1.00 57.84 179 VAL A CA 1
ATOM 1444 C C . VAL A 1 179 ? -19.617 6.140 12.371 1.00 57.84 179 VAL A C 1
ATOM 1446 O O . VAL A 1 179 ? -18.775 5.244 12.295 1.00 57.84 179 VAL A O 1
ATOM 1449 N N . ILE A 1 180 ? -20.768 5.977 13.022 1.00 56.28 180 ILE A N 1
ATOM 1450 C CA . ILE A 1 180 ? -21.165 4.710 13.639 1.00 56.28 180 ILE A CA 1
ATOM 1451 C C . ILE A 1 180 ? -21.812 3.820 12.580 1.00 56.28 180 ILE A C 1
ATOM 1453 O O . ILE A 1 180 ? -22.907 4.106 12.100 1.00 56.28 180 ILE A O 1
ATOM 1457 N N . TYR A 1 181 ? -21.180 2.695 12.254 1.00 58.69 181 TYR A N 1
ATOM 1458 C CA . TYR A 1 181 ? -21.864 1.623 11.537 1.00 58.69 181 TYR A CA 1
ATOM 1459 C C . TYR A 1 181 ? -22.695 0.793 12.522 1.00 58.69 181 TYR A C 1
ATOM 1461 O O . TYR A 1 181 ? -22.156 0.095 13.382 1.00 58.69 181 TYR A O 1
ATOM 1469 N N . LEU A 1 182 ? -24.018 0.844 12.370 1.00 49.78 182 LEU A N 1
ATOM 1470 C CA . LEU A 1 182 ? -24.958 -0.060 13.026 1.00 49.78 182 LEU A CA 1
ATOM 1471 C C . LEU A 1 182 ? -25.750 -0.803 11.952 1.00 49.78 182 LEU A C 1
ATOM 1473 O O . LEU A 1 182 ? -26.333 -0.200 11.053 1.00 49.78 182 LEU A O 1
ATOM 1477 N N . LYS A 1 183 ? -25.792 -2.134 12.048 1.00 51.94 183 LYS A N 1
ATOM 1478 C CA . LYS A 1 183 ? -26.644 -2.950 11.181 1.00 51.94 183 LYS A CA 1
ATOM 1479 C C . LYS A 1 183 ? -28.098 -2.661 11.559 1.00 51.94 183 LYS A C 1
ATOM 1481 O O . LYS A 1 183 ? -28.495 -2.943 12.686 1.00 51.94 183 LYS A O 1
ATOM 1486 N N . LEU A 1 184 ? -28.867 -2.092 10.629 1.00 38.09 184 LEU A N 1
ATOM 1487 C CA . LEU A 1 184 ? -30.283 -1.767 10.813 1.00 38.09 184 LEU A CA 1
ATOM 1488 C C . LEU A 1 184 ? -31.061 -3.048 11.160 1.00 38.09 184 LEU A C 1
ATOM 1490 O O . LEU A 1 184 ? -31.387 -3.855 10.288 1.00 38.09 184 LEU A O 1
ATOM 1494 N N . SER A 1 185 ? -31.327 -3.259 12.448 1.00 44.41 185 SER A N 1
ATOM 1495 C CA . SER A 1 185 ? -32.327 -4.212 12.916 1.00 44.41 185 SER A CA 1
ATOM 1496 C C . SER A 1 185 ? -33.654 -3.463 13.010 1.00 44.41 185 SER A C 1
ATOM 1498 O O . SER A 1 185 ? -33.710 -2.298 13.407 1.00 44.41 185 SER A O 1
ATOM 1500 N N . LYS A 1 186 ? -34.736 -4.090 12.542 1.00 43.00 186 LYS A N 1
ATOM 1501 C CA . LYS A 1 186 ? -36.077 -3.502 12.606 1.00 43.00 186 LYS A CA 1
ATOM 1502 C C . LYS A 1 186 ? -36.373 -3.091 14.051 1.00 43.00 186 LYS A C 1
ATOM 1504 O O . LYS A 1 186 ? -36.408 -3.967 14.901 1.00 43.00 186 LYS A O 1
ATOM 1509 N N . ARG A 1 187 ? -36.618 -1.789 14.258 1.00 41.00 187 ARG A N 1
ATOM 1510 C CA . ARG A 1 187 ? -37.302 -1.164 15.406 1.00 41.00 187 ARG A CA 1
ATOM 1511 C C . ARG A 1 187 ? -37.020 -1.815 16.770 1.00 41.00 187 ARG A C 1
ATOM 1513 O O . ARG A 1 187 ? -37.652 -2.798 17.127 1.00 41.00 187 ARG A O 1
ATOM 1520 N N . ASN A 1 188 ? -36.201 -1.145 17.574 1.00 39.53 188 ASN A N 1
ATOM 1521 C CA . ASN A 1 188 ? -36.543 -0.868 18.968 1.00 39.53 188 ASN A CA 1
ATOM 1522 C C . ASN A 1 188 ? -35.835 0.421 19.395 1.00 39.53 188 ASN A C 1
ATOM 1524 O O . ASN A 1 188 ? -34.610 0.491 19.466 1.00 39.53 188 ASN A O 1
ATOM 1528 N N . GLU A 1 189 ? -36.633 1.461 19.614 1.00 47.38 189 GLU A N 1
ATOM 1529 C CA . GLU A 1 189 ? -36.204 2.708 20.233 1.00 47.38 189 GLU A CA 1
ATOM 1530 C C . GLU A 1 189 ? -35.799 2.440 21.692 1.00 47.38 189 GLU A C 1
ATOM 1532 O O . GLU A 1 189 ? -36.513 1.773 22.438 1.00 47.38 189 GLU A O 1
ATOM 1537 N N . GLY A 1 190 ? -34.654 2.989 22.105 1.00 46.22 190 GLY A N 1
ATOM 1538 C CA . GLY A 1 190 ? -34.462 3.416 23.491 1.00 46.22 190 GLY A CA 1
ATOM 1539 C C . GLY A 1 190 ? -34.170 2.348 24.549 1.00 46.22 190 GLY A C 1
ATOM 1540 O O . GLY A 1 190 ? -34.803 2.356 25.600 1.00 46.22 190 GLY A O 1
ATOM 1541 N N . LYS A 1 191 ? -33.159 1.493 24.345 1.00 49.12 191 LYS A N 1
ATOM 1542 C CA . LYS A 1 191 ? -32.242 1.059 25.424 1.00 49.12 191 LYS A CA 1
ATOM 1543 C C . LYS A 1 191 ? -31.074 0.256 24.862 1.00 49.12 191 LYS A C 1
ATOM 1545 O O . LYS A 1 191 ? -31.259 -0.837 24.337 1.00 49.12 191 LYS A O 1
ATOM 1550 N N . THR A 1 192 ? -29.855 0.761 25.028 1.00 53.81 192 THR A N 1
ATOM 1551 C CA . THR A 1 192 ? -28.634 -0.027 24.834 1.00 53.81 192 THR A CA 1
ATOM 1552 C C . THR A 1 192 ? -28.557 -1.059 25.958 1.00 53.81 192 THR A C 1
ATOM 1554 O O . THR A 1 192 ? -28.078 -0.766 27.053 1.00 53.81 192 THR A O 1
ATOM 1557 N N . ILE A 1 193 ? -29.082 -2.259 25.696 1.00 69.69 193 ILE A N 1
ATOM 1558 C CA . ILE A 1 193 ? -28.943 -3.430 26.567 1.00 69.69 193 ILE A CA 1
ATOM 1559 C C . ILE A 1 193 ? -27.443 -3.645 26.797 1.00 69.69 193 ILE A C 1
ATOM 1561 O O . ILE A 1 193 ? -26.670 -3.788 25.849 1.00 69.69 193 ILE A O 1
ATOM 1565 N N . ASN A 1 194 ? -27.005 -3.632 28.051 1.00 76.06 194 ASN A N 1
ATOM 1566 C CA . ASN A 1 194 ? -25.617 -3.898 28.419 1.00 76.06 194 ASN A CA 1
ATOM 1567 C C . ASN A 1 194 ? -25.496 -5.259 29.136 1.00 76.06 194 ASN A C 1
ATOM 1569 O O . ASN A 1 194 ? -26.475 -5.978 29.343 1.00 76.06 194 ASN A O 1
ATOM 1573 N N . ILE A 1 195 ? -24.281 -5.647 29.538 1.00 79.25 195 ILE A N 1
ATOM 1574 C CA . ILE A 1 195 ? -24.059 -6.950 30.190 1.00 79.25 195 ILE A CA 1
ATOM 1575 C C . ILE A 1 195 ? -24.831 -7.103 31.519 1.00 79.25 195 ILE A C 1
ATOM 1577 O O . ILE A 1 195 ? -25.147 -8.223 31.924 1.00 79.25 195 ILE A O 1
ATOM 1581 N N . TYR A 1 196 ? -25.160 -5.993 32.191 1.00 83.00 196 TYR A N 1
ATOM 1582 C CA . TYR A 1 196 ? -25.953 -5.977 33.422 1.00 83.00 196 TYR A CA 1
ATOM 1583 C C . TYR A 1 196 ? -27.419 -6.312 33.135 1.00 83.00 196 TYR A C 1
ATOM 1585 O O . TYR A 1 196 ? -28.024 -7.100 33.866 1.00 83.00 196 TYR A O 1
ATOM 1593 N N . ASP A 1 197 ? -27.964 -5.779 32.041 1.00 85.06 197 ASP A N 1
ATOM 1594 C CA . ASP A 1 197 ? -29.326 -6.067 31.594 1.00 85.06 197 ASP A CA 1
ATOM 1595 C C . ASP A 1 197 ? -29.471 -7.538 31.190 1.00 85.06 197 ASP A C 1
ATOM 1597 O O . ASP A 1 197 ? -30.396 -8.212 31.644 1.00 85.06 197 ASP A O 1
ATOM 1601 N N . ILE A 1 198 ? -28.494 -8.087 30.457 1.00 87.69 198 ILE A N 1
ATOM 1602 C CA . ILE A 1 198 ? -28.468 -9.518 30.114 1.00 87.69 198 ILE A CA 1
ATOM 1603 C C . ILE A 1 198 ? -28.389 -10.391 31.367 1.00 87.69 198 ILE A C 1
ATOM 1605 O O . ILE A 1 198 ? -29.081 -11.407 31.446 1.00 87.69 198 ILE A O 1
ATOM 1609 N N . ALA A 1 199 ? -27.592 -10.007 32.367 1.00 87.44 199 ALA A N 1
ATOM 1610 C CA . ALA A 1 199 ? -27.497 -10.741 33.630 1.00 87.44 199 ALA A CA 1
ATOM 1611 C C . ALA A 1 199 ? -28.845 -10.772 34.361 1.00 87.44 199 ALA A C 1
ATOM 1613 O O . ALA A 1 199 ? -29.304 -11.838 34.783 1.00 87.44 199 ALA A O 1
ATOM 1614 N N . LYS A 1 200 ? -29.518 -9.619 34.424 1.00 87.00 200 LYS A N 1
ATOM 1615 C CA . LYS A 1 200 ? -30.836 -9.473 35.042 1.00 87.00 200 LYS A CA 1
ATOM 1616 C C . LYS A 1 200 ? -31.907 -10.285 34.308 1.00 87.00 200 LYS A C 1
ATOM 1618 O O . LYS A 1 200 ? -32.604 -11.066 34.952 1.00 87.00 200 LYS A O 1
ATOM 1623 N N . LEU A 1 201 ? -32.000 -10.158 32.984 1.00 87.94 201 LEU A N 1
ATOM 1624 C CA . LEU A 1 201 ? -32.972 -10.873 32.143 1.00 87.94 201 LEU A CA 1
ATOM 1625 C C . LEU A 1 201 ? -32.737 -12.391 32.147 1.00 87.94 201 LEU A C 1
ATOM 1627 O O . LEU A 1 201 ? -33.675 -13.184 32.192 1.00 87.94 201 LEU A O 1
ATOM 1631 N N . SER A 1 202 ? -31.472 -12.809 32.193 1.00 88.62 202 SER A N 1
ATOM 1632 C CA . SER A 1 202 ? -31.095 -14.222 32.273 1.00 88.62 202 SER A CA 1
ATOM 1633 C C . SER A 1 202 ? -31.216 -14.800 33.688 1.00 88.62 202 SER A C 1
ATOM 1635 O O . SER A 1 202 ? -31.141 -16.020 33.861 1.00 88.62 202 SER A O 1
ATOM 1637 N N . GLY A 1 203 ? -31.414 -13.967 34.716 1.00 89.00 203 GLY A N 1
ATOM 1638 C CA . GLY A 1 203 ? -31.465 -14.382 36.121 1.00 89.00 203 GLY A CA 1
ATOM 1639 C C . GLY A 1 203 ? -30.155 -15.000 36.621 1.00 89.00 203 GLY A C 1
ATOM 1640 O O . GLY A 1 203 ? -30.186 -15.948 37.403 1.00 89.00 203 GLY A O 1
ATOM 1641 N N . VAL A 1 204 ? -29.010 -14.521 36.128 1.00 91.94 204 VAL A N 1
ATOM 1642 C CA . VAL A 1 204 ? -27.668 -14.983 36.521 1.00 91.94 204 VAL A CA 1
ATOM 1643 C C . VAL A 1 204 ? -26.774 -13.795 36.873 1.00 91.94 204 VAL A C 1
ATOM 1645 O O . VAL A 1 204 ? -27.126 -12.645 36.639 1.00 91.94 204 VAL A O 1
ATOM 1648 N N . SER A 1 205 ? -25.591 -14.046 37.435 1.00 89.75 205 SER A N 1
ATOM 1649 C CA . SER A 1 205 ? -24.630 -12.969 37.697 1.00 89.75 205 SER A CA 1
ATOM 1650 C C . SER A 1 205 ? -23.969 -12.459 36.411 1.00 89.75 205 SER A C 1
ATOM 1652 O O . SER A 1 205 ? -23.786 -13.215 35.455 1.00 89.75 205 SER A O 1
ATOM 1654 N N . ILE A 1 206 ? -23.505 -11.205 36.420 1.00 86.50 206 ILE A N 1
ATOM 1655 C CA . ILE A 1 206 ? -22.712 -10.602 35.327 1.00 86.50 206 ILE A CA 1
ATOM 1656 C C . ILE A 1 206 ? -21.500 -11.477 34.984 1.00 86.50 206 ILE A C 1
ATOM 1658 O O . ILE A 1 206 ? -21.204 -11.718 33.817 1.00 86.50 206 ILE A O 1
ATOM 1662 N N . ALA A 1 207 ? -20.842 -12.038 36.005 1.00 82.88 207 ALA A N 1
ATOM 1663 C CA . ALA A 1 207 ? -19.731 -12.970 35.830 1.00 82.88 207 ALA A CA 1
ATOM 1664 C C . ALA A 1 207 ? -20.142 -14.248 35.076 1.00 82.88 207 ALA A C 1
ATOM 1666 O O . ALA A 1 207 ? -19.344 -14.810 34.332 1.00 82.88 207 ALA A O 1
ATOM 1667 N N . THR A 1 208 ? -21.380 -14.715 35.246 1.00 85.06 208 THR A N 1
ATOM 1668 C CA . THR A 1 208 ? -21.911 -15.873 34.513 1.00 85.06 208 THR A CA 1
ATOM 1669 C C . THR A 1 208 ? -22.205 -15.513 33.060 1.00 85.06 208 THR A C 1
ATOM 1671 O O . THR A 1 208 ? -21.819 -16.272 32.178 1.00 85.06 208 THR A O 1
ATOM 1674 N N . VAL A 1 209 ? -22.787 -14.339 32.794 1.00 86.00 209 VAL A N 1
ATOM 1675 C CA . VAL A 1 209 ? -22.977 -13.834 31.421 1.00 86.00 209 VAL A CA 1
ATOM 1676 C C . VAL A 1 209 ? -21.638 -13.675 30.705 1.00 86.00 209 VAL A C 1
ATOM 1678 O O . VAL A 1 209 ? -21.470 -14.181 29.601 1.00 86.00 209 VAL A O 1
ATOM 1681 N N . SER A 1 210 ? -20.646 -13.073 31.365 1.00 80.19 210 SER A N 1
ATOM 1682 C CA . SER A 1 210 ? -19.284 -12.942 30.838 1.00 80.19 210 SER A CA 1
ATOM 1683 C C . SER A 1 210 ? -18.658 -14.305 30.519 1.00 80.19 210 SER A C 1
ATOM 1685 O O . SER A 1 210 ? -18.084 -14.490 29.449 1.00 80.19 210 SER A O 1
ATOM 1687 N N . ARG A 1 211 ? -18.825 -15.304 31.397 1.00 83.94 211 ARG A N 1
ATOM 1688 C CA . ARG A 1 211 ? -18.358 -16.678 31.146 1.00 83.94 211 ARG A CA 1
ATOM 1689 C C . ARG A 1 211 ? -19.071 -17.346 29.971 1.00 83.94 211 ARG A C 1
ATOM 1691 O O . ARG A 1 211 ? -18.417 -18.107 29.267 1.00 83.94 211 ARG A O 1
ATOM 1698 N N . VAL A 1 212 ? -20.360 -17.077 29.752 1.00 84.25 212 VAL A N 1
ATOM 1699 C CA . VAL A 1 212 ? -21.097 -17.578 28.579 1.00 84.25 212 VAL A CA 1
ATOM 1700 C C . VAL A 1 212 ? -20.581 -16.928 27.298 1.00 84.25 212 VAL A C 1
ATOM 1702 O O . VAL A 1 212 ? -20.241 -17.653 26.366 1.00 84.25 212 VAL A O 1
ATOM 1705 N N . ILE A 1 213 ? -20.441 -15.597 27.282 1.00 78.88 213 ILE A N 1
ATOM 1706 C CA . ILE A 1 213 ? -19.879 -14.836 26.152 1.00 78.88 213 ILE A CA 1
ATOM 1707 C C . ILE A 1 213 ? -18.468 -15.336 25.803 1.00 78.88 213 ILE A C 1
ATOM 1709 O O . ILE A 1 213 ? -18.126 -15.471 24.632 1.00 78.88 213 ILE A O 1
ATOM 1713 N N . ASN A 1 214 ? -17.661 -15.655 26.819 1.00 70.25 214 ASN A N 1
ATOM 1714 C CA . ASN A 1 214 ? -16.290 -16.143 26.665 1.00 70.25 214 ASN A CA 1
ATOM 1715 C C . ASN A 1 214 ? -16.180 -17.673 26.503 1.00 70.25 214 ASN A C 1
ATOM 1717 O O . ASN A 1 214 ? -15.075 -18.205 26.548 1.00 70.25 214 ASN A O 1
ATOM 1721 N N . GLY A 1 215 ? -17.293 -18.401 26.355 1.00 72.75 215 GLY A N 1
ATOM 1722 C CA . GLY A 1 215 ? -17.276 -19.846 26.094 1.00 72.75 215 GLY A CA 1
ATOM 1723 C C . GLY A 1 215 ? -16.686 -20.711 27.219 1.00 72.75 215 GLY A C 1
ATOM 1724 O O . GLY A 1 215 ? -16.156 -21.785 26.953 1.00 72.75 215 GLY A O 1
ATOM 1725 N N . SER A 1 216 ? -16.755 -20.269 28.477 1.00 78.81 216 SER A N 1
ATOM 1726 C CA . SER A 1 216 ? -16.149 -20.975 29.611 1.00 78.81 216 SER A CA 1
ATOM 1727 C C . SER A 1 216 ? -16.786 -22.355 29.856 1.00 78.81 216 SER A C 1
ATOM 1729 O O . SER A 1 216 ? -18.009 -22.437 29.990 1.00 78.81 216 SER A O 1
ATOM 1731 N N . PRO A 1 217 ? -15.989 -23.422 30.074 1.00 78.06 217 PRO A N 1
ATOM 1732 C CA . PRO A 1 217 ? -16.508 -24.757 30.398 1.00 78.06 217 PRO A CA 1
ATOM 1733 C C . PRO A 1 217 ? -17.126 -24.844 31.805 1.00 78.06 217 PRO A C 1
ATOM 1735 O O . PRO A 1 217 ? -17.718 -25.855 32.167 1.00 78.06 217 PRO A O 1
ATOM 1738 N N . LYS A 1 218 ? -16.995 -23.790 32.624 1.00 81.50 218 LYS A N 1
ATOM 1739 C CA . LYS A 1 218 ? -17.522 -23.726 33.999 1.00 81.50 218 LYS A CA 1
ATOM 1740 C C . LYS A 1 218 ? -19.005 -23.335 34.070 1.00 81.50 218 LYS A C 1
ATOM 1742 O O . LYS A 1 218 ? -19.522 -23.142 35.169 1.00 81.50 218 LYS A O 1
ATOM 1747 N N . VAL A 1 219 ? -19.682 -23.166 32.933 1.00 89.06 219 VAL A N 1
ATOM 1748 C CA . VAL A 1 219 ? -21.115 -22.851 32.868 1.00 89.06 219 VAL A CA 1
ATOM 1749 C C . VAL A 1 219 ? -21.863 -24.060 32.326 1.00 89.06 219 VAL A C 1
ATOM 1751 O O . VAL A 1 219 ? -21.481 -24.616 31.302 1.00 89.06 219 VAL A O 1
ATOM 1754 N N . SER A 1 220 ? -22.934 -24.473 33.008 1.00 89.56 220 SER A N 1
ATOM 1755 C CA . SER A 1 220 ? -23.765 -25.579 32.534 1.00 89.56 220 SER A CA 1
ATOM 1756 C C . SER A 1 220 ? -24.429 -25.237 31.201 1.00 89.56 220 SER A C 1
ATOM 1758 O O . SER A 1 220 ? -24.830 -24.094 30.969 1.00 89.56 220 SER A O 1
ATOM 1760 N N . GLU A 1 221 ? -24.615 -26.245 30.350 1.00 87.88 221 GLU A N 1
ATOM 1761 C CA . GLU A 1 221 ? -25.188 -26.063 29.012 1.00 87.88 221 GLU A CA 1
ATOM 1762 C C . GLU A 1 221 ? -26.577 -25.408 29.062 1.00 87.88 221 GLU A C 1
ATOM 17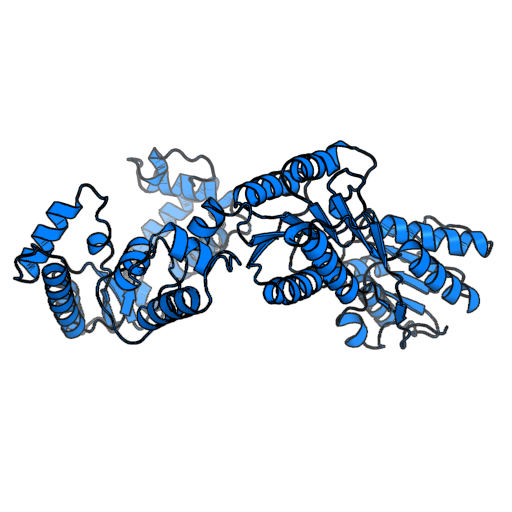64 O O . GLU A 1 221 ? -26.872 -24.481 28.314 1.00 87.88 221 GLU A O 1
ATOM 1769 N N . LYS A 1 222 ? -27.389 -25.787 30.057 1.00 89.38 222 LYS A N 1
ATOM 1770 C CA . LYS A 1 222 ? -28.697 -25.174 30.323 1.00 89.38 222 LYS A CA 1
ATOM 1771 C C . LYS A 1 222 ? -28.603 -23.662 30.574 1.00 89.38 222 LYS A C 1
ATOM 1773 O O . LYS A 1 222 ? -29.421 -22.897 30.069 1.00 89.38 222 LYS A O 1
ATOM 1778 N N . THR A 1 223 ? -27.622 -23.220 31.361 1.00 89.00 223 THR A N 1
ATOM 1779 C CA . THR A 1 223 ? -27.418 -21.793 31.661 1.00 89.00 223 THR A CA 1
ATOM 1780 C C . THR A 1 223 ? -26.846 -21.052 30.458 1.00 89.00 223 THR A C 1
ATOM 1782 O O . THR A 1 223 ? -27.246 -19.921 30.189 1.00 89.00 223 THR A O 1
ATOM 1785 N N . LYS A 1 224 ? -25.951 -21.698 29.705 1.00 88.94 224 LYS A N 1
ATOM 1786 C CA . LYS A 1 224 ? -25.370 -21.160 28.474 1.00 88.94 224 LYS A CA 1
ATOM 1787 C C . LYS A 1 224 ? -26.450 -20.879 27.429 1.00 88.94 224 LYS A C 1
ATOM 1789 O O . LYS A 1 224 ? -26.532 -19.760 26.936 1.00 88.94 224 LYS A O 1
ATOM 1794 N N . GLN A 1 225 ? -27.326 -21.851 27.175 1.00 89.94 225 GLN A N 1
ATOM 1795 C CA . GLN A 1 225 ? -28.463 -21.707 26.262 1.00 89.94 225 GLN A CA 1
ATOM 1796 C C . GLN A 1 225 ? -29.419 -20.600 26.709 1.00 89.94 225 GLN A C 1
ATOM 1798 O O . GLN A 1 225 ? -29.829 -19.785 25.891 1.00 89.94 225 GLN A O 1
ATOM 1803 N N . LYS A 1 226 ? -29.718 -20.514 28.014 1.00 92.19 226 LYS A N 1
ATOM 1804 C CA . LYS A 1 226 ? -30.579 -19.456 28.562 1.00 92.19 226 LYS A CA 1
ATOM 1805 C C . LYS A 1 226 ? -30.015 -18.058 28.298 1.00 92.19 226 LYS A C 1
ATOM 1807 O O . LYS A 1 226 ? -30.745 -17.186 27.847 1.00 92.19 226 LYS A O 1
ATOM 1812 N N . VAL A 1 227 ? -28.728 -17.848 28.580 1.00 91.38 227 VAL A N 1
ATOM 1813 C CA . VAL A 1 227 ? -28.074 -16.548 28.370 1.00 91.38 227 VAL A CA 1
ATOM 1814 C C . VAL A 1 227 ? -27.966 -16.225 26.878 1.00 91.38 227 VAL A C 1
ATOM 1816 O O . VAL A 1 227 ? -28.258 -15.098 26.497 1.00 91.38 227 VAL A O 1
ATOM 1819 N N . MET A 1 228 ? -27.610 -17.196 26.026 1.00 86.25 228 MET A N 1
ATOM 1820 C CA . MET A 1 228 ? -27.539 -16.978 24.574 1.00 86.25 228 MET A CA 1
ATOM 1821 C C . MET A 1 228 ? -28.905 -16.628 23.972 1.00 86.25 228 MET A C 1
ATOM 1823 O O . MET A 1 228 ? -28.975 -15.702 23.174 1.00 86.25 228 MET A O 1
ATOM 1827 N N . ALA A 1 229 ? -29.987 -17.279 24.414 1.00 86.50 229 ALA A N 1
ATOM 1828 C CA . ALA A 1 229 ? -31.343 -16.957 23.968 1.00 86.50 229 ALA A CA 1
ATOM 1829 C C . ALA A 1 229 ? -31.756 -15.523 24.341 1.00 86.50 229 ALA A C 1
ATOM 1831 O O . ALA A 1 229 ? -32.343 -14.821 23.527 1.00 86.50 229 ALA A O 1
ATOM 1832 N N . VAL A 1 230 ? -31.407 -15.062 25.549 1.00 87.62 230 VAL A N 1
ATOM 1833 C CA . VAL A 1 230 ? -31.652 -13.673 25.974 1.00 87.62 230 VAL A CA 1
ATOM 1834 C C . VAL A 1 230 ? -30.797 -12.690 25.169 1.00 87.62 230 VAL A C 1
ATOM 1836 O O . VAL A 1 230 ? -31.293 -11.650 24.757 1.00 87.62 230 VAL A O 1
ATOM 1839 N N . MET A 1 231 ? -29.526 -13.007 24.900 1.00 84.31 231 MET A N 1
ATOM 1840 C CA . MET A 1 231 ? -28.671 -12.159 24.060 1.00 84.31 231 MET A CA 1
ATOM 1841 C C . MET A 1 231 ? -29.206 -12.035 22.629 1.00 84.31 231 MET A C 1
ATOM 1843 O O . MET A 1 231 ? -29.179 -10.945 22.067 1.00 84.31 231 MET A O 1
ATOM 1847 N N . GLU A 1 232 ? -29.693 -13.136 22.056 1.00 79.19 232 GLU A N 1
ATOM 1848 C CA . GLU A 1 232 ? -30.284 -13.172 20.717 1.00 79.19 232 GLU A CA 1
ATOM 1849 C C . GLU A 1 232 ? -31.602 -12.390 20.666 1.00 79.19 232 GLU A C 1
ATOM 1851 O O . GLU A 1 232 ? -31.773 -11.537 19.796 1.00 79.19 232 GLU A O 1
ATOM 1856 N N . GLN A 1 233 ? -32.490 -12.607 21.641 1.00 79.06 233 GLN A N 1
ATOM 1857 C CA . GLN A 1 233 ? -33.762 -11.891 21.758 1.00 79.06 233 GLN A CA 1
ATOM 1858 C C . GLN A 1 233 ? -33.559 -10.374 21.865 1.00 79.06 233 GLN A C 1
ATOM 1860 O O . GLN A 1 233 ? -34.260 -9.604 21.214 1.00 79.06 233 GLN A O 1
ATOM 1865 N N . GLU A 1 234 ? -32.578 -9.946 22.658 1.00 80.69 234 GLU A N 1
ATOM 1866 C CA . GLU A 1 234 ? -32.304 -8.529 22.913 1.00 80.69 234 GLU A CA 1
ATOM 1867 C C . GLU A 1 234 ? -31.303 -7.920 21.916 1.00 80.69 234 GLU A C 1
ATOM 1869 O O . GLU A 1 234 ? -30.873 -6.781 22.088 1.00 80.69 234 GLU A O 1
ATOM 1874 N N . SER A 1 235 ? -30.896 -8.669 20.879 1.00 72.56 235 SER A N 1
ATOM 1875 C CA . SER A 1 235 ? -29.877 -8.252 19.899 1.00 72.56 235 SER A CA 1
ATOM 1876 C C . SER A 1 235 ? -28.581 -7.725 20.541 1.00 72.56 235 SER A C 1
ATOM 1878 O O . SER A 1 235 ? -27.888 -6.863 19.992 1.00 72.56 235 SER A O 1
ATOM 1880 N N . TYR A 1 236 ? -28.230 -8.242 21.721 1.00 74.38 236 TYR A N 1
ATOM 1881 C CA . TYR A 1 236 ? -27.053 -7.812 22.460 1.00 74.38 236 TYR A CA 1
ATOM 1882 C C . TYR A 1 236 ? -25.786 -8.333 21.789 1.00 74.38 236 TYR A C 1
ATOM 1884 O O . TYR A 1 236 ? -25.498 -9.532 21.787 1.00 74.38 236 TYR A O 1
ATOM 1892 N N . THR A 1 237 ? -24.989 -7.403 21.268 1.00 61.62 237 THR A N 1
ATOM 1893 C CA . THR A 1 237 ? -23.663 -7.701 20.727 1.00 61.62 237 THR A CA 1
ATOM 1894 C C . THR A 1 237 ? -22.611 -7.340 21.778 1.00 61.62 237 THR A C 1
ATOM 1896 O O . THR A 1 237 ? -22.565 -6.187 22.216 1.00 61.62 237 THR A O 1
ATOM 1899 N N . PRO A 1 238 ? -21.756 -8.282 22.214 1.00 62.94 238 PRO A N 1
ATOM 1900 C CA . PRO A 1 238 ? -20.688 -7.980 23.159 1.00 62.94 238 PRO A CA 1
ATOM 1901 C C . PRO A 1 238 ? -19.783 -6.863 22.626 1.00 62.94 238 PRO A C 1
ATOM 1903 O O . PRO A 1 238 ? -19.254 -6.959 21.520 1.00 62.94 238 PRO A O 1
ATOM 1906 N N . ASN A 1 239 ? -19.571 -5.812 23.419 1.00 59.12 239 ASN A N 1
ATOM 1907 C CA . ASN A 1 239 ? -18.644 -4.740 23.064 1.00 59.12 239 ASN A CA 1
ATOM 1908 C C . ASN A 1 239 ? -17.209 -5.299 23.014 1.00 59.12 239 ASN A C 1
ATOM 1910 O O . ASN A 1 239 ? -16.673 -5.710 24.043 1.00 59.12 239 ASN A O 1
ATOM 1914 N N . MET A 1 240 ? -16.584 -5.296 21.833 1.00 51.53 240 MET A N 1
ATOM 1915 C CA . MET A 1 240 ? -15.230 -5.823 21.617 1.00 51.53 240 MET A CA 1
ATOM 1916 C C . MET A 1 240 ? -14.149 -5.051 22.398 1.00 51.53 240 MET A C 1
ATOM 1918 O O . MET A 1 240 ? -13.209 -5.668 22.895 1.00 51.53 240 MET A O 1
ATOM 1922 N N . PHE A 1 241 ? -14.317 -3.741 22.617 1.00 48.34 241 PHE A N 1
ATOM 1923 C CA . PHE A 1 241 ? -13.410 -2.940 23.452 1.00 48.34 241 PHE A CA 1
ATOM 1924 C C . PHE A 1 241 ? -13.524 -3.301 24.937 1.00 48.34 241 PHE A C 1
ATOM 1926 O O . PHE A 1 241 ? -12.509 -3.392 25.625 1.00 48.34 241 PHE A O 1
ATOM 1933 N N . ALA A 1 242 ? -14.744 -3.565 25.425 1.00 47.69 242 ALA A N 1
ATOM 1934 C CA . ALA A 1 242 ? -14.971 -4.054 26.789 1.00 47.69 242 ALA A CA 1
ATOM 1935 C C . ALA A 1 242 ? -14.547 -5.525 26.957 1.00 47.69 242 ALA A C 1
ATOM 1937 O O . ALA A 1 242 ? -14.072 -5.927 28.018 1.00 47.69 242 ALA A O 1
ATOM 1938 N N . ARG A 1 243 ? -14.658 -6.325 25.891 1.00 48.22 243 ARG A N 1
ATOM 1939 C CA . ARG A 1 243 ? -14.165 -7.705 25.813 1.00 48.22 243 ARG A CA 1
ATOM 1940 C C . ARG A 1 243 ? -12.638 -7.751 25.934 1.00 48.22 243 ARG A C 1
ATOM 1942 O O . ARG A 1 243 ? -12.139 -8.538 26.731 1.00 48.22 243 ARG A O 1
ATOM 1949 N N . GLY A 1 244 ? -11.926 -6.843 25.262 1.00 47.31 244 GLY A N 1
ATOM 1950 C CA . GLY A 1 244 ? -10.474 -6.649 25.392 1.00 47.31 244 GLY A CA 1
ATOM 1951 C C . GLY A 1 244 ? -10.014 -5.946 26.682 1.00 47.31 244 GLY A C 1
ATOM 1952 O O . GLY A 1 244 ? -8.834 -5.642 26.836 1.00 47.31 244 GLY A O 1
ATOM 1953 N N . LEU A 1 245 ? -10.922 -5.612 27.611 1.00 45.84 245 LEU A N 1
ATOM 1954 C CA . LEU A 1 245 ? -10.561 -5.184 28.975 1.00 45.84 245 LEU A CA 1
ATOM 1955 C C . LEU A 1 245 ? -10.531 -6.365 29.961 1.00 45.84 245 LEU A C 1
ATOM 1957 O O . LEU A 1 245 ? -9.877 -6.272 30.994 1.00 45.84 245 LEU A O 1
ATOM 1961 N N . GLY A 1 246 ? -11.224 -7.468 29.648 1.00 42.78 246 GLY A N 1
ATOM 1962 C CA . GLY A 1 246 ? -11.189 -8.716 30.425 1.00 42.78 246 GLY A CA 1
ATOM 1963 C C . GLY A 1 246 ? -10.371 -9.844 29.779 1.00 42.78 246 GLY A C 1
ATOM 1964 O O . GLY A 1 246 ? -10.051 -10.821 30.453 1.00 42.78 246 GLY A O 1
ATOM 1965 N N . LEU A 1 247 ? -10.052 -9.717 28.488 1.00 53.56 247 LEU A N 1
ATOM 1966 C CA . LEU A 1 247 ? -9.173 -10.590 27.709 1.00 53.56 247 LEU A CA 1
ATOM 1967 C C . LEU A 1 247 ? -7.968 -9.771 27.232 1.00 53.56 247 LEU A C 1
ATOM 1969 O O . LEU A 1 247 ? -8.127 -8.612 26.867 1.00 53.56 247 LEU A O 1
ATOM 1973 N N . ASP A 1 248 ? -6.788 -10.381 27.190 1.00 65.31 248 ASP A N 1
ATOM 1974 C CA . ASP A 1 248 ? -5.518 -9.748 26.793 1.00 65.31 248 ASP A CA 1
ATOM 1975 C C . ASP A 1 248 ? -5.386 -9.570 25.256 1.00 65.31 248 ASP A C 1
ATOM 1977 O O . ASP A 1 248 ? -4.318 -9.745 24.684 1.00 65.31 248 ASP A O 1
ATOM 1981 N N . SER A 1 249 ? -6.504 -9.331 24.551 1.00 79.62 249 SER A N 1
ATOM 1982 C CA . SER A 1 249 ? -6.586 -9.294 23.080 1.00 79.62 249 SER A CA 1
ATOM 1983 C C . SER A 1 249 ? -7.719 -8.379 22.600 1.00 79.62 249 SER A C 1
ATOM 1985 O O . SER A 1 249 ? -8.864 -8.476 23.051 1.00 79.62 249 SER A O 1
ATOM 1987 N N . ALA A 1 250 ? -7.392 -7.498 21.654 1.00 82.31 250 ALA A N 1
ATOM 1988 C CA . ALA A 1 250 ? -8.293 -6.606 20.931 1.00 82.31 250 ALA A CA 1
ATOM 1989 C C . ALA A 1 250 ? -8.801 -7.207 19.607 1.00 82.31 250 ALA A C 1
ATOM 1991 O O . ALA A 1 250 ? -9.601 -6.567 18.920 1.00 82.31 250 ALA A O 1
ATOM 1992 N N . LYS A 1 251 ? -8.347 -8.412 19.223 1.00 88.75 251 LYS A N 1
ATOM 1993 C CA . LYS A 1 251 ? -8.672 -9.065 17.940 1.00 88.75 251 LYS A CA 1
ATOM 1994 C C . LYS A 1 251 ? -8.420 -8.154 16.735 1.00 88.75 251 LYS A C 1
ATOM 1996 O O . LYS A 1 251 ? -9.169 -8.162 15.761 1.00 88.75 251 LYS A O 1
ATOM 2001 N N . THR A 1 252 ? -7.349 -7.366 16.811 1.00 92.88 252 THR A N 1
ATOM 2002 C CA . THR A 1 252 ? -6.965 -6.388 15.788 1.00 92.88 252 THR A CA 1
ATOM 2003 C C . THR A 1 252 ? -5.487 -6.533 15.451 1.00 92.88 252 THR A C 1
ATOM 2005 O O . THR A 1 252 ? -4.651 -6.587 16.349 1.00 92.88 252 THR A O 1
ATOM 2008 N N . ILE A 1 253 ? -5.166 -6.577 14.162 1.00 97.25 253 ILE A N 1
ATOM 2009 C CA . ILE A 1 253 ? -3.809 -6.728 13.632 1.00 97.25 253 ILE A CA 1
ATOM 2010 C C . ILE A 1 253 ? -3.407 -5.436 12.925 1.00 97.25 253 ILE A C 1
ATOM 2012 O O . ILE A 1 253 ? -4.151 -4.933 12.082 1.00 97.25 253 ILE A O 1
ATOM 2016 N N . GLY A 1 254 ? -2.238 -4.890 13.252 1.00 97.69 254 GLY A N 1
ATOM 2017 C CA . GLY A 1 254 ? -1.649 -3.801 12.472 1.00 97.69 254 GLY A CA 1
ATOM 2018 C C . GLY A 1 254 ? -0.905 -4.367 11.267 1.00 97.69 254 GLY A C 1
ATOM 2019 O O . GLY A 1 254 ? -0.108 -5.284 11.431 1.00 97.69 254 GLY A O 1
ATOM 2020 N N . ILE A 1 255 ? -1.129 -3.826 10.074 1.00 98.38 255 ILE A N 1
ATOM 2021 C CA . ILE A 1 255 ? -0.379 -4.159 8.858 1.00 98.38 255 ILE A CA 1
ATOM 2022 C C . ILE A 1 255 ? 0.266 -2.874 8.343 1.00 98.38 255 ILE A C 1
ATOM 2024 O O . ILE A 1 255 ? -0.423 -1.880 8.125 1.00 98.38 255 ILE A O 1
ATOM 2028 N N . ILE A 1 256 ? 1.581 -2.884 8.159 1.00 97.88 256 ILE A N 1
ATOM 2029 C CA . ILE A 1 256 ? 2.356 -1.749 7.662 1.00 97.88 256 ILE A CA 1
ATOM 2030 C C . ILE A 1 256 ? 3.060 -2.148 6.360 1.00 97.88 256 ILE A C 1
ATOM 2032 O O . ILE A 1 256 ? 3.756 -3.163 6.317 1.00 97.88 256 ILE A O 1
ATOM 2036 N N . CYS A 1 257 ? 2.899 -1.341 5.313 1.00 96.81 257 CYS A N 1
ATOM 2037 C CA . CYS A 1 257 ? 3.644 -1.450 4.054 1.00 96.81 257 CYS A CA 1
ATOM 2038 C C . CYS A 1 257 ? 4.137 -0.066 3.591 1.00 96.81 257 CYS A C 1
ATOM 2040 O O . CYS A 1 257 ? 3.613 0.945 4.060 1.00 96.81 257 CYS A O 1
ATOM 2042 N N . PRO A 1 258 ? 5.129 0.034 2.687 1.00 93.19 258 PRO A N 1
ATOM 2043 C CA . PRO A 1 258 ? 5.656 1.336 2.271 1.00 93.19 258 PRO A CA 1
ATOM 2044 C C . PRO A 1 258 ? 4.650 2.109 1.417 1.00 93.19 258 PRO A C 1
ATOM 2046 O O . PRO A 1 258 ? 4.375 3.276 1.681 1.00 93.19 258 PRO A O 1
ATOM 2049 N N . GLU A 1 259 ? 4.074 1.423 0.429 1.00 92.19 259 GLU A N 1
ATOM 2050 C CA . GLU A 1 259 ? 3.125 1.950 -0.548 1.00 92.19 259 GLU A CA 1
ATOM 2051 C C . GLU A 1 259 ? 2.180 0.816 -0.963 1.00 92.19 259 GLU A C 1
ATOM 2053 O O . GLU A 1 259 ? 2.632 -0.282 -1.288 1.00 92.19 259 GLU A O 1
ATOM 2058 N N . ILE A 1 260 ? 0.871 1.066 -0.932 1.00 94.62 260 ILE A N 1
ATOM 2059 C CA . ILE A 1 260 ? -0.151 0.061 -1.259 1.00 94.62 260 ILE A CA 1
ATOM 2060 C C . ILE A 1 260 ? -0.406 -0.033 -2.766 1.00 94.62 260 ILE A C 1
ATOM 2062 O O . ILE A 1 260 ? -0.976 -1.017 -3.226 1.00 94.62 260 ILE A O 1
ATOM 2066 N N . ALA A 1 261 ? 0.019 0.967 -3.543 1.00 90.31 261 ALA A N 1
ATOM 2067 C CA . ALA A 1 261 ? -0.081 0.941 -5.001 1.00 90.31 261 ALA A CA 1
ATOM 2068 C C . ALA A 1 261 ? 0.834 -0.111 -5.667 1.00 90.31 261 ALA A C 1
ATOM 2070 O O . ALA A 1 261 ? 0.637 -0.425 -6.839 1.00 90.31 261 ALA A O 1
ATOM 2071 N N . ASP A 1 262 ? 1.816 -0.654 -4.943 1.00 90.31 262 ASP A N 1
ATOM 2072 C CA . ASP A 1 262 ? 2.676 -1.746 -5.406 1.00 90.31 262 ASP A CA 1
ATOM 2073 C C . ASP A 1 262 ? 1.915 -3.091 -5.459 1.00 90.31 262 ASP A C 1
ATOM 2075 O O . ASP A 1 262 ? 1.253 -3.471 -4.489 1.00 90.31 262 ASP A O 1
ATOM 2079 N N . ASP A 1 263 ? 2.009 -3.835 -6.576 1.00 90.19 263 ASP A N 1
ATOM 2080 C CA . ASP A 1 263 ? 1.251 -5.090 -6.789 1.00 90.19 263 ASP A CA 1
ATOM 2081 C C . ASP A 1 263 ? 1.588 -6.157 -5.739 1.00 90.19 263 ASP A C 1
ATOM 2083 O O . ASP A 1 263 ? 0.689 -6.842 -5.237 1.00 90.19 263 ASP A O 1
ATOM 2087 N N . TYR A 1 264 ? 2.865 -6.286 -5.364 1.00 92.94 264 TYR A N 1
ATOM 2088 C CA . TYR A 1 264 ? 3.289 -7.261 -4.364 1.00 92.94 264 TYR A CA 1
ATOM 2089 C C . TYR A 1 264 ? 2.671 -6.932 -2.999 1.00 92.94 264 TYR A C 1
ATOM 2091 O O . TYR A 1 264 ? 2.122 -7.822 -2.334 1.00 92.94 264 TYR A O 1
ATOM 2099 N N . MET A 1 265 ? 2.704 -5.659 -2.592 1.00 94.75 265 MET A N 1
ATOM 2100 C CA . MET A 1 265 ? 2.119 -5.211 -1.321 1.00 94.75 265 MET A CA 1
ATOM 2101 C C . MET A 1 265 ? 0.593 -5.340 -1.324 1.00 94.75 265 MET A C 1
ATOM 2103 O O . MET A 1 265 ? 0.031 -5.926 -0.396 1.00 94.75 265 MET A O 1
ATOM 2107 N N . ALA A 1 266 ? -0.080 -4.883 -2.383 1.00 95.12 266 ALA A N 1
ATOM 2108 C CA . ALA A 1 266 ? -1.533 -4.972 -2.524 1.00 95.12 266 ALA A CA 1
ATOM 2109 C C . ALA A 1 266 ? -2.031 -6.421 -2.436 1.00 95.12 266 ALA A C 1
ATOM 2111 O O . ALA A 1 266 ? -2.974 -6.728 -1.697 1.00 95.12 266 ALA A O 1
ATOM 2112 N N . ARG A 1 267 ? -1.367 -7.343 -3.146 1.00 95.62 267 ARG A N 1
ATOM 2113 C CA . ARG A 1 267 ? -1.692 -8.776 -3.101 1.00 95.62 267 ARG A CA 1
ATOM 2114 C C . ARG A 1 267 ? -1.425 -9.366 -1.723 1.00 95.62 267 ARG A C 1
ATOM 2116 O O . ARG A 1 267 ? -2.265 -10.114 -1.228 1.00 95.62 267 ARG A O 1
ATOM 2123 N N . SER A 1 268 ? -0.304 -9.015 -1.093 1.00 97.12 268 SER A N 1
ATOM 2124 C CA . SER A 1 268 ? 0.023 -9.473 0.262 1.00 97.12 268 SER A CA 1
ATOM 2125 C C . SER A 1 268 ? -1.063 -9.076 1.263 1.00 97.12 268 SER A C 1
ATOM 2127 O O . SER A 1 268 ? -1.593 -9.932 1.968 1.00 97.12 268 SER A O 1
ATOM 2129 N N . VAL A 1 269 ? -1.458 -7.798 1.278 1.00 96.88 269 VAL A N 1
ATOM 2130 C CA . VAL A 1 269 ? -2.515 -7.284 2.164 1.00 96.88 269 VAL A CA 1
ATOM 2131 C C . VAL A 1 269 ? -3.852 -7.974 1.891 1.00 96.88 269 VAL A C 1
ATOM 2133 O O . VAL A 1 269 ? -4.527 -8.371 2.837 1.00 96.88 269 VAL A O 1
ATOM 2136 N N . SER A 1 270 ? -4.210 -8.185 0.622 1.00 96.25 270 SER A N 1
ATOM 2137 C CA . SER A 1 270 ? -5.433 -8.904 0.236 1.00 96.25 270 SER A CA 1
ATOM 2138 C C . SER A 1 270 ? -5.464 -10.340 0.777 1.00 96.25 270 SER A C 1
ATOM 2140 O O . SER A 1 270 ? -6.473 -10.775 1.337 1.00 96.25 270 SER A O 1
ATOM 2142 N N . TYR A 1 271 ? -4.352 -11.081 0.677 1.00 97.31 271 TYR A N 1
ATOM 2143 C CA . TYR A 1 271 ? -4.262 -12.423 1.259 1.00 97.31 271 TYR A CA 1
ATOM 2144 C C . TYR A 1 271 ? -4.315 -12.386 2.787 1.00 97.31 271 TYR A C 1
ATOM 2146 O O . TYR A 1 271 ? -5.064 -13.162 3.381 1.00 97.31 271 TYR A O 1
ATOM 2154 N N . LEU A 1 272 ? -3.550 -11.492 3.421 1.00 97.94 272 LEU A N 1
ATOM 2155 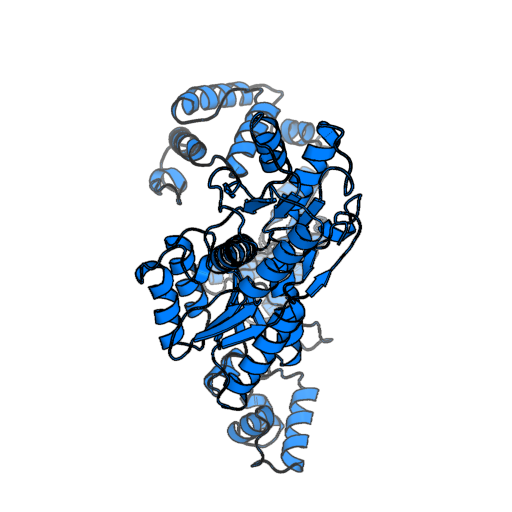C CA . LEU A 1 272 ? -3.536 -11.334 4.875 1.00 97.94 272 LEU A CA 1
ATOM 2156 C C . LEU A 1 272 ? -4.936 -11.056 5.417 1.00 97.94 272 LEU A C 1
ATOM 2158 O O . LEU A 1 272 ? -5.403 -11.809 6.265 1.00 97.94 272 LEU A O 1
ATOM 2162 N N . GLU A 1 273 ? -5.619 -10.033 4.901 1.00 96.12 273 GLU A N 1
ATOM 2163 C CA . GLU A 1 273 ? -6.961 -9.642 5.346 1.00 96.12 273 GLU A CA 1
ATOM 2164 C C . GLU A 1 273 ? -7.934 -10.817 5.231 1.00 96.12 273 GLU A C 1
ATOM 2166 O O . GLU A 1 273 ? -8.543 -11.210 6.227 1.00 96.12 273 GLU A O 1
ATOM 2171 N N . LYS A 1 274 ? -7.976 -11.472 4.064 1.00 93.50 274 LYS A N 1
ATOM 2172 C CA . LYS A 1 274 ? -8.858 -12.617 3.820 1.00 93.50 274 LYS A CA 1
ATOM 2173 C C . LYS A 1 274 ? -8.628 -13.757 4.815 1.00 93.50 274 LYS A C 1
ATOM 2175 O O . LYS A 1 274 ? -9.586 -14.379 5.281 1.00 93.50 274 LYS A O 1
ATOM 2180 N N . HIS A 1 275 ? -7.369 -14.076 5.113 1.00 94.56 275 HIS A N 1
ATOM 2181 C CA . HIS A 1 275 ? -7.026 -15.158 6.035 1.00 94.56 275 HIS A CA 1
ATOM 2182 C C . HIS A 1 275 ? -7.275 -14.769 7.497 1.00 94.56 275 HIS A C 1
ATOM 2184 O O . HIS A 1 275 ? -7.818 -15.576 8.248 1.00 94.56 275 HIS A O 1
ATOM 2190 N N . LEU A 1 276 ? -6.941 -13.542 7.895 1.00 94.75 276 LEU A N 1
ATOM 2191 C CA . LEU A 1 276 ? -7.166 -13.014 9.244 1.00 94.75 276 LEU A CA 1
ATOM 2192 C C . LEU A 1 276 ? -8.656 -12.916 9.580 1.00 94.75 276 LEU A C 1
ATOM 2194 O O . LEU A 1 276 ? -9.072 -13.304 10.676 1.00 94.75 276 LEU A O 1
ATOM 2198 N N . HIS A 1 277 ? -9.466 -12.488 8.612 1.00 90.25 277 HIS A N 1
ATOM 2199 C CA . HIS A 1 277 ? -10.913 -12.386 8.753 1.00 90.25 277 HIS A CA 1
ATOM 2200 C C . HIS A 1 277 ? -11.554 -13.731 9.121 1.00 90.25 277 HIS A C 1
ATOM 2202 O O . HIS A 1 277 ? -12.446 -13.786 9.967 1.00 90.25 277 HIS A O 1
ATOM 2208 N N . HIS A 1 278 ? -11.060 -14.839 8.555 1.00 88.25 278 HIS A N 1
ATOM 2209 C CA . HIS A 1 278 ? -11.548 -16.185 8.873 1.00 88.25 278 HIS A CA 1
ATOM 2210 C C . HIS A 1 278 ? -11.383 -16.552 10.359 1.00 88.25 278 HIS A C 1
ATOM 2212 O O . HIS A 1 278 ? -12.203 -17.287 10.906 1.00 88.25 278 HIS A O 1
ATOM 2218 N N . TYR A 1 279 ? -10.364 -16.002 11.025 1.00 87.88 279 TYR A N 1
ATOM 2219 C CA . TYR A 1 279 ? -10.097 -16.193 12.455 1.00 87.88 279 TYR A CA 1
ATOM 2220 C C . TYR A 1 279 ? -10.699 -15.082 13.339 1.00 87.88 279 TYR A C 1
ATOM 2222 O O . TYR A 1 279 ? -10.415 -15.002 14.536 1.00 87.88 279 TYR A O 1
ATOM 2230 N N . GLY A 1 280 ? -11.547 -14.219 12.769 1.00 88.00 280 GLY A N 1
ATOM 2231 C CA . GLY A 1 280 ? -12.233 -13.148 13.493 1.00 88.00 280 GLY A CA 1
ATOM 2232 C C . GLY A 1 280 ? -11.331 -11.979 13.892 1.00 88.00 280 GLY A C 1
ATOM 2233 O O . GLY A 1 280 ? -11.652 -11.281 14.855 1.00 88.00 280 GLY A O 1
ATOM 2234 N N . TYR A 1 281 ? -10.213 -11.776 13.189 1.00 91.44 281 TYR A N 1
ATOM 2235 C CA . TYR A 1 281 ? -9.336 -10.622 13.373 1.00 91.44 281 TYR A CA 1
ATOM 2236 C C . TYR A 1 281 ? -9.694 -9.490 12.406 1.00 91.44 281 TYR A C 1
ATOM 2238 O O . TYR A 1 281 ? -9.849 -9.712 11.205 1.00 91.44 281 TYR A O 1
ATOM 2246 N N . GLY A 1 282 ? -9.787 -8.267 12.929 1.00 92.56 282 GLY A N 1
ATOM 2247 C CA . GLY A 1 282 ? -9.789 -7.045 12.124 1.00 92.56 282 GLY A CA 1
ATOM 2248 C C . GLY A 1 282 ? -8.368 -6.611 11.758 1.00 92.56 282 GLY A C 1
ATOM 2249 O O . GLY A 1 282 ? -7.413 -6.962 12.452 1.00 92.56 282 GLY A O 1
ATOM 2250 N N . CYS A 1 283 ? -8.225 -5.821 10.692 1.00 94.75 283 CYS A N 1
ATOM 2251 C CA . CYS A 1 283 ? -6.936 -5.292 10.242 1.00 94.75 283 CYS A CA 1
ATOM 2252 C C . CYS A 1 283 ? -6.946 -3.759 10.216 1.00 94.75 283 CYS A C 1
ATOM 2254 O O . CYS A 1 283 ? -7.922 -3.152 9.776 1.00 94.75 283 CYS A O 1
ATOM 2256 N N . ILE A 1 284 ? -5.843 -3.139 10.634 1.00 96.00 284 ILE A N 1
ATOM 2257 C CA . ILE A 1 284 ? -5.555 -1.717 10.411 1.00 96.00 284 ILE A CA 1
ATOM 2258 C C . ILE A 1 284 ? -4.364 -1.642 9.461 1.00 96.00 284 ILE A C 1
ATOM 2260 O O . ILE A 1 284 ? -3.260 -2.032 9.833 1.00 96.00 284 ILE A O 1
ATOM 2264 N N . LEU A 1 285 ? -4.589 -1.152 8.243 1.00 96.56 285 LEU A N 1
ATOM 2265 C CA . LEU A 1 285 ? -3.537 -0.946 7.248 1.00 96.56 285 LEU A CA 1
ATOM 2266 C C . LEU A 1 285 ? -2.926 0.453 7.386 1.00 96.56 285 LEU A C 1
ATOM 2268 O O . LEU A 1 285 ? -3.653 1.434 7.539 1.00 96.56 285 LEU A O 1
ATOM 2272 N N . GLY A 1 286 ? -1.602 0.541 7.281 1.00 93.56 286 GLY A N 1
ATOM 2273 C CA . GLY A 1 286 ? -0.852 1.789 7.262 1.00 93.56 286 GLY A CA 1
ATOM 2274 C C . GLY A 1 286 ? 0.208 1.828 6.167 1.00 93.56 286 GLY A C 1
ATOM 2275 O O . GLY A 1 286 ? 1.024 0.912 6.072 1.00 93.56 286 GLY A O 1
ATOM 2276 N N . CYS A 1 287 ? 0.227 2.910 5.385 1.00 95.62 287 CYS A N 1
ATOM 2277 C CA . CYS A 1 287 ? 1.303 3.194 4.436 1.00 95.62 287 CYS A CA 1
ATOM 2278 C C . CYS A 1 287 ? 2.372 4.047 5.123 1.00 95.62 287 CYS A C 1
ATOM 2280 O O . CYS A 1 287 ? 2.119 5.207 5.448 1.00 95.62 287 CYS A O 1
ATOM 2282 N N . SER A 1 288 ? 3.545 3.473 5.376 1.00 93.81 288 SER A N 1
ATOM 2283 C CA . SER A 1 288 ? 4.598 4.128 6.155 1.00 93.81 288 SER A CA 1
ATOM 2284 C C . SER A 1 288 ? 5.562 4.978 5.337 1.00 93.81 288 SER A C 1
ATOM 2286 O O . SER A 1 288 ? 6.502 5.504 5.919 1.00 93.81 288 SER A O 1
ATOM 2288 N N . GLY A 1 289 ? 5.423 5.032 4.012 1.00 91.00 289 GLY A N 1
ATOM 2289 C CA . GLY A 1 289 ? 6.437 5.637 3.153 1.00 91.00 289 GLY A CA 1
ATOM 2290 C C . GLY A 1 289 ? 7.763 4.870 3.179 1.00 91.00 289 GLY A C 1
ATOM 2291 O O . GLY A 1 289 ? 7.858 3.743 3.685 1.00 91.00 289 GLY A O 1
ATOM 2292 N N . THR A 1 290 ? 8.794 5.482 2.595 1.00 87.19 290 THR A N 1
ATOM 2293 C CA . THR A 1 290 ? 10.107 4.850 2.388 1.00 87.19 290 THR A CA 1
ATOM 2294 C C . THR A 1 290 ? 11.196 5.394 3.302 1.00 87.19 290 THR A C 1
ATOM 2296 O O . THR A 1 290 ? 12.195 4.708 3.519 1.00 87.19 290 THR A O 1
ATOM 2299 N N . SER A 1 291 ? 11.050 6.608 3.844 1.00 91.94 291 SER A N 1
ATOM 2300 C CA . SER A 1 291 ? 12.086 7.164 4.719 1.00 91.94 291 SER A CA 1
ATOM 2301 C C . SER A 1 291 ? 12.119 6.436 6.068 1.00 91.94 291 SER A C 1
ATOM 2303 O O . SER A 1 291 ? 11.132 5.845 6.510 1.00 91.94 291 SER A O 1
ATOM 2305 N N . LEU A 1 292 ? 13.277 6.429 6.737 1.00 93.25 292 LEU A N 1
ATOM 2306 C CA . LEU A 1 292 ? 13.382 5.845 8.078 1.00 93.25 292 LEU A CA 1
ATOM 2307 C C . LEU A 1 292 ? 12.461 6.572 9.070 1.00 93.25 292 LEU A C 1
ATOM 2309 O O . LEU A 1 292 ? 11.708 5.917 9.781 1.00 93.25 292 LEU A O 1
ATOM 2313 N N . GLU A 1 293 ? 12.455 7.905 9.055 1.00 93.81 293 GLU A N 1
ATOM 2314 C CA . GLU A 1 293 ? 11.637 8.726 9.954 1.00 93.81 293 GLU A CA 1
ATOM 2315 C C . GLU A 1 293 ? 10.135 8.430 9.826 1.00 93.81 293 GLU A C 1
ATOM 2317 O O . GLU A 1 293 ? 9.456 8.229 10.838 1.00 93.81 293 GLU A O 1
ATOM 2322 N N . GLU A 1 294 ? 9.614 8.332 8.598 1.00 93.69 294 GLU A N 1
ATOM 2323 C CA . GLU A 1 294 ? 8.207 7.985 8.373 1.00 93.69 294 GLU A CA 1
ATOM 2324 C C . GLU A 1 294 ? 7.899 6.573 8.891 1.00 93.69 294 GLU A C 1
ATOM 2326 O O . GLU A 1 294 ? 6.923 6.393 9.623 1.00 93.69 294 GLU A O 1
ATOM 2331 N N . ARG A 1 295 ? 8.762 5.583 8.606 1.00 95.06 295 ARG A N 1
ATOM 2332 C CA . ARG A 1 295 ? 8.607 4.200 9.097 1.00 95.06 295 ARG A CA 1
ATOM 2333 C C . ARG A 1 295 ? 8.571 4.122 10.620 1.00 95.06 295 ARG A C 1
ATOM 2335 O O . ARG A 1 295 ? 7.708 3.440 11.185 1.00 95.06 295 ARG A O 1
ATOM 2342 N N . GLU A 1 296 ? 9.456 4.847 11.296 1.00 95.69 296 GLU A N 1
ATOM 2343 C CA . GLU A 1 296 ? 9.487 4.909 12.758 1.00 95.69 296 GLU A CA 1
ATOM 2344 C C . GLU A 1 296 ? 8.238 5.573 13.339 1.00 95.69 296 GLU A C 1
ATOM 2346 O O . GLU A 1 296 ? 7.615 5.044 14.268 1.00 95.69 296 GLU A O 1
ATOM 2351 N N . SER A 1 297 ? 7.873 6.739 12.801 1.00 93.19 297 SER A N 1
ATOM 2352 C CA . SER A 1 297 ? 6.715 7.516 13.243 1.00 93.19 297 SER A CA 1
ATOM 2353 C C . SER A 1 297 ? 5.424 6.714 13.077 1.00 93.19 297 SER A C 1
ATOM 2355 O O . SER A 1 297 ? 4.636 6.579 14.020 1.00 93.19 297 SER A O 1
ATOM 2357 N N . TYR A 1 298 ? 5.252 6.072 11.920 1.00 94.56 298 TYR A N 1
ATOM 2358 C CA . TYR A 1 298 ? 4.069 5.271 11.628 1.00 94.56 298 TYR A CA 1
ATOM 2359 C C . TYR A 1 298 ? 3.994 4.010 12.491 1.00 94.56 298 TYR A C 1
ATOM 2361 O O . TYR A 1 298 ? 2.917 3.644 12.961 1.00 94.56 298 TYR A O 1
ATOM 2369 N N . THR A 1 299 ? 5.132 3.371 12.778 1.00 96.38 299 THR A N 1
ATOM 2370 C CA . THR A 1 299 ? 5.175 2.229 13.704 1.00 96.38 299 THR A CA 1
ATOM 2371 C C . THR A 1 299 ? 4.700 2.639 15.100 1.00 96.38 299 THR A C 1
ATOM 2373 O O . THR A 1 299 ? 3.867 1.954 15.699 1.00 96.38 299 THR A O 1
ATOM 2376 N N . LYS A 1 300 ? 5.161 3.789 15.614 1.00 94.62 300 LYS A N 1
ATOM 2377 C CA . LYS A 1 300 ? 4.706 4.332 16.909 1.00 94.62 300 LYS A CA 1
ATOM 2378 C C . LYS A 1 300 ? 3.203 4.624 16.895 1.00 94.62 300 LYS A C 1
ATOM 2380 O O . LYS A 1 300 ? 2.507 4.267 17.848 1.00 94.62 300 LYS A O 1
ATOM 2385 N N . LEU A 1 301 ? 2.698 5.216 15.811 1.00 93.62 301 LEU A N 1
ATOM 2386 C CA . LEU A 1 301 ? 1.271 5.473 15.623 1.00 93.62 301 LEU A CA 1
ATOM 2387 C C . LEU A 1 301 ? 0.462 4.172 15.633 1.00 93.62 301 LEU A C 1
ATOM 2389 O O . LEU A 1 301 ? -0.539 4.098 16.342 1.00 93.62 301 LEU A O 1
ATOM 2393 N N . MET A 1 302 ? 0.898 3.143 14.908 1.00 94.62 302 MET A N 1
ATOM 2394 C CA . MET A 1 302 ? 0.195 1.860 14.831 1.00 94.62 302 MET A CA 1
ATOM 2395 C C . MET A 1 302 ? 0.135 1.162 16.194 1.00 94.62 302 MET A C 1
ATOM 2397 O O . MET A 1 302 ? -0.927 0.714 16.621 1.00 94.62 302 MET A O 1
ATOM 2401 N N . LEU A 1 303 ? 1.245 1.157 16.938 1.00 92.12 303 LEU A N 1
ATOM 2402 C CA . LEU A 1 303 ? 1.301 0.589 18.289 1.00 92.12 303 LEU A CA 1
ATOM 2403 C C . LEU A 1 303 ? 0.357 1.302 19.275 1.00 92.12 303 LEU A C 1
ATOM 2405 O O . LEU A 1 303 ? -0.123 0.678 20.220 1.00 92.12 303 LEU A O 1
ATOM 2409 N N . SER A 1 304 ? 0.037 2.582 19.051 1.00 90.44 304 SER A N 1
ATOM 2410 C CA . SER A 1 304 ? -0.946 3.311 19.869 1.00 90.44 304 SER A CA 1
ATOM 2411 C C . SER A 1 304 ? -2.394 2.838 19.663 1.00 90.44 304 SER A C 1
ATOM 2413 O O . SER A 1 304 ? -3.254 3.134 20.491 1.00 90.44 304 SER A O 1
ATOM 2415 N N . LYS A 1 305 ? -2.684 2.083 18.590 1.00 86.06 305 LYS A N 1
ATOM 2416 C CA . LYS A 1 305 ? -4.042 1.644 18.211 1.00 86.06 305 LYS A CA 1
ATOM 2417 C C . LYS A 1 305 ? -4.513 0.355 18.894 1.00 86.06 305 LYS A C 1
ATOM 2419 O O . LYS A 1 305 ? -5.548 -0.174 18.510 1.00 86.06 305 LYS A O 1
ATOM 2424 N N . ARG A 1 306 ? -3.801 -0.114 19.927 1.00 83.56 306 ARG A N 1
ATOM 2425 C CA . ARG A 1 306 ? -4.156 -1.299 20.735 1.00 83.56 306 ARG A CA 1
ATOM 2426 C C . ARG A 1 306 ? -4.356 -2.551 19.862 1.00 83.56 306 ARG A C 1
ATOM 2428 O O . ARG A 1 306 ? -5.449 -3.098 19.771 1.00 83.56 306 ARG A O 1
ATOM 2435 N N . ILE A 1 307 ? -3.272 -2.966 19.213 1.00 92.44 307 ILE A N 1
ATOM 2436 C CA . ILE A 1 307 ? -3.196 -4.143 18.336 1.00 92.44 307 ILE A CA 1
ATOM 2437 C C . ILE A 1 307 ? -2.630 -5.363 19.074 1.00 92.44 307 ILE A C 1
ATOM 2439 O O . ILE A 1 307 ? -1.850 -5.211 20.013 1.00 92.44 307 ILE A O 1
ATOM 2443 N N . ASP A 1 308 ? -2.989 -6.561 18.617 1.00 92.88 308 ASP A N 1
ATOM 2444 C CA . ASP A 1 308 ? -2.503 -7.835 19.169 1.00 92.88 308 ASP A CA 1
ATOM 2445 C C . ASP A 1 308 ? -1.114 -8.197 18.630 1.00 92.88 308 ASP A C 1
ATOM 2447 O O . ASP A 1 308 ? -0.341 -8.875 19.303 1.00 92.88 308 ASP A O 1
ATOM 2451 N N . THR A 1 309 ? -0.811 -7.758 17.406 1.00 95.56 309 THR A N 1
ATOM 2452 C CA . THR A 1 309 ? 0.464 -7.967 16.709 1.00 95.56 309 THR A CA 1
ATOM 2453 C C . THR A 1 309 ? 0.585 -7.005 15.532 1.00 95.56 309 THR A C 1
ATOM 2455 O O . THR A 1 309 ? -0.409 -6.424 15.074 1.00 95.56 309 THR A O 1
ATOM 2458 N N . LEU A 1 310 ? 1.813 -6.856 15.045 1.00 97.62 310 LEU A N 1
ATOM 2459 C CA . LEU A 1 310 ? 2.169 -6.018 13.915 1.00 97.62 310 LEU A CA 1
ATOM 2460 C C . LEU A 1 310 ? 2.751 -6.868 12.782 1.00 97.62 310 LEU A C 1
ATOM 2462 O O . LEU A 1 310 ? 3.622 -7.698 13.024 1.00 97.62 310 LEU A O 1
ATOM 2466 N N . ILE A 1 311 ? 2.307 -6.632 11.550 1.00 98.50 311 ILE A N 1
ATOM 2467 C CA . ILE A 1 311 ? 2.843 -7.248 10.336 1.00 98.50 311 ILE A CA 1
ATOM 2468 C C . ILE A 1 311 ? 3.491 -6.161 9.480 1.00 98.50 311 ILE A C 1
ATOM 2470 O O . ILE A 1 311 ? 2.814 -5.235 9.043 1.00 98.50 311 ILE A O 1
ATOM 2474 N N . PHE A 1 312 ? 4.783 -6.287 9.200 1.00 98.19 312 PHE A N 1
ATOM 2475 C CA . PHE A 1 312 ? 5.477 -5.488 8.194 1.00 98.19 312 PHE A CA 1
ATOM 2476 C C . PHE A 1 312 ? 5.515 -6.242 6.867 1.00 98.19 312 PHE A C 1
ATOM 2478 O O . PHE A 1 312 ? 5.953 -7.390 6.818 1.00 98.19 312 PHE A O 1
ATOM 2485 N N . VAL A 1 313 ? 5.086 -5.605 5.783 1.00 97.62 313 VAL A N 1
ATOM 2486 C CA . VAL A 1 313 ? 5.093 -6.191 4.439 1.00 97.62 313 VAL A CA 1
ATOM 2487 C C . VAL A 1 313 ? 6.059 -5.407 3.563 1.00 97.62 313 VAL A C 1
ATOM 2489 O O . VAL A 1 313 ? 5.782 -4.271 3.193 1.00 97.62 313 VAL A O 1
ATOM 2492 N N . GLY A 1 314 ? 7.191 -6.022 3.223 1.00 93.75 314 GLY A N 1
ATOM 2493 C CA . GLY A 1 314 ? 8.166 -5.472 2.287 1.00 93.75 314 GLY A CA 1
ATOM 2494 C C . GLY A 1 314 ? 9.609 -5.552 2.775 1.00 93.75 314 GLY A C 1
ATOM 2495 O O . GLY A 1 314 ? 9.913 -5.418 3.958 1.00 93.75 314 GLY A O 1
ATOM 2496 N N . SER A 1 315 ? 10.528 -5.726 1.829 1.00 93.06 315 SER A N 1
ATOM 2497 C CA . SER A 1 315 ? 11.951 -5.949 2.118 1.00 93.06 315 SER A CA 1
ATOM 2498 C C . SER A 1 315 ? 12.690 -4.738 2.684 1.00 93.06 315 SER A C 1
ATOM 2500 O O . SER A 1 315 ? 13.710 -4.915 3.342 1.00 93.06 315 SER A O 1
ATOM 2502 N N . ILE A 1 316 ? 12.162 -3.525 2.499 1.00 92.12 316 ILE A N 1
ATOM 2503 C CA . ILE A 1 316 ? 12.744 -2.283 3.037 1.00 92.12 316 ILE A CA 1
ATOM 2504 C C . ILE A 1 316 ? 12.789 -2.259 4.574 1.00 92.12 316 ILE A C 1
ATOM 2506 O O . ILE A 1 316 ? 13.590 -1.548 5.176 1.00 92.12 316 ILE A O 1
ATOM 2510 N N . TYR A 1 317 ? 11.941 -3.046 5.244 1.00 94.56 317 TYR A N 1
ATOM 2511 C CA . TYR A 1 317 ? 11.922 -3.123 6.706 1.00 94.56 317 TYR A CA 1
ATOM 2512 C C . TYR A 1 317 ? 13.110 -3.905 7.284 1.00 94.56 317 TYR A C 1
ATOM 2514 O O . TYR A 1 317 ? 13.340 -3.833 8.485 1.00 94.56 317 TYR A O 1
ATOM 2522 N N . ALA A 1 318 ? 13.887 -4.617 6.461 1.00 91.25 318 ALA A N 1
ATOM 2523 C CA . ALA A 1 318 ? 15.121 -5.276 6.898 1.00 91.25 318 ALA A CA 1
ATOM 2524 C C . ALA A 1 318 ? 16.334 -4.325 6.983 1.00 91.25 318 ALA A C 1
ATOM 2526 O O . ALA A 1 318 ? 17.391 -4.756 7.434 1.00 91.25 318 ALA A O 1
ATOM 2527 N N . GLY A 1 319 ? 16.181 -3.061 6.569 1.00 86.50 319 GLY A N 1
ATOM 2528 C CA . GLY A 1 319 ? 17.297 -2.136 6.371 1.00 86.50 319 GLY A CA 1
ATOM 2529 C C . GLY A 1 319 ? 17.946 -2.304 4.994 1.00 86.50 319 GLY A C 1
ATOM 2530 O O . GLY A 1 319 ? 17.899 -3.378 4.386 1.00 86.50 319 GLY A O 1
ATOM 2531 N N . ASP A 1 320 ? 18.524 -1.217 4.492 1.00 79.62 320 ASP A N 1
ATOM 2532 C CA . ASP A 1 320 ? 19.302 -1.182 3.248 1.00 79.62 320 ASP A CA 1
ATOM 2533 C C . ASP A 1 320 ? 20.811 -1.344 3.516 1.00 79.62 320 ASP A C 1
ATOM 2535 O O . ASP A 1 320 ? 21.599 -1.539 2.584 1.00 79.62 320 ASP A O 1
ATOM 2539 N N . SER A 1 321 ? 21.219 -1.265 4.785 1.00 80.31 321 SER A N 1
ATOM 2540 C CA . SER A 1 321 ? 22.594 -1.431 5.245 1.00 80.31 321 SER A CA 1
ATOM 2541 C C . SER A 1 321 ? 22.674 -2.288 6.514 1.00 80.31 321 SER A C 1
ATOM 2543 O O . SER A 1 321 ? 21.660 -2.656 7.104 1.00 80.31 321 SER A O 1
ATOM 2545 N N . ASP A 1 322 ? 23.899 -2.589 6.950 1.00 81.19 322 ASP A N 1
ATOM 2546 C CA . ASP A 1 322 ? 24.150 -3.277 8.220 1.00 81.19 322 ASP A CA 1
ATOM 2547 C C . ASP A 1 322 ? 24.024 -2.340 9.443 1.00 81.19 322 ASP A C 1
ATOM 2549 O O . ASP A 1 322 ? 24.362 -2.747 10.557 1.00 81.19 322 ASP A O 1
ATOM 2553 N N . ASP A 1 323 ? 23.569 -1.089 9.268 1.00 87.00 323 ASP A N 1
ATOM 2554 C CA . ASP A 1 323 ? 23.358 -0.146 10.370 1.00 87.00 323 ASP A CA 1
ATOM 2555 C C . ASP A 1 323 ? 22.192 -0.608 11.269 1.00 87.00 323 ASP A C 1
ATOM 2557 O O . ASP A 1 323 ? 21.026 -0.583 10.856 1.00 87.00 323 ASP A O 1
ATOM 2561 N N . PRO A 1 324 ? 22.455 -0.980 12.540 1.00 87.81 324 PRO A N 1
ATOM 2562 C CA . PRO A 1 324 ? 21.408 -1.417 13.456 1.00 87.81 324 PRO A CA 1
ATOM 2563 C C . PRO A 1 324 ? 20.341 -0.348 13.734 1.00 87.81 324 PRO A C 1
ATOM 2565 O O . PRO A 1 324 ? 19.244 -0.701 14.179 1.00 87.81 324 PRO A O 1
ATOM 2568 N N . ALA A 1 325 ? 20.644 0.936 13.505 1.00 91.19 325 ALA A N 1
ATOM 2569 C CA . ALA A 1 325 ? 19.701 2.033 13.693 1.00 91.19 325 ALA A CA 1
ATOM 2570 C C . ALA A 1 325 ? 18.507 1.942 12.728 1.00 91.19 325 ALA A C 1
ATOM 2572 O O . ALA A 1 325 ? 17.384 2.242 13.128 1.00 91.19 325 ALA A O 1
ATOM 2573 N N . GLU A 1 326 ? 18.703 1.433 11.506 1.00 91.56 326 GLU A N 1
ATOM 2574 C CA . GLU A 1 326 ? 17.652 1.352 10.479 1.00 91.56 326 GLU A CA 1
ATOM 2575 C C . GLU A 1 326 ? 16.507 0.393 10.825 1.00 91.56 326 GLU A C 1
ATOM 2577 O O . GLU A 1 326 ? 15.439 0.458 10.218 1.00 91.56 326 GLU A O 1
ATOM 2582 N N . VAL A 1 327 ? 16.722 -0.507 11.786 1.00 94.81 327 VAL A N 1
ATOM 2583 C CA . VAL A 1 327 ? 15.752 -1.529 12.212 1.00 94.81 327 VAL A CA 1
ATOM 2584 C C . VAL A 1 327 ? 15.422 -1.439 13.703 1.00 94.81 327 VAL A C 1
ATOM 2586 O O . VAL A 1 327 ? 14.664 -2.259 14.231 1.00 94.81 327 VAL A O 1
ATOM 2589 N N . ALA A 1 328 ? 15.971 -0.444 14.407 1.00 95.31 328 ALA A N 1
ATOM 2590 C CA . ALA A 1 328 ? 15.820 -0.298 15.851 1.00 95.31 328 ALA A CA 1
ATOM 2591 C C . ALA A 1 328 ? 14.345 -0.188 16.265 1.00 95.31 328 ALA A C 1
ATOM 2593 O O . ALA A 1 328 ? 13.915 -0.859 17.202 1.00 95.31 328 ALA A O 1
ATOM 2594 N N . TYR A 1 329 ? 13.535 0.572 15.523 1.00 95.81 329 TYR A N 1
ATOM 2595 C CA . TYR A 1 329 ? 12.105 0.729 15.809 1.00 95.81 329 TYR A CA 1
ATOM 2596 C C . TYR A 1 329 ? 11.309 -0.579 15.722 1.00 95.81 329 TYR A C 1
ATOM 2598 O O . TYR A 1 329 ? 10.347 -0.750 16.471 1.00 95.81 329 TYR A O 1
ATOM 2606 N N . ILE A 1 330 ? 11.715 -1.519 14.863 1.00 96.88 330 ILE A N 1
ATOM 2607 C CA . ILE A 1 330 ? 11.084 -2.842 14.754 1.00 96.88 330 ILE A CA 1
ATOM 2608 C C . ILE A 1 330 ? 11.425 -3.675 15.985 1.00 96.88 330 ILE A C 1
ATOM 2610 O O . ILE A 1 330 ? 10.544 -4.295 16.581 1.00 96.88 330 ILE A O 1
ATOM 2614 N N . LYS A 1 331 ? 12.688 -3.638 16.425 1.00 96.06 331 LYS A N 1
ATOM 2615 C CA . LYS A 1 331 ? 13.117 -4.305 17.662 1.00 96.06 331 LYS A CA 1
ATOM 2616 C C . LYS A 1 331 ? 12.420 -3.716 18.890 1.00 96.06 331 LYS A C 1
ATOM 2618 O O . LYS A 1 331 ? 12.008 -4.468 19.769 1.00 96.06 331 LYS A O 1
ATOM 2623 N N . GLU A 1 332 ? 12.216 -2.400 18.940 1.00 95.44 332 GLU A N 1
ATOM 2624 C CA . GLU A 1 332 ? 11.428 -1.757 20.001 1.00 95.44 332 GLU A CA 1
ATOM 2625 C C . GLU A 1 332 ? 9.938 -2.122 19.940 1.00 95.44 332 GLU A C 1
ATOM 2627 O O . GLU A 1 332 ? 9.308 -2.296 20.985 1.00 95.44 332 GLU A O 1
ATOM 2632 N N . ALA A 1 333 ? 9.362 -2.278 18.744 1.00 95.94 333 ALA A N 1
ATOM 2633 C CA . ALA A 1 333 ? 7.997 -2.778 18.580 1.00 95.94 333 ALA A CA 1
ATOM 2634 C C . ALA A 1 333 ? 7.867 -4.222 19.092 1.00 95.94 333 ALA A C 1
ATOM 2636 O O . ALA A 1 333 ? 6.941 -4.521 19.849 1.00 95.94 333 ALA A O 1
ATOM 2637 N N . ALA A 1 334 ? 8.845 -5.075 18.773 1.00 96.50 334 ALA A N 1
ATOM 2638 C CA . ALA A 1 334 ? 8.897 -6.479 19.177 1.00 96.50 334 ALA A CA 1
ATOM 2639 C C . ALA A 1 334 ? 8.945 -6.674 20.705 1.00 96.50 334 ALA A C 1
ATOM 2641 O O . ALA A 1 334 ? 8.457 -7.679 21.220 1.00 96.50 334 ALA A O 1
ATOM 2642 N N . LYS A 1 335 ? 9.465 -5.696 21.460 1.00 94.69 335 LYS A N 1
ATOM 2643 C CA . LYS A 1 335 ? 9.411 -5.705 22.936 1.00 94.69 335 LYS A CA 1
ATOM 2644 C C . LYS A 1 335 ? 7.997 -5.520 23.497 1.00 94.69 335 LYS A C 1
ATOM 2646 O O . LYS A 1 335 ? 7.771 -5.823 24.664 1.00 94.69 335 LYS A O 1
ATOM 2651 N N . LYS A 1 336 ? 7.065 -4.972 22.710 1.00 92.19 336 LYS A N 1
ATOM 2652 C CA . LYS A 1 336 ? 5.696 -4.642 23.146 1.00 92.19 336 LYS A CA 1
ATOM 2653 C C . LYS A 1 336 ? 4.661 -5.635 22.637 1.00 92.19 336 LYS A C 1
ATOM 2655 O O . LYS A 1 336 ? 3.677 -5.888 23.319 1.00 92.19 336 LYS A O 1
ATOM 2660 N N . THR A 1 337 ? 4.854 -6.150 21.430 1.00 93.31 337 THR A N 1
ATOM 2661 C CA . THR A 1 337 ? 3.919 -7.050 20.756 1.00 93.31 337 THR A CA 1
ATOM 2662 C C . THR A 1 337 ? 4.686 -7.916 19.755 1.00 93.31 337 THR A C 1
ATOM 2664 O O . THR A 1 337 ? 5.716 -7.454 19.258 1.00 93.31 337 THR A O 1
ATOM 2667 N N . PRO A 1 338 ? 4.249 -9.152 19.449 1.00 96.12 338 PRO A N 1
ATOM 2668 C CA . PRO A 1 338 ? 4.860 -9.939 18.384 1.00 96.12 338 PRO A CA 1
ATOM 2669 C C . PRO A 1 338 ? 4.896 -9.175 17.066 1.00 96.12 338 PRO A C 1
ATOM 2671 O O . PRO A 1 338 ? 3.941 -8.471 16.720 1.00 96.12 338 PRO A O 1
ATOM 2674 N N . VAL A 1 339 ? 5.997 -9.317 16.333 1.00 98.06 339 VAL A N 1
ATOM 2675 C CA . VAL A 1 339 ? 6.180 -8.701 15.020 1.00 98.06 339 VAL A CA 1
ATOM 2676 C C . VAL A 1 339 ? 6.367 -9.788 13.977 1.00 98.06 339 VAL A C 1
ATOM 2678 O O . VAL A 1 339 ? 7.283 -10.600 14.070 1.00 98.06 339 VAL A O 1
ATOM 2681 N N . PHE A 1 340 ? 5.528 -9.764 12.951 1.00 98.38 340 PHE A N 1
ATOM 2682 C CA . PHE A 1 340 ? 5.677 -10.587 11.764 1.00 98.38 340 PHE A CA 1
ATOM 2683 C C . PHE A 1 340 ? 6.202 -9.736 10.611 1.00 98.38 340 PHE A C 1
ATOM 2685 O O . PHE A 1 340 ? 5.830 -8.576 10.453 1.00 98.38 340 PHE A O 1
ATOM 2692 N N . MET A 1 341 ? 7.070 -10.306 9.790 1.00 97.94 341 MET A N 1
ATOM 2693 C CA . MET A 1 341 ? 7.645 -9.652 8.624 1.00 97.94 341 MET A CA 1
ATOM 2694 C C . MET A 1 341 ? 7.445 -10.539 7.405 1.00 97.94 341 MET A C 1
ATOM 2696 O O . MET A 1 341 ? 7.766 -11.724 7.437 1.00 97.94 341 MET A O 1
ATOM 2700 N N . ILE A 1 342 ? 6.929 -9.966 6.326 1.00 97.88 342 ILE A N 1
ATOM 2701 C CA . ILE A 1 342 ? 6.771 -10.628 5.035 1.00 97.88 342 ILE A CA 1
ATOM 2702 C C . ILE A 1 342 ? 7.725 -9.981 4.041 1.00 97.88 342 ILE A C 1
ATOM 2704 O O . ILE A 1 342 ? 7.766 -8.757 3.917 1.00 97.88 342 ILE A O 1
ATOM 2708 N N . ASN A 1 343 ? 8.456 -10.817 3.303 1.00 95.94 343 ASN A N 1
ATOM 2709 C CA . ASN A 1 343 ? 9.494 -10.417 2.351 1.00 95.94 343 ASN A CA 1
ATOM 2710 C C . ASN A 1 343 ? 10.695 -9.703 2.993 1.00 95.94 343 ASN A C 1
ATOM 2712 O O . ASN A 1 343 ? 11.342 -8.879 2.358 1.00 95.94 343 ASN A O 1
ATOM 2716 N N . ALA A 1 344 ? 10.992 -9.981 4.259 1.00 93.75 344 ALA A N 1
ATOM 2717 C CA . ALA A 1 344 ? 12.114 -9.392 4.979 1.00 93.75 344 ALA A CA 1
ATOM 2718 C C . ALA A 1 344 ? 12.658 -10.389 6.003 1.00 93.75 344 ALA A C 1
ATOM 2720 O O . ALA A 1 344 ? 11.908 -11.225 6.510 1.00 93.75 344 ALA A O 1
ATOM 2721 N N . HIS A 1 345 ? 13.948 -10.279 6.314 1.00 94.25 345 HIS A N 1
ATOM 2722 C CA . HIS A 1 345 ? 14.616 -11.087 7.327 1.00 94.25 345 HIS A CA 1
ATOM 2723 C C . HIS A 1 345 ? 15.289 -10.174 8.350 1.00 94.25 345 HIS A C 1
ATOM 2725 O O . HIS A 1 345 ? 16.106 -9.329 7.985 1.00 94.25 345 HIS A O 1
ATOM 2731 N N . LEU A 1 346 ? 14.955 -10.362 9.625 1.00 94.44 346 LEU A N 1
ATOM 2732 C CA . LEU A 1 346 ? 15.525 -9.621 10.741 1.00 94.44 346 LEU A CA 1
ATOM 2733 C C . LEU A 1 346 ? 15.569 -10.518 11.978 1.00 94.44 346 LEU A C 1
ATOM 2735 O O . LEU A 1 346 ? 14.551 -11.057 12.405 1.00 94.44 346 LEU A O 1
ATOM 2739 N N . GLU A 1 347 ? 16.741 -10.640 12.593 1.00 93.12 347 GLU A N 1
ATOM 2740 C CA . GLU A 1 347 ? 16.881 -11.410 13.826 1.00 93.12 347 GLU A CA 1
ATOM 2741 C C . GLU A 1 347 ? 16.333 -10.646 15.043 1.00 93.12 347 GLU A C 1
ATOM 2743 O O . GLU A 1 347 ? 16.646 -9.469 15.271 1.00 93.12 347 GLU A O 1
ATOM 2748 N N . GLY A 1 348 ? 15.544 -11.341 15.867 1.00 91.94 348 GLY A N 1
ATOM 2749 C CA . GLY A 1 348 ? 15.004 -10.816 17.119 1.00 91.94 348 GLY A CA 1
ATOM 2750 C C . GLY A 1 348 ? 14.280 -11.870 17.956 1.00 91.94 348 GLY A C 1
ATOM 2751 O O . GLY A 1 348 ? 13.960 -12.965 17.489 1.00 91.94 348 GLY A O 1
ATOM 2752 N N . GLU A 1 349 ? 14.035 -11.565 19.232 1.00 90.44 349 GLU A N 1
ATOM 2753 C CA . GLU A 1 349 ? 13.378 -12.501 20.152 1.00 90.44 349 GLU A CA 1
ATOM 2754 C C . GLU A 1 349 ? 11.911 -12.752 19.772 1.00 90.44 349 GLU A C 1
ATOM 2756 O O . GLU A 1 349 ? 11.503 -13.906 19.687 1.00 90.44 349 GLU A O 1
ATOM 2761 N N . ASN A 1 350 ? 11.177 -11.683 19.459 1.00 94.75 350 ASN A N 1
ATOM 2762 C CA . ASN A 1 350 ? 9.740 -11.674 19.172 1.00 94.75 350 ASN A CA 1
ATOM 2763 C C . ASN A 1 350 ? 9.453 -11.178 17.738 1.00 94.75 350 ASN A C 1
ATOM 2765 O O . ASN A 1 350 ? 8.515 -10.416 17.492 1.00 94.75 350 ASN A O 1
ATOM 2769 N N . ILE A 1 351 ? 10.352 -11.541 16.818 1.00 97.50 351 ILE A N 1
ATOM 2770 C CA . ILE A 1 351 ? 10.307 -11.200 15.395 1.00 97.50 351 ILE A CA 1
ATOM 2771 C C . ILE A 1 351 ? 10.251 -12.505 14.604 1.00 97.50 351 ILE A C 1
ATOM 2773 O O . ILE A 1 351 ? 11.066 -13.403 14.828 1.00 97.50 351 ILE A O 1
ATOM 2777 N N . TYR A 1 352 ? 9.285 -12.589 13.696 1.00 97.88 352 TYR A N 1
ATOM 2778 C CA . TYR A 1 352 ? 8.999 -13.764 12.884 1.00 97.88 352 TYR A CA 1
ATOM 2779 C C . TYR A 1 352 ? 8.963 -13.361 11.412 1.00 97.88 352 TYR A C 1
ATOM 2781 O O . TYR A 1 352 ? 8.168 -12.518 11.007 1.00 97.88 352 TYR A O 1
ATOM 2789 N N . CYS A 1 353 ? 9.810 -13.960 10.593 1.00 97.94 353 CYS A N 1
ATOM 2790 C CA . CYS A 1 353 ? 10.018 -13.598 9.203 1.00 97.94 353 CYS A CA 1
ATOM 2791 C C . CYS A 1 353 ? 9.509 -14.701 8.275 1.00 97.94 353 CYS A C 1
ATOM 2793 O O . CYS A 1 353 ? 9.817 -15.875 8.459 1.00 97.94 353 CYS A O 1
ATOM 2795 N N . ALA A 1 354 ? 8.770 -14.319 7.240 1.00 97.62 354 ALA A N 1
ATOM 2796 C CA . ALA A 1 354 ? 8.420 -15.169 6.113 1.00 97.62 354 ALA A CA 1
ATOM 2797 C C . ALA A 1 354 ? 8.927 -14.513 4.827 1.00 97.62 354 ALA A C 1
ATOM 2799 O O . ALA A 1 354 ? 8.572 -13.374 4.516 1.00 97.62 354 ALA A O 1
ATOM 2800 N N . TYR A 1 355 ? 9.766 -15.207 4.069 1.00 96.94 355 TYR A N 1
ATOM 2801 C CA . TYR A 1 355 ? 10.378 -14.653 2.862 1.00 96.94 355 TYR A CA 1
ATOM 2802 C C . TYR A 1 355 ? 10.642 -15.733 1.819 1.00 96.94 355 TYR A C 1
ATOM 2804 O O . TYR A 1 355 ? 10.749 -16.923 2.121 1.00 96.94 355 TYR A O 1
ATOM 2812 N N . ALA A 1 356 ? 10.711 -15.301 0.567 1.00 96.94 356 ALA A N 1
ATOM 2813 C CA . ALA A 1 356 ? 11.006 -16.162 -0.562 1.00 96.94 356 ALA A CA 1
ATOM 2814 C C . ALA A 1 356 ? 12.506 -16.520 -0.593 1.00 96.94 356 ALA A C 1
ATOM 2816 O O . ALA A 1 356 ? 13.348 -15.740 -0.141 1.00 96.94 356 ALA A O 1
ATOM 2817 N N . ASP A 1 357 ? 12.868 -17.689 -1.130 1.00 97.69 357 ASP A N 1
ATOM 2818 C CA . ASP A 1 357 ? 14.272 -18.050 -1.374 1.00 97.69 357 ASP A CA 1
ATOM 2819 C C . ASP A 1 357 ? 14.810 -17.345 -2.630 1.00 97.69 357 ASP A C 1
ATOM 2821 O O . ASP A 1 357 ? 15.045 -17.952 -3.678 1.00 97.69 357 ASP A O 1
ATOM 2825 N N . ASP A 1 358 ? 14.963 -16.025 -2.517 1.00 98.12 358 ASP A N 1
ATOM 2826 C CA . ASP A 1 358 ? 15.361 -15.135 -3.608 1.00 98.12 358 ASP A CA 1
ATOM 2827 C C . ASP A 1 358 ? 16.725 -15.499 -4.213 1.00 98.12 358 ASP A C 1
ATOM 2829 O O . ASP A 1 358 ? 16.929 -15.377 -5.426 1.00 98.12 358 ASP A O 1
ATOM 2833 N N . TYR A 1 359 ? 17.654 -15.951 -3.361 1.00 98.62 359 TYR A N 1
ATOM 2834 C CA . TYR A 1 359 ? 18.990 -16.382 -3.768 1.00 98.62 359 TYR A CA 1
ATOM 2835 C C . TYR A 1 359 ? 18.899 -17.589 -4.693 1.00 98.62 359 TYR A C 1
ATOM 2837 O O . TYR A 1 359 ? 19.392 -17.538 -5.821 1.00 98.62 359 TYR A O 1
ATOM 2845 N N . GLN A 1 360 ? 18.239 -18.653 -4.228 1.00 98.62 360 GLN A N 1
ATOM 2846 C CA . GLN A 1 360 ? 18.179 -19.913 -4.956 1.00 98.62 360 GLN A CA 1
ATOM 2847 C C . GLN A 1 360 ? 17.427 -19.737 -6.281 1.00 98.62 360 GLN A C 1
ATOM 2849 O O . GLN A 1 360 ? 17.950 -20.089 -7.337 1.00 98.62 360 GLN A O 1
ATOM 2854 N N . ALA A 1 361 ? 16.285 -19.044 -6.246 1.00 98.50 361 ALA A N 1
ATOM 2855 C CA . ALA A 1 361 ? 15.475 -18.792 -7.432 1.00 98.50 361 ALA A CA 1
ATOM 2856 C C . ALA A 1 361 ? 16.229 -18.005 -8.515 1.00 98.50 361 ALA A C 1
ATOM 2858 O O . ALA A 1 361 ? 16.144 -18.319 -9.705 1.00 98.50 361 ALA A O 1
ATOM 2859 N N . THR A 1 362 ? 16.992 -16.984 -8.112 1.00 98.69 362 THR A N 1
ATOM 2860 C CA . THR A 1 362 ? 17.761 -16.170 -9.063 1.00 98.69 362 THR A CA 1
ATOM 2861 C C . THR A 1 362 ? 18.991 -16.913 -9.575 1.00 98.69 362 THR A C 1
ATOM 2863 O O . THR A 1 362 ? 19.335 -16.777 -10.753 1.00 98.69 362 THR A O 1
ATOM 2866 N N . TYR A 1 363 ? 19.619 -17.737 -8.731 1.00 98.81 363 TYR A N 1
ATOM 2867 C CA . TYR A 1 363 ? 20.682 -18.648 -9.144 1.00 98.81 363 TYR A CA 1
ATOM 2868 C C . TYR A 1 363 ? 20.183 -19.594 -10.241 1.00 98.81 363 TYR A C 1
ATOM 2870 O O . TYR A 1 363 ? 20.732 -19.609 -11.339 1.00 98.81 363 TYR A O 1
ATOM 2878 N N . GLU A 1 364 ? 19.076 -20.301 -10.013 1.00 98.69 364 GLU A N 1
ATOM 2879 C CA . GLU A 1 364 ? 18.522 -21.272 -10.966 1.00 98.69 364 GLU A CA 1
ATOM 2880 C C . GLU A 1 364 ? 18.044 -20.636 -12.270 1.00 98.69 364 GLU A C 1
ATOM 2882 O O . GLU A 1 364 ? 18.252 -21.201 -13.352 1.00 98.69 364 GLU A O 1
ATOM 2887 N N . LEU A 1 365 ? 17.435 -19.452 -12.187 1.00 98.69 365 LEU A N 1
ATOM 2888 C CA . LEU A 1 365 ? 17.030 -18.673 -13.353 1.00 98.69 365 LEU A CA 1
ATOM 2889 C C . LEU A 1 365 ? 18.247 -18.285 -14.201 1.00 98.69 365 LEU A C 1
ATOM 2891 O O . LEU A 1 365 ? 18.274 -18.541 -15.408 1.00 98.69 365 LEU A O 1
ATOM 2895 N N . THR A 1 366 ? 19.281 -17.740 -13.560 1.00 98.75 366 THR A N 1
ATOM 2896 C CA . THR A 1 366 ? 20.522 -17.323 -14.225 1.00 98.75 366 THR A CA 1
ATOM 2897 C C . THR A 1 366 ? 21.259 -18.530 -14.810 1.00 98.75 366 THR A C 1
ATOM 2899 O O . THR A 1 366 ? 21.616 -18.523 -15.988 1.00 98.75 366 THR A O 1
ATOM 2902 N N . SER A 1 367 ? 21.399 -19.625 -14.058 1.00 98.69 367 SER A N 1
ATOM 2903 C CA . SER A 1 367 ? 21.981 -20.880 -14.551 1.00 98.69 367 SER A CA 1
ATOM 2904 C C . SER A 1 367 ? 21.206 -21.457 -15.737 1.00 98.69 367 SER A C 1
ATOM 2906 O O . SER A 1 367 ? 21.796 -22.073 -16.624 1.00 98.69 367 SER A O 1
ATOM 2908 N N . SER A 1 368 ? 19.886 -21.273 -15.797 1.00 98.50 368 SER A N 1
ATOM 2909 C CA . SER A 1 368 ? 19.072 -21.721 -16.935 1.00 98.50 368 SER A CA 1
ATOM 2910 C C . SER A 1 368 ? 19.350 -20.913 -18.203 1.00 98.50 368 SER A C 1
ATOM 2912 O O . SER A 1 368 ? 19.478 -21.509 -19.273 1.00 98.50 368 SER A O 1
ATOM 2914 N N . LEU A 1 369 ? 19.557 -19.597 -18.086 1.00 98.44 369 LEU A N 1
ATOM 2915 C CA . LEU A 1 369 ? 20.015 -18.752 -19.196 1.00 98.44 369 LEU A CA 1
ATOM 2916 C C . LEU A 1 369 ? 21.423 -19.155 -19.667 1.00 98.44 369 LEU A C 1
ATOM 2918 O O . LEU A 1 369 ? 21.643 -19.353 -20.863 1.00 98.44 369 LEU A O 1
ATOM 2922 N N . ILE A 1 370 ? 22.357 -19.371 -18.736 1.00 98.31 370 ILE A N 1
ATOM 2923 C CA . ILE A 1 370 ? 23.731 -19.802 -19.048 1.00 98.31 370 ILE A CA 1
ATOM 2924 C C . ILE A 1 370 ? 23.738 -21.151 -19.779 1.00 98.31 370 ILE A C 1
ATOM 2926 O O . ILE A 1 370 ? 24.442 -21.315 -20.776 1.00 98.31 370 ILE A O 1
ATOM 2930 N N . ARG A 1 371 ? 22.916 -22.119 -19.345 1.00 97.62 371 ARG A N 1
ATOM 2931 C CA . ARG A 1 371 ? 22.782 -23.432 -20.010 1.00 97.62 371 ARG A CA 1
ATOM 2932 C C . ARG A 1 371 ? 22.271 -23.332 -21.450 1.00 97.62 371 ARG A C 1
ATOM 2934 O O . ARG A 1 371 ? 22.543 -24.230 -22.244 1.00 97.62 371 ARG A O 1
ATOM 2941 N N . ARG A 1 372 ? 21.574 -22.248 -21.808 1.00 96.81 372 ARG A N 1
ATOM 2942 C CA . ARG A 1 372 ? 21.174 -21.929 -23.191 1.00 96.81 372 ARG A CA 1
ATOM 2943 C C . ARG A 1 372 ? 22.202 -21.096 -23.953 1.00 96.81 372 ARG A C 1
ATOM 2945 O O . ARG A 1 372 ? 21.948 -20.678 -25.076 1.00 96.81 372 ARG A O 1
ATOM 2952 N N . GLY A 1 373 ? 23.391 -20.915 -23.385 1.00 96.12 373 GLY A N 1
ATOM 2953 C CA . GLY A 1 373 ? 24.520 -20.261 -24.036 1.00 96.12 373 GLY A CA 1
ATOM 2954 C C . GLY A 1 373 ? 24.483 -18.737 -23.972 1.00 96.12 373 GLY A C 1
ATOM 2955 O O . GLY A 1 373 ? 25.282 -18.106 -24.665 1.00 96.12 373 GLY A O 1
ATOM 2956 N N . LYS A 1 374 ? 23.596 -18.147 -23.158 1.00 97.12 374 LYS A N 1
ATOM 2957 C CA . LYS A 1 374 ? 23.576 -16.702 -22.888 1.00 97.12 374 LYS A CA 1
ATOM 2958 C C . LYS A 1 374 ? 24.805 -16.328 -22.060 1.00 97.12 374 LYS A C 1
ATOM 2960 O O . LYS A 1 374 ? 25.098 -17.008 -21.081 1.00 97.12 374 LYS A O 1
ATOM 2965 N N . LYS A 1 375 ? 25.538 -15.288 -22.467 1.00 95.38 375 LYS A N 1
ATOM 2966 C CA . LYS A 1 375 ? 26.852 -14.898 -21.917 1.00 95.38 375 LYS A CA 1
ATOM 2967 C C . LYS A 1 375 ? 26.874 -13.524 -21.279 1.00 95.38 375 LYS A C 1
ATOM 2969 O O . LYS A 1 375 ? 27.683 -13.289 -20.382 1.00 95.38 375 LYS A O 1
ATOM 2974 N N . LYS A 1 376 ? 26.047 -12.606 -21.768 1.00 97.12 376 LYS A N 1
ATOM 2975 C CA . LYS A 1 376 ? 26.007 -11.214 -21.321 1.00 97.12 376 LYS A CA 1
ATOM 2976 C C . LYS A 1 376 ? 24.648 -10.967 -20.688 1.00 97.12 376 LYS A C 1
ATOM 2978 O O . LYS A 1 376 ? 23.737 -10.442 -21.320 1.00 97.12 376 LYS A O 1
ATOM 2983 N N . ILE A 1 377 ? 24.526 -11.411 -19.446 1.00 98.44 377 ILE A N 1
ATOM 2984 C CA . ILE A 1 377 ? 23.276 -11.368 -18.696 1.00 98.44 377 ILE A CA 1
ATOM 2985 C C . ILE A 1 377 ? 23.218 -10.035 -17.953 1.00 98.44 377 ILE A C 1
ATOM 2987 O O . ILE A 1 377 ? 24.066 -9.766 -17.114 1.00 98.44 377 ILE A O 1
ATOM 2991 N N . LEU A 1 378 ? 22.254 -9.182 -18.279 1.00 98.50 378 LEU A N 1
ATOM 2992 C CA . LEU A 1 378 ? 22.002 -7.931 -17.571 1.00 98.50 378 LEU A CA 1
ATOM 2993 C C . LEU A 1 378 ? 21.184 -8.214 -16.306 1.00 98.50 378 LEU A C 1
ATOM 2995 O O . LEU A 1 378 ? 20.098 -8.782 -16.388 1.00 98.50 378 LEU A O 1
ATOM 2999 N N . PHE A 1 379 ? 21.663 -7.767 -15.151 1.00 98.75 379 PHE A N 1
ATOM 3000 C CA . PHE A 1 379 ? 20.893 -7.726 -13.913 1.00 98.75 379 PHE A CA 1
ATOM 3001 C C . PHE A 1 379 ? 20.264 -6.337 -13.748 1.00 98.75 379 PHE A C 1
ATOM 3003 O O . PHE A 1 379 ? 20.971 -5.350 -13.524 1.00 98.75 379 PHE A O 1
ATOM 3010 N N . LEU A 1 380 ? 18.941 -6.251 -13.896 1.00 98.44 380 LEU A N 1
ATOM 3011 C CA . LEU A 1 380 ? 18.186 -4.995 -13.883 1.00 98.44 380 LEU A CA 1
ATOM 3012 C C . LEU A 1 380 ? 17.397 -4.867 -12.576 1.00 98.44 380 LEU A C 1
ATOM 3014 O O . LEU A 1 380 ? 16.516 -5.683 -12.311 1.00 98.44 380 LEU A O 1
ATOM 3018 N N . TYR A 1 381 ? 17.701 -3.847 -11.771 1.00 97.62 381 TYR A N 1
ATOM 3019 C CA . TYR A 1 381 ? 17.186 -3.742 -10.404 1.00 97.62 381 TYR A CA 1
ATOM 3020 C C . TYR A 1 381 ? 16.856 -2.311 -9.970 1.00 97.62 381 TYR A C 1
ATOM 3022 O O . TYR A 1 381 ? 17.310 -1.341 -10.574 1.00 97.62 381 TYR A O 1
ATOM 3030 N N . ASN A 1 382 ? 16.043 -2.182 -8.920 1.00 94.50 382 ASN A N 1
ATOM 3031 C CA . ASN A 1 382 ? 15.478 -0.910 -8.449 1.00 94.50 382 ASN A CA 1
ATOM 3032 C C . ASN A 1 382 ? 15.598 -0.654 -6.943 1.00 94.50 382 ASN A C 1
ATOM 3034 O O . ASN A 1 382 ? 15.175 0.401 -6.473 1.00 94.50 382 ASN A O 1
ATOM 3038 N N . SER A 1 383 ? 16.143 -1.592 -6.173 1.00 91.88 383 SER A N 1
ATOM 3039 C CA . SER A 1 383 ? 16.317 -1.437 -4.728 1.00 91.88 383 SER A CA 1
ATOM 3040 C C . SER A 1 383 ? 17.585 -2.138 -4.245 1.00 91.88 383 SER A C 1
ATOM 3042 O O . SER A 1 383 ? 18.185 -2.936 -4.963 1.00 91.88 383 SER A O 1
ATOM 3044 N N . LYS A 1 384 ? 18.019 -1.812 -3.026 1.00 91.00 384 LYS A N 1
ATOM 3045 C CA . LYS A 1 384 ? 19.150 -2.461 -2.339 1.00 91.00 384 LYS A CA 1
ATOM 3046 C C . LYS A 1 384 ? 18.703 -3.182 -1.068 1.00 91.00 384 LYS A C 1
ATOM 3048 O O . LYS A 1 384 ? 19.507 -3.415 -0.173 1.00 91.00 384 LYS A O 1
ATOM 3053 N N . SER A 1 385 ? 17.421 -3.521 -1.003 1.00 92.00 385 SER A N 1
ATOM 3054 C CA . SER A 1 385 ? 16.837 -4.193 0.146 1.00 92.00 385 SER A CA 1
ATOM 3055 C C . SER A 1 385 ? 17.376 -5.616 0.298 1.00 92.00 385 SER A C 1
ATOM 3057 O O . SER A 1 385 ? 18.015 -6.163 -0.608 1.00 92.00 385 SER A O 1
ATOM 3059 N N . PHE A 1 386 ? 17.053 -6.261 1.422 1.00 92.38 386 PHE A N 1
ATOM 3060 C CA . PHE A 1 386 ? 17.391 -7.665 1.670 1.00 92.38 386 PHE A CA 1
ATOM 3061 C C . PHE A 1 386 ? 17.070 -8.579 0.471 1.00 92.38 386 PHE A C 1
ATOM 3063 O O . PHE A 1 386 ? 17.954 -9.278 -0.022 1.00 92.38 386 PHE A O 1
ATOM 3070 N N . SER A 1 387 ? 15.837 -8.518 -0.044 1.00 95.06 387 SER A N 1
ATOM 3071 C CA . SER A 1 387 ? 15.398 -9.332 -1.188 1.00 95.06 387 SER A CA 1
ATOM 3072 C C . SER A 1 387 ? 16.240 -9.055 -2.440 1.00 95.06 387 SER A C 1
ATOM 3074 O O . SER A 1 387 ? 16.785 -9.981 -3.041 1.00 95.06 387 SER A O 1
ATOM 3076 N N . ALA A 1 388 ? 16.447 -7.783 -2.799 1.00 95.00 388 ALA A N 1
ATOM 3077 C CA . ALA A 1 388 ? 17.248 -7.420 -3.970 1.00 95.00 388 ALA A CA 1
ATOM 3078 C C . ALA A 1 388 ? 18.711 -7.878 -3.852 1.00 95.00 388 ALA A C 1
ATOM 3080 O O . ALA A 1 388 ? 19.283 -8.375 -4.824 1.00 95.00 388 ALA A O 1
ATOM 3081 N N . ASN A 1 389 ? 19.299 -7.789 -2.656 1.00 95.38 389 ASN A N 1
ATOM 3082 C CA . ASN A 1 389 ? 20.650 -8.283 -2.395 1.00 95.38 389 ASN A CA 1
ATOM 3083 C C . ASN A 1 389 ? 20.735 -9.811 -2.492 1.00 95.38 389 ASN A C 1
ATOM 3085 O O . ASN A 1 389 ? 21.717 -10.331 -3.019 1.00 95.38 389 ASN A O 1
ATOM 3089 N N . GLN A 1 390 ? 19.720 -10.547 -2.032 1.00 97.50 390 GLN A N 1
ATOM 3090 C CA . GLN A 1 390 ? 19.677 -12.003 -2.190 1.00 97.50 390 GLN A CA 1
ATOM 3091 C C . GLN A 1 390 ? 19.549 -12.405 -3.667 1.00 97.50 390 GLN A C 1
ATOM 3093 O O . GLN A 1 390 ? 20.299 -13.275 -4.113 1.00 97.50 390 GLN A O 1
ATOM 3098 N N . LYS A 1 391 ? 18.701 -11.714 -4.446 1.00 98.44 391 LYS A N 1
ATOM 3099 C CA . LYS A 1 391 ? 18.611 -11.893 -5.908 1.00 98.44 391 LYS A CA 1
ATOM 3100 C C . LYS A 1 391 ? 19.965 -11.632 -6.583 1.00 98.44 391 LYS A C 1
ATOM 3102 O O . LYS A 1 391 ? 20.439 -12.466 -7.351 1.00 98.44 391 LYS A O 1
ATOM 3107 N N . MET A 1 392 ? 20.631 -10.525 -6.240 1.00 98.38 392 MET A N 1
ATOM 3108 C CA . MET A 1 392 ? 21.959 -10.173 -6.767 1.00 98.38 392 MET A CA 1
ATOM 3109 C C . MET A 1 392 ? 22.998 -11.260 -6.467 1.00 98.38 392 MET A C 1
ATOM 3111 O O . MET A 1 392 ? 23.706 -11.695 -7.371 1.00 98.38 392 MET A O 1
ATOM 3115 N N . LYS A 1 393 ? 23.064 -11.743 -5.220 1.00 98.44 393 LYS A N 1
ATOM 3116 C CA . LYS A 1 393 ? 23.991 -12.815 -4.823 1.00 98.44 393 LYS A CA 1
ATOM 3117 C C . LYS A 1 393 ? 23.743 -14.107 -5.605 1.00 98.44 393 LYS A C 1
ATOM 3119 O O . LYS A 1 393 ? 24.705 -14.744 -6.016 1.00 98.44 393 LYS A O 1
ATOM 3124 N N . GLY A 1 394 ? 22.480 -14.480 -5.830 1.00 98.81 394 GLY A N 1
ATOM 3125 C CA . GLY A 1 394 ? 22.127 -15.659 -6.630 1.00 98.81 394 GLY A CA 1
ATOM 3126 C C . GLY A 1 394 ? 22.575 -15.526 -8.088 1.00 98.81 394 GLY A C 1
ATOM 3127 O O . GLY A 1 394 ? 23.180 -16.442 -8.643 1.00 98.81 394 GLY A O 1
ATOM 3128 N N . TYR A 1 395 ? 22.351 -14.352 -8.683 1.00 98.81 395 TYR A N 1
ATOM 3129 C CA . TYR A 1 395 ? 22.836 -14.005 -10.021 1.00 98.81 395 TYR A CA 1
ATOM 3130 C C . TYR A 1 395 ? 24.372 -14.079 -10.126 1.00 98.81 395 TYR A C 1
ATOM 3132 O O . TYR A 1 395 ? 24.900 -14.729 -11.030 1.00 98.81 395 TYR A O 1
ATOM 3140 N N . GLU A 1 396 ? 25.099 -13.458 -9.192 1.00 98.75 396 GLU A N 1
ATOM 3141 C CA . GLU A 1 396 ? 26.567 -13.457 -9.190 1.00 98.75 396 GLU A CA 1
ATOM 3142 C C . GLU A 1 396 ? 27.137 -14.866 -8.981 1.00 98.75 396 GLU A C 1
ATOM 3144 O O . GLU A 1 396 ? 28.058 -15.263 -9.695 1.00 98.75 396 GLU A O 1
ATOM 3149 N N . ALA A 1 397 ? 26.559 -15.650 -8.067 1.00 98.81 397 ALA A N 1
ATOM 3150 C CA . ALA A 1 397 ? 26.973 -17.028 -7.817 1.00 98.81 397 ALA A CA 1
ATOM 3151 C C . ALA A 1 397 ? 26.793 -17.921 -9.055 1.00 98.81 397 ALA A C 1
ATOM 3153 O O . ALA A 1 397 ? 27.706 -18.663 -9.408 1.00 98.81 397 ALA A O 1
ATOM 3154 N N . ALA A 1 398 ? 25.669 -17.803 -9.772 1.00 98.75 398 ALA A N 1
ATOM 3155 C CA . ALA A 1 398 ? 25.433 -18.580 -10.990 1.00 98.75 398 ALA A CA 1
ATOM 3156 C C . ALA A 1 398 ? 26.449 -18.263 -12.101 1.00 98.75 398 ALA A C 1
ATOM 3158 O O . ALA A 1 398 ? 26.861 -19.163 -12.835 1.00 98.75 398 ALA A O 1
ATOM 3159 N N . LEU A 1 399 ? 26.872 -16.999 -12.219 1.00 98.62 399 LEU A N 1
ATOM 3160 C CA . LEU A 1 399 ? 27.937 -16.606 -13.144 1.00 98.62 399 LEU A CA 1
ATOM 3161 C C . LEU A 1 399 ? 29.289 -17.184 -12.721 1.00 98.62 399 LEU A C 1
ATOM 3163 O O . LEU A 1 399 ? 29.980 -17.772 -13.552 1.00 98.62 399 LEU A O 1
ATOM 3167 N N . ILE A 1 400 ? 29.651 -17.043 -11.443 1.00 98.38 400 ILE A N 1
ATOM 3168 C CA . ILE A 1 400 ? 30.928 -17.524 -10.897 1.00 98.38 400 ILE A CA 1
ATOM 3169 C C . ILE A 1 400 ? 31.057 -19.039 -11.081 1.00 98.38 400 ILE A C 1
ATOM 3171 O O . ILE A 1 400 ? 32.071 -19.501 -11.606 1.00 98.38 400 ILE A O 1
ATOM 3175 N N . ASP A 1 401 ? 30.018 -19.799 -10.734 1.00 98.56 401 ASP A N 1
ATOM 3176 C CA . ASP A 1 401 ? 30.004 -21.262 -10.845 1.00 98.56 401 ASP A CA 1
ATOM 3177 C C . ASP A 1 401 ? 30.119 -21.741 -12.301 1.00 98.56 401 ASP A C 1
ATOM 3179 O O . ASP A 1 401 ? 30.703 -22.789 -12.578 1.00 98.56 401 ASP A O 1
ATOM 3183 N N . ALA A 1 402 ? 29.608 -20.955 -13.253 1.00 98.06 402 ALA A N 1
ATOM 3184 C CA . ALA A 1 402 ? 29.750 -21.211 -14.684 1.00 98.06 402 ALA A CA 1
ATOM 3185 C C . ALA A 1 402 ? 31.072 -20.692 -15.287 1.00 98.06 402 ALA A C 1
ATOM 3187 O O . ALA A 1 402 ? 31.299 -20.837 -16.492 1.00 98.06 402 ALA A O 1
ATOM 3188 N N . GLY A 1 403 ? 31.938 -20.070 -14.481 1.00 97.25 403 GLY A N 1
ATOM 3189 C CA . GLY A 1 403 ? 33.202 -19.479 -14.920 1.00 97.25 403 GLY A CA 1
ATOM 3190 C C . GLY A 1 403 ? 33.046 -18.175 -15.712 1.00 97.25 403 GLY A C 1
ATOM 3191 O O . GLY A 1 403 ? 33.927 -17.828 -16.500 1.00 97.25 403 GLY A O 1
ATOM 3192 N N . TYR A 1 404 ? 31.926 -17.463 -15.559 1.00 96.94 404 TYR A N 1
ATOM 3193 C CA . TYR A 1 404 ? 31.670 -16.184 -16.223 1.00 96.94 404 TYR A CA 1
ATOM 3194 C C . TYR A 1 404 ? 32.093 -15.021 -15.317 1.00 96.94 404 TYR A C 1
ATOM 3196 O O . TYR A 1 404 ? 31.894 -15.072 -14.103 1.00 96.94 404 TYR A O 1
ATOM 3204 N N . PRO A 1 405 ? 32.666 -13.940 -15.875 1.00 94.94 405 PRO A N 1
ATOM 3205 C CA . PRO A 1 405 ? 33.033 -12.780 -15.077 1.00 94.94 405 PRO A CA 1
ATOM 3206 C C . PRO A 1 405 ? 31.785 -12.022 -14.614 1.00 94.94 405 PRO A C 1
ATOM 3208 O O . PRO A 1 405 ? 30.895 -11.730 -15.416 1.00 94.94 405 PRO A O 1
ATOM 3211 N N . VAL A 1 406 ? 31.768 -11.612 -13.345 1.00 96.38 406 VAL A N 1
ATOM 3212 C CA . VAL A 1 406 ? 30.781 -10.654 -12.834 1.00 96.38 406 VAL A CA 1
ATOM 3213 C C . VAL A 1 406 ? 31.161 -9.258 -13.324 1.00 96.38 406 VAL A C 1
ATOM 3215 O O . VAL A 1 406 ? 32.143 -8.666 -12.878 1.00 96.38 406 VAL A O 1
ATOM 3218 N N . ARG A 1 407 ? 30.386 -8.739 -14.275 1.00 94.62 407 ARG A N 1
ATOM 3219 C CA . ARG A 1 407 ? 30.621 -7.447 -14.929 1.00 94.62 407 ARG A CA 1
ATOM 3220 C C . ARG A 1 407 ? 29.802 -6.350 -14.265 1.00 94.62 407 ARG A C 1
ATOM 3222 O O . ARG A 1 407 ? 28.576 -6.438 -14.222 1.00 94.62 407 ARG A O 1
ATOM 3229 N N . GLY A 1 408 ? 30.468 -5.317 -13.751 1.00 93.06 408 GLY A N 1
ATOM 3230 C CA . GLY A 1 408 ? 29.802 -4.198 -13.079 1.00 93.06 408 GLY A CA 1
ATOM 3231 C C . GLY A 1 408 ? 28.862 -3.433 -14.010 1.00 93.06 408 GLY A C 1
ATOM 3232 O O . GLY A 1 408 ? 27.776 -3.043 -13.601 1.00 93.06 408 GLY A O 1
ATOM 3233 N N . GLU A 1 409 ? 29.239 -3.301 -15.280 1.00 93.88 409 GLU A N 1
ATOM 3234 C CA . GLU A 1 409 ? 28.448 -2.654 -16.324 1.00 93.88 409 GLU A CA 1
ATOM 3235 C C . GLU A 1 409 ? 27.148 -3.399 -16.667 1.00 93.88 409 GLU A C 1
ATOM 3237 O O . GLU A 1 409 ? 26.220 -2.784 -17.181 1.00 93.88 409 GLU A O 1
ATOM 3242 N N . LEU A 1 410 ? 27.051 -4.695 -16.346 1.00 97.00 410 LEU A N 1
ATOM 3243 C CA . LEU A 1 410 ? 25.835 -5.500 -16.505 1.00 97.00 410 LEU A CA 1
ATOM 3244 C C . LEU A 1 410 ? 24.980 -5.542 -15.232 1.00 97.00 410 LEU A C 1
ATOM 3246 O O . LEU A 1 410 ? 24.053 -6.341 -15.143 1.00 97.00 410 LEU A O 1
ATOM 3250 N N . LYS A 1 411 ? 25.256 -4.684 -14.246 1.00 97.44 411 LYS A N 1
ATOM 3251 C CA . LYS A 1 411 ? 24.381 -4.448 -13.093 1.00 97.44 411 LYS A CA 1
ATOM 3252 C C . LYS A 1 411 ? 23.801 -3.047 -13.216 1.00 97.44 411 LYS A C 1
ATOM 3254 O O . LYS A 1 411 ? 24.493 -2.060 -12.976 1.00 97.44 411 LYS A O 1
ATOM 3259 N N . PHE A 1 412 ? 22.532 -2.955 -13.600 1.00 96.62 412 PHE A N 1
ATOM 3260 C CA . PHE A 1 412 ? 21.899 -1.685 -13.936 1.00 96.62 412 PHE A CA 1
ATOM 3261 C C . PHE A 1 412 ? 20.816 -1.310 -12.926 1.00 96.62 412 PHE A C 1
ATOM 3263 O O . PHE A 1 412 ? 19.770 -1.954 -12.852 1.00 96.62 412 PHE A O 1
ATOM 3270 N N . TYR A 1 413 ? 21.077 -0.250 -12.158 1.00 96.38 413 TYR A N 1
ATOM 3271 C CA . TYR A 1 413 ? 20.129 0.313 -11.200 1.00 96.38 413 TYR A CA 1
ATOM 3272 C C . TYR A 1 413 ? 19.231 1.358 -11.865 1.00 96.38 413 TYR A C 1
ATOM 3274 O O . TYR A 1 413 ? 19.720 2.272 -12.531 1.00 96.38 413 TYR A O 1
ATOM 3282 N N . THR A 1 414 ? 17.922 1.264 -11.655 1.00 95.75 414 THR A N 1
ATOM 3283 C CA . THR A 1 414 ? 16.939 2.206 -12.202 1.00 95.75 414 THR A CA 1
ATOM 3284 C C . THR A 1 414 ? 15.732 2.367 -11.279 1.00 95.75 414 THR A C 1
ATOM 3286 O O . THR A 1 414 ? 15.609 1.689 -10.266 1.00 95.75 414 THR A O 1
ATOM 3289 N N . LYS A 1 415 ? 14.816 3.279 -11.606 1.00 92.75 415 LYS A N 1
ATOM 3290 C CA . LYS A 1 415 ? 13.534 3.389 -10.899 1.00 92.75 415 LYS A CA 1
ATOM 3291 C C . LYS A 1 415 ? 12.580 2.294 -11.365 1.00 92.75 415 LYS A C 1
ATOM 3293 O O . LYS A 1 415 ? 12.621 1.907 -12.533 1.00 92.75 415 LYS A O 1
ATOM 3298 N N . ASN A 1 416 ? 11.670 1.875 -10.483 1.00 90.56 416 ASN A N 1
ATOM 3299 C CA . ASN A 1 416 ? 10.575 0.973 -10.846 1.00 90.56 416 ASN A CA 1
ATOM 3300 C C . ASN A 1 416 ? 9.479 1.699 -11.645 1.00 90.56 416 ASN A C 1
ATOM 3302 O O . ASN A 1 416 ? 8.342 1.827 -11.209 1.00 90.56 416 ASN A O 1
ATOM 3306 N N . ASP A 1 417 ? 9.848 2.250 -12.798 1.00 94.75 417 ASP A N 1
ATOM 3307 C CA . ASP A 1 417 ? 8.928 2.859 -13.751 1.00 94.75 417 ASP A CA 1
ATOM 3308 C C . ASP A 1 417 ? 9.257 2.336 -15.147 1.00 94.75 417 ASP A C 1
ATOM 3310 O O . ASP A 1 417 ? 10.387 2.434 -15.634 1.00 94.75 417 ASP A O 1
ATOM 3314 N N . ILE A 1 418 ? 8.237 1.781 -15.800 1.00 96.69 418 ILE A N 1
ATOM 3315 C CA . ILE A 1 418 ? 8.370 1.085 -17.079 1.00 96.69 418 ILE A CA 1
ATOM 3316 C C . ILE A 1 418 ? 8.930 2.004 -18.177 1.00 96.69 418 ILE A C 1
ATOM 3318 O O . ILE A 1 418 ? 9.732 1.571 -19.008 1.00 96.69 418 ILE A O 1
ATOM 3322 N N . ARG A 1 419 ? 8.490 3.269 -18.233 1.00 96.75 419 ARG A N 1
ATOM 3323 C CA . ARG A 1 419 ? 8.927 4.215 -19.272 1.00 96.75 419 ARG A CA 1
ATOM 3324 C C . ARG A 1 419 ? 10.338 4.699 -18.982 1.00 96.75 419 ARG A C 1
ATOM 3326 O O . ARG A 1 419 ? 11.171 4.667 -19.881 1.00 96.75 419 ARG A O 1
ATOM 3333 N N . TYR A 1 420 ? 10.603 5.069 -17.735 1.00 97.19 420 TYR A N 1
ATOM 3334 C CA . TYR A 1 420 ? 11.906 5.524 -17.278 1.00 97.19 420 TYR A CA 1
ATOM 3335 C C . TYR A 1 420 ? 12.982 4.461 -17.512 1.00 97.19 420 TYR A C 1
ATOM 3337 O O . TYR A 1 420 ? 13.990 4.746 -18.152 1.00 97.19 420 TYR A O 1
ATOM 3345 N N . ALA A 1 421 ? 12.755 3.219 -17.073 1.00 97.12 421 ALA A N 1
ATOM 3346 C CA . ALA A 1 421 ? 13.708 2.130 -17.264 1.00 97.12 421 ALA A CA 1
ATOM 3347 C C . ALA A 1 421 ? 13.952 1.832 -18.753 1.00 97.12 421 ALA A C 1
ATOM 3349 O O . ALA A 1 421 ? 15.101 1.668 -19.162 1.00 97.12 421 ALA A O 1
ATOM 3350 N N . ARG A 1 422 ? 12.905 1.854 -19.591 1.00 97.38 422 ARG A N 1
ATOM 3351 C CA . ARG A 1 422 ? 13.045 1.720 -21.051 1.00 97.38 422 ARG A CA 1
ATOM 3352 C C . ARG A 1 422 ? 13.920 2.834 -21.625 1.00 97.38 422 ARG A C 1
ATOM 3354 O O . ARG A 1 422 ? 14.817 2.557 -22.416 1.00 97.38 422 ARG A O 1
ATOM 3361 N N . ASP A 1 423 ? 13.643 4.082 -21.261 1.00 96.81 423 ASP A N 1
ATOM 3362 C CA . ASP A 1 423 ? 14.346 5.245 -21.806 1.00 96.81 423 ASP A CA 1
ATOM 3363 C C . ASP A 1 423 ? 15.810 5.276 -21.358 1.00 96.81 423 ASP A C 1
ATOM 3365 O O . ASP A 1 423 ? 16.689 5.536 -22.178 1.00 96.81 423 ASP A O 1
ATOM 3369 N N . MET A 1 424 ? 16.096 4.878 -20.117 1.00 95.50 424 MET A N 1
ATOM 3370 C CA . MET A 1 424 ? 17.463 4.679 -19.630 1.00 95.50 424 MET A CA 1
ATOM 3371 C C . MET A 1 424 ? 18.222 3.630 -20.457 1.00 95.50 424 MET A C 1
ATOM 3373 O O . MET A 1 424 ? 19.352 3.884 -20.878 1.00 95.50 424 MET A O 1
ATOM 3377 N N . LEU A 1 425 ? 17.600 2.487 -20.772 1.00 95.44 425 LEU A N 1
ATOM 3378 C CA . LEU A 1 425 ? 18.211 1.470 -21.641 1.00 95.44 425 LEU A CA 1
ATOM 3379 C C . LEU A 1 425 ? 18.450 1.991 -23.070 1.00 95.44 425 LEU A C 1
ATOM 3381 O O . LEU A 1 425 ? 19.457 1.657 -23.690 1.00 95.44 425 LEU A O 1
ATOM 3385 N N . LEU A 1 426 ? 17.560 2.836 -23.605 1.00 95.19 426 LEU A N 1
ATOM 3386 C CA . LEU A 1 426 ? 17.731 3.455 -24.929 1.00 95.19 426 LEU A CA 1
ATOM 3387 C C . LEU A 1 426 ? 18.877 4.481 -24.967 1.00 95.19 426 LEU A C 1
ATOM 3389 O O . LEU A 1 426 ? 19.533 4.618 -26.005 1.00 95.19 426 LEU A O 1
ATOM 3393 N N . MET A 1 427 ? 19.113 5.191 -23.859 1.00 93.88 427 MET A N 1
ATOM 3394 C CA . MET A 1 427 ? 20.195 6.172 -23.719 1.00 93.88 427 MET A CA 1
ATOM 3395 C C . MET A 1 427 ? 21.573 5.509 -23.576 1.00 93.88 427 MET A C 1
ATOM 3397 O O . MET A 1 427 ? 22.568 6.048 -24.062 1.00 93.88 427 MET A O 1
ATOM 3401 N N . HIS A 1 428 ? 21.647 4.317 -22.981 1.00 88.94 428 HIS A N 1
ATOM 3402 C CA . HIS A 1 428 ? 22.890 3.557 -22.843 1.00 88.94 428 HIS A CA 1
ATOM 3403 C C . HIS A 1 428 ? 23.233 2.755 -24.110 1.00 88.94 428 HIS A C 1
ATOM 3405 O O . HIS A 1 428 ? 23.126 1.534 -24.159 1.00 88.94 428 HIS A O 1
ATOM 3411 N N . GLN A 1 429 ? 23.715 3.456 -25.141 1.00 76.19 429 GLN A N 1
ATOM 3412 C CA . GLN A 1 429 ? 24.054 2.877 -26.455 1.00 76.19 429 GLN A CA 1
ATOM 3413 C C . GLN A 1 429 ? 25.154 1.797 -26.410 1.00 76.19 429 GLN A C 1
ATOM 3415 O O . GLN A 1 429 ? 25.196 0.946 -27.292 1.00 76.19 429 GLN A O 1
ATOM 3420 N N . ASN A 1 430 ? 26.024 1.820 -25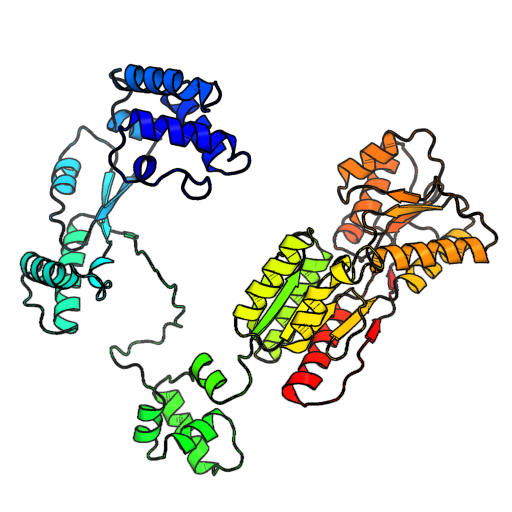.395 1.00 84.06 430 ASN A N 1
ATOM 3421 C CA . ASN A 1 430 ? 27.152 0.889 -25.260 1.00 84.06 430 ASN A CA 1
ATOM 3422 C C . ASN A 1 430 ? 26.843 -0.327 -24.367 1.00 84.06 430 ASN A C 1
ATOM 3424 O O . ASN A 1 430 ? 27.747 -1.113 -24.085 1.00 84.06 430 ASN A O 1
ATOM 3428 N N . LEU A 1 431 ? 25.608 -0.463 -23.872 1.00 89.19 431 LEU A N 1
ATOM 3429 C CA . LEU A 1 431 ? 25.217 -1.596 -23.037 1.00 89.19 431 LEU A CA 1
ATOM 3430 C C . LEU A 1 431 ? 24.907 -2.805 -23.931 1.00 89.19 431 LEU A C 1
ATOM 3432 O O . LEU A 1 431 ? 23.948 -2.787 -24.697 1.00 89.19 431 LEU A O 1
ATOM 3436 N N . ASP A 1 432 ? 25.736 -3.842 -23.837 1.00 93.31 432 ASP A N 1
ATOM 3437 C CA . ASP A 1 432 ? 25.708 -5.025 -24.705 1.00 93.31 432 ASP A CA 1
ATOM 3438 C C . ASP A 1 432 ? 25.364 -6.276 -23.885 1.00 93.31 432 ASP A C 1
ATOM 3440 O O . ASP A 1 432 ? 26.165 -6.735 -23.066 1.00 93.31 432 ASP A O 1
ATOM 3444 N N . PHE A 1 433 ? 24.153 -6.799 -24.088 1.00 97.06 433 PHE A N 1
ATOM 3445 C CA . PHE A 1 433 ? 23.585 -7.926 -23.352 1.00 97.06 433 PHE A CA 1
ATOM 3446 C C . PHE A 1 433 ? 22.710 -8.807 -24.256 1.00 97.06 433 PHE A C 1
ATOM 3448 O O . PHE A 1 433 ? 22.084 -8.320 -25.193 1.00 97.06 433 PHE A O 1
ATOM 3455 N N . ASP A 1 434 ? 22.674 -10.110 -23.970 1.00 97.44 434 ASP A N 1
ATOM 3456 C CA . ASP A 1 434 ? 21.903 -11.131 -24.705 1.00 97.44 434 ASP A CA 1
ATOM 3457 C C . ASP A 1 434 ? 20.753 -11.726 -23.874 1.00 97.44 434 ASP A C 1
ATOM 3459 O O . ASP A 1 434 ? 19.929 -12.508 -24.364 1.00 97.44 434 ASP A O 1
ATOM 3463 N N . SER A 1 435 ? 20.683 -11.354 -22.597 1.00 98.50 435 SER A N 1
ATOM 3464 C CA . SER A 1 435 ? 19.615 -11.751 -21.692 1.00 98.50 435 SER A CA 1
ATOM 3465 C C . SER A 1 435 ? 19.472 -10.778 -20.524 1.00 98.50 435 SER A C 1
ATOM 3467 O O . SER A 1 435 ? 20.405 -10.041 -20.210 1.00 98.50 435 SER A O 1
ATOM 3469 N N . VAL A 1 436 ? 18.300 -10.764 -19.886 1.00 98.69 436 VAL A N 1
ATOM 3470 C CA . VAL A 1 436 ? 18.015 -9.942 -18.703 1.00 98.69 436 VAL A CA 1
ATOM 3471 C C . VAL A 1 436 ? 17.381 -10.766 -17.588 1.00 98.69 436 VAL A C 1
ATOM 3473 O O . VAL A 1 436 ? 16.384 -11.464 -17.799 1.00 98.69 436 VAL A O 1
ATOM 3476 N N . VAL A 1 437 ? 17.927 -10.605 -16.386 1.00 98.81 437 VAL A N 1
ATOM 3477 C CA . VAL A 1 437 ? 17.318 -10.974 -15.107 1.00 98.81 437 VAL A CA 1
ATOM 3478 C C . VAL A 1 437 ? 16.867 -9.684 -14.431 1.00 98.81 437 VAL A C 1
ATOM 3480 O O . VAL A 1 437 ? 17.686 -8.927 -13.908 1.00 98.81 437 VAL A O 1
ATOM 3483 N N . ALA A 1 438 ? 15.570 -9.391 -14.500 1.00 98.69 438 ALA A N 1
ATOM 3484 C CA . ALA A 1 438 ? 14.985 -8.226 -13.852 1.00 98.69 438 ALA A CA 1
ATOM 3485 C C . ALA A 1 438 ? 14.436 -8.600 -12.470 1.00 98.69 438 ALA A C 1
ATOM 3487 O O . ALA A 1 438 ? 13.803 -9.644 -12.308 1.00 98.69 438 ALA A O 1
ATOM 3488 N N . THR A 1 439 ? 14.654 -7.744 -11.471 1.00 97.69 439 THR A N 1
ATOM 3489 C CA . THR A 1 439 ? 14.208 -8.011 -10.092 1.00 97.69 439 THR A CA 1
ATOM 3490 C C . THR A 1 439 ? 12.719 -7.787 -9.865 1.00 97.69 439 THR A C 1
ATOM 3492 O O . THR A 1 439 ? 12.249 -8.140 -8.786 1.00 97.69 439 THR A O 1
ATOM 3495 N N . GLU A 1 440 ? 12.019 -7.229 -10.857 1.00 96.81 440 GLU A N 1
ATOM 3496 C CA . GLU A 1 440 ? 10.582 -6.933 -10.883 1.00 96.81 440 GLU A CA 1
ATOM 3497 C C . GLU A 1 440 ? 10.032 -7.132 -12.309 1.00 96.81 440 GLU A C 1
ATOM 3499 O O . GLU A 1 440 ? 10.749 -6.943 -13.302 1.00 96.81 440 GLU A O 1
ATOM 3504 N N . ASP A 1 441 ? 8.754 -7.492 -12.433 1.00 97.88 441 ASP A N 1
ATOM 3505 C CA . ASP A 1 441 ? 8.095 -7.679 -13.733 1.00 97.88 441 ASP A CA 1
ATOM 3506 C C . ASP A 1 441 ? 7.930 -6.363 -14.516 1.00 97.88 441 ASP A C 1
ATOM 3508 O O . ASP A 1 441 ? 8.029 -6.355 -15.746 1.00 97.88 441 ASP A O 1
ATOM 3512 N N . GLU A 1 442 ? 7.740 -5.227 -13.843 1.00 97.50 442 GLU A N 1
ATOM 3513 C CA . GLU A 1 442 ? 7.684 -3.896 -14.461 1.00 97.50 442 GLU A CA 1
ATOM 3514 C C . GLU A 1 442 ? 8.995 -3.570 -15.188 1.00 97.50 442 GLU A C 1
ATOM 3516 O O . GLU A 1 442 ? 8.988 -3.086 -16.326 1.00 97.50 442 GLU A O 1
ATOM 3521 N N . LEU A 1 443 ? 10.129 -3.886 -14.557 1.00 98.19 443 LEU A N 1
ATOM 3522 C CA . LEU A 1 443 ? 11.455 -3.715 -15.147 1.00 98.19 443 LEU A CA 1
ATOM 3523 C C . LEU A 1 443 ? 11.647 -4.643 -16.351 1.00 98.19 443 LEU A C 1
ATOM 3525 O O . LEU A 1 443 ? 12.144 -4.206 -17.390 1.00 98.19 443 LEU A O 1
ATOM 3529 N N . ALA A 1 444 ? 11.194 -5.895 -16.266 1.00 98.56 444 ALA A N 1
ATOM 3530 C CA . ALA A 1 444 ? 11.221 -6.811 -17.403 1.00 98.56 444 ALA A CA 1
ATOM 3531 C C . ALA A 1 444 ? 10.378 -6.288 -18.581 1.00 98.56 444 ALA A C 1
ATOM 3533 O O . ALA A 1 444 ? 10.806 -6.330 -19.735 1.00 98.56 444 ALA A O 1
ATOM 3534 N N . ILE A 1 445 ? 9.208 -5.705 -18.315 1.00 98.38 445 ILE A N 1
ATOM 3535 C CA . ILE A 1 445 ? 8.362 -5.098 -19.353 1.00 98.38 445 ILE A CA 1
ATOM 3536 C C . ILE A 1 445 ? 9.012 -3.855 -19.957 1.00 98.38 445 ILE A C 1
ATOM 3538 O O . ILE A 1 445 ? 8.856 -3.603 -21.157 1.00 98.38 445 ILE A O 1
ATOM 3542 N N . ALA A 1 446 ? 9.765 -3.087 -19.170 1.00 98.38 446 ALA A N 1
ATOM 3543 C CA . ALA A 1 446 ? 10.575 -1.997 -19.699 1.00 98.38 446 ALA A CA 1
ATOM 3544 C C . ALA A 1 446 ? 11.576 -2.509 -20.749 1.00 98.38 446 ALA A C 1
ATOM 3546 O O . ALA A 1 446 ? 11.714 -1.898 -21.813 1.00 98.38 446 ALA A O 1
ATOM 3547 N N . VAL A 1 447 ? 12.188 -3.675 -20.505 1.00 98.44 447 VAL A N 1
ATOM 3548 C CA . VAL A 1 447 ? 13.080 -4.355 -21.459 1.00 98.44 447 VAL A CA 1
ATOM 3549 C C . VAL A 1 447 ? 12.319 -4.836 -22.694 1.00 98.44 447 VAL A C 1
ATOM 3551 O O . VAL A 1 447 ? 12.787 -4.607 -23.807 1.00 98.44 447 VAL A O 1
ATOM 3554 N N . LEU A 1 448 ? 11.126 -5.425 -22.550 1.00 98.56 448 LEU A N 1
ATOM 3555 C CA . LEU A 1 448 ? 10.302 -5.818 -23.707 1.00 98.56 448 LEU A CA 1
ATOM 3556 C C . LEU A 1 448 ? 9.952 -4.608 -24.587 1.00 98.56 448 LEU A C 1
ATOM 3558 O O . LEU A 1 448 ? 10.019 -4.671 -25.816 1.00 98.56 448 LEU A O 1
ATOM 3562 N N . LYS A 1 449 ? 9.631 -3.463 -23.971 1.00 98.38 449 LYS A N 1
ATOM 3563 C CA . LYS A 1 449 ? 9.389 -2.210 -24.701 1.00 98.38 449 LYS A CA 1
ATOM 3564 C C . LYS A 1 449 ? 10.662 -1.673 -25.356 1.00 98.38 449 LYS A C 1
ATOM 3566 O O . LYS A 1 449 ? 10.578 -1.158 -26.469 1.00 98.38 449 LYS A O 1
ATOM 3571 N N . TYR A 1 450 ? 11.814 -1.791 -24.701 1.00 97.69 450 TYR A N 1
ATOM 3572 C CA . TYR A 1 450 ? 13.116 -1.440 -25.273 1.00 97.69 450 TYR A CA 1
ATOM 3573 C C . TYR A 1 450 ? 13.422 -2.297 -26.510 1.00 97.69 450 TYR A C 1
ATOM 3575 O O . TYR A 1 450 ? 13.712 -1.750 -27.575 1.00 97.69 450 TYR A O 1
ATOM 3583 N N . ALA A 1 451 ? 13.258 -3.617 -26.401 1.00 97.81 451 ALA A N 1
ATOM 3584 C CA . ALA A 1 451 ? 13.477 -4.565 -27.487 1.00 97.81 451 ALA A CA 1
ATOM 3585 C C . ALA A 1 451 ? 12.572 -4.252 -28.682 1.00 97.81 451 ALA A C 1
ATOM 3587 O O . ALA A 1 451 ? 13.050 -4.141 -29.810 1.00 97.81 451 ALA A O 1
ATOM 3588 N N . LYS A 1 452 ? 11.288 -3.973 -28.421 1.00 97.75 452 LYS A N 1
ATOM 3589 C CA . LYS A 1 452 ? 10.327 -3.559 -29.449 1.00 97.75 452 LYS A CA 1
ATOM 3590 C C . LYS A 1 452 ? 10.758 -2.290 -30.187 1.00 97.75 452 LYS A C 1
ATOM 3592 O O . LYS A 1 452 ? 10.640 -2.236 -31.406 1.00 97.75 452 LYS A O 1
ATOM 3597 N N . VAL A 1 453 ? 11.262 -1.278 -29.475 1.00 97.06 453 VAL A N 1
ATOM 3598 C CA . VAL A 1 453 ? 11.759 -0.030 -30.091 1.00 97.06 453 VAL A CA 1
ATOM 3599 C C . VAL A 1 453 ? 13.019 -0.278 -30.926 1.00 97.06 453 VAL A C 1
ATOM 3601 O O . VAL A 1 453 ? 13.184 0.338 -31.976 1.00 97.06 453 VAL A O 1
ATOM 3604 N N . LYS A 1 454 ? 13.899 -1.183 -30.487 1.00 95.94 454 LYS A N 1
ATOM 3605 C CA . LYS A 1 454 ? 15.135 -1.545 -31.198 1.00 95.94 454 LYS A CA 1
ATOM 3606 C C . LYS A 1 454 ? 14.935 -2.583 -32.310 1.00 95.94 454 LYS A C 1
ATOM 3608 O O . LYS A 1 454 ? 15.870 -2.821 -33.066 1.00 95.94 454 LYS A O 1
ATOM 3613 N N . GLY A 1 455 ? 13.747 -3.179 -32.421 1.00 97.06 455 GLY A N 1
ATOM 3614 C CA . GLY A 1 455 ? 13.469 -4.267 -33.361 1.00 97.06 455 GLY A CA 1
ATOM 3615 C C . GLY A 1 455 ? 14.137 -5.599 -32.993 1.00 97.06 455 GLY A C 1
ATOM 3616 O O . GLY A 1 455 ? 14.314 -6.432 -33.874 1.00 97.06 455 GLY A O 1
ATOM 3617 N N . ILE A 1 456 ? 14.508 -5.789 -31.723 1.00 97.56 456 ILE A N 1
ATOM 3618 C CA . ILE A 1 456 ? 15.146 -7.009 -31.202 1.00 97.56 456 ILE A CA 1
ATOM 3619 C C . ILE A 1 456 ? 14.073 -8.074 -30.959 1.00 97.56 456 ILE A C 1
ATOM 3621 O O . ILE A 1 456 ? 13.059 -7.795 -30.308 1.00 97.56 456 ILE A O 1
ATOM 3625 N N . LYS A 1 457 ? 14.293 -9.295 -31.453 1.00 97.94 457 LYS A N 1
ATOM 3626 C CA . LYS A 1 457 ? 13.366 -10.420 -31.277 1.00 97.94 457 LYS A CA 1
ATOM 3627 C C . LYS A 1 457 ? 13.500 -11.087 -29.909 1.00 97.94 457 LYS A C 1
ATOM 3629 O O . LYS A 1 457 ? 14.602 -11.322 -29.412 1.00 97.94 457 LYS A O 1
ATOM 3634 N N . ILE A 1 458 ? 12.351 -11.428 -29.335 1.00 98.19 458 ILE A N 1
ATOM 3635 C CA . ILE A 1 458 ? 12.211 -12.109 -28.050 1.00 98.19 458 ILE A CA 1
ATOM 3636 C C . ILE A 1 458 ? 11.524 -13.461 -28.306 1.00 98.19 458 ILE A C 1
ATOM 3638 O O . ILE A 1 458 ? 10.415 -13.435 -28.845 1.00 98.19 458 ILE A O 1
ATOM 3642 N N . PRO A 1 459 ? 12.095 -14.608 -27.886 1.00 97.50 459 PRO A N 1
ATOM 3643 C CA . PRO A 1 459 ? 13.334 -14.774 -27.115 1.00 97.50 459 PRO A CA 1
ATOM 3644 C C . PRO A 1 459 ? 14.606 -14.991 -27.964 1.00 97.50 459 PRO A C 1
ATOM 3646 O O . PRO A 1 459 ? 15.675 -15.245 -27.404 1.00 97.50 459 PRO A O 1
ATOM 3649 N N . GLU A 1 460 ? 14.518 -14.956 -29.299 1.00 95.69 460 GLU A N 1
ATOM 3650 C CA . GLU A 1 460 ? 15.589 -15.433 -30.190 1.00 95.69 460 GLU A CA 1
ATOM 3651 C C . GLU A 1 460 ? 16.886 -14.625 -30.078 1.00 95.69 460 GLU A C 1
ATOM 3653 O O . GLU A 1 460 ? 17.971 -15.207 -30.063 1.00 95.69 460 GLU A O 1
ATOM 3658 N N . GLU A 1 461 ? 16.785 -13.298 -29.998 1.00 96.94 461 GLU A N 1
ATOM 3659 C CA . GLU A 1 461 ? 17.943 -12.402 -29.894 1.00 96.94 461 GLU A CA 1
ATOM 3660 C C . GLU A 1 461 ? 18.182 -11.949 -28.451 1.00 96.94 461 GLU A C 1
ATOM 3662 O O . GLU A 1 461 ? 19.330 -11.792 -28.040 1.00 96.94 461 GLU A O 1
ATOM 3667 N N . LEU A 1 462 ? 17.114 -11.782 -27.667 1.00 98.38 462 LEU A N 1
ATOM 3668 C CA . LEU A 1 462 ? 17.186 -11.351 -26.276 1.00 98.38 462 LEU A CA 1
ATOM 3669 C C . LEU A 1 462 ? 16.206 -12.150 -25.408 1.00 98.38 462 LEU A C 1
ATOM 3671 O O . LEU A 1 462 ? 14.997 -12.111 -25.624 1.00 98.38 462 LEU A O 1
ATOM 3675 N N . SER A 1 463 ? 16.724 -12.839 -24.389 1.00 98.69 463 SER A N 1
ATOM 3676 C CA . SER A 1 463 ? 15.885 -13.517 -23.388 1.00 98.69 463 SER A CA 1
ATOM 3677 C C . SER A 1 463 ? 15.596 -12.582 -22.214 1.00 98.69 463 SER A C 1
ATOM 3679 O O . SER A 1 463 ? 16.507 -11.956 -21.682 1.00 98.69 463 SER A O 1
ATOM 3681 N N . VAL A 1 464 ? 14.347 -12.493 -21.765 1.00 98.81 464 VAL A N 1
ATOM 3682 C CA . VAL A 1 464 ? 13.940 -11.578 -20.684 1.00 98.81 464 VAL A CA 1
ATOM 3683 C C . VAL A 1 464 ? 13.213 -12.355 -19.599 1.00 98.81 464 VAL A C 1
ATOM 3685 O O . VAL A 1 464 ? 12.297 -13.121 -19.888 1.00 98.81 464 VAL A O 1
ATOM 3688 N N . SER A 1 465 ? 13.603 -12.142 -18.348 1.00 98.81 465 SER A N 1
ATOM 3689 C CA . SER A 1 465 ? 12.931 -12.714 -17.184 1.00 98.81 465 SER A CA 1
ATOM 3690 C C . SER A 1 465 ? 12.629 -11.652 -16.133 1.00 98.81 465 SER A C 1
ATOM 3692 O O . SER A 1 465 ? 13.417 -10.722 -15.953 1.00 98.81 465 SER A O 1
ATOM 3694 N N . GLY A 1 466 ? 11.474 -11.788 -15.484 1.00 98.38 466 GLY A N 1
ATOM 3695 C CA . GLY A 1 466 ? 11.018 -10.920 -14.399 1.00 98.38 466 GLY A CA 1
ATOM 3696 C C . GLY A 1 466 ? 10.897 -11.638 -13.057 1.00 98.38 466 GLY A C 1
ATOM 3697 O O . GLY A 1 466 ? 11.371 -12.765 -12.878 1.00 98.38 466 GLY A O 1
ATOM 3698 N N . TYR A 1 467 ? 10.225 -10.978 -12.120 1.00 98.19 467 TYR A N 1
ATOM 3699 C CA . TYR A 1 467 ? 10.043 -11.439 -10.750 1.00 98.19 467 TYR A CA 1
ATOM 3700 C C . TYR A 1 467 ? 8.664 -11.037 -10.216 1.00 98.19 467 TYR A C 1
ATOM 3702 O O . TYR A 1 467 ? 8.165 -9.968 -10.547 1.00 98.19 467 TYR A O 1
ATOM 3710 N N . ASN A 1 468 ? 8.114 -11.865 -9.325 1.00 96.25 468 ASN A N 1
ATOM 3711 C CA . ASN A 1 468 ? 6.810 -11.782 -8.646 1.00 96.25 468 ASN A CA 1
ATOM 3712 C C . ASN A 1 468 ? 5.599 -12.368 -9.386 1.00 96.25 468 ASN A C 1
ATOM 3714 O O . ASN A 1 468 ? 4.526 -12.485 -8.777 1.00 96.25 468 ASN A O 1
ATOM 3718 N N . ASN A 1 469 ? 5.751 -12.815 -10.640 1.00 97.00 469 ASN A N 1
ATOM 3719 C CA . ASN A 1 469 ? 4.674 -13.427 -11.428 1.00 97.00 469 ASN A CA 1
ATOM 3720 C C . ASN A 1 469 ? 3.364 -12.614 -11.332 1.00 97.00 469 ASN A C 1
ATOM 3722 O O . ASN A 1 469 ? 2.275 -13.147 -11.074 1.00 97.00 469 ASN A O 1
ATOM 3726 N N . SER A 1 470 ? 3.509 -11.299 -11.456 1.00 95.56 470 SER A N 1
ATOM 3727 C CA . SER A 1 470 ? 2.442 -10.308 -11.402 1.00 95.56 470 SER A CA 1
ATOM 3728 C C . SER A 1 470 ? 1.432 -10.520 -12.533 1.00 95.56 470 SER A C 1
ATOM 3730 O O . SER A 1 470 ? 1.642 -11.281 -13.487 1.00 95.56 470 SER A O 1
ATOM 3732 N N . SER A 1 471 ? 0.313 -9.802 -12.466 1.00 94.50 471 SER A N 1
ATOM 3733 C CA . SER A 1 471 ? -0.647 -9.773 -13.577 1.00 94.50 471 SER A CA 1
ATOM 3734 C C . SER A 1 471 ? -0.003 -9.252 -14.867 1.00 94.50 471 SER A C 1
ATOM 3736 O O . SER A 1 471 ? -0.332 -9.720 -15.957 1.00 94.50 471 SER A O 1
ATOM 3738 N N . LEU A 1 472 ? 0.970 -8.343 -14.754 1.00 94.94 472 LEU A N 1
ATOM 3739 C CA . LEU A 1 472 ? 1.679 -7.781 -15.895 1.00 94.94 472 LEU A CA 1
ATOM 3740 C C . LEU A 1 472 ? 2.484 -8.836 -16.669 1.00 94.94 472 LEU A C 1
ATOM 3742 O O . LEU A 1 472 ? 2.530 -8.773 -17.898 1.00 94.94 472 LEU A O 1
ATOM 3746 N N . ALA A 1 473 ? 3.030 -9.849 -15.988 1.00 97.25 473 ALA A N 1
ATOM 3747 C CA . ALA A 1 473 ? 3.745 -10.939 -16.650 1.00 97.25 473 ALA A CA 1
ATOM 3748 C C . ALA A 1 473 ? 2.859 -11.749 -17.615 1.00 97.25 473 ALA A C 1
ATOM 3750 O O . ALA A 1 473 ? 3.359 -12.318 -18.582 1.00 97.25 473 ALA A O 1
ATOM 3751 N N . LYS A 1 474 ? 1.542 -11.782 -17.373 1.00 96.19 474 LYS A N 1
ATOM 3752 C CA . LYS A 1 474 ? 0.553 -12.484 -18.212 1.00 96.19 474 LYS A CA 1
ATOM 3753 C C . LYS A 1 474 ? -0.087 -11.570 -19.258 1.00 96.19 474 LYS A C 1
ATOM 3755 O O . LYS A 1 474 ? -0.514 -12.041 -20.299 1.00 96.19 474 LYS A O 1
ATOM 3760 N N . CYS A 1 475 ? -0.186 -10.271 -18.971 1.00 96.12 475 CYS A N 1
ATOM 3761 C CA . CYS A 1 475 ? -0.858 -9.302 -19.843 1.00 96.12 475 CYS A CA 1
ATOM 3762 C C . CYS A 1 475 ? 0.060 -8.672 -20.902 1.00 96.12 475 CYS A C 1
ATOM 3764 O O . CYS A 1 475 ? -0.418 -7.915 -21.749 1.00 96.12 475 CYS A O 1
ATOM 3766 N N . CYS A 1 476 ? 1.373 -8.901 -20.831 1.00 96.62 476 CYS A N 1
ATOM 3767 C CA . CYS A 1 476 ? 2.315 -8.422 -21.837 1.00 96.62 476 CYS A CA 1
ATOM 3768 C C . CYS A 1 476 ? 2.421 -9.386 -23.027 1.00 96.62 476 CYS A C 1
ATOM 3770 O O . CYS A 1 476 ? 2.113 -10.567 -22.920 1.00 96.62 476 CYS A O 1
ATOM 3772 N N . GLU A 1 477 ? 2.867 -8.854 -24.165 1.00 96.12 477 GLU A N 1
ATOM 3773 C CA . GLU A 1 477 ? 3.140 -9.622 -25.379 1.00 96.12 477 GLU A CA 1
ATOM 3774 C C . GLU A 1 477 ? 4.609 -9.401 -25.781 1.00 96.12 477 GLU A C 1
ATOM 3776 O O . GLU A 1 477 ? 4.995 -8.242 -26.013 1.00 96.12 477 GLU A O 1
ATOM 3781 N N . PRO A 1 478 ? 5.426 -10.465 -25.884 1.00 97.38 478 PRO A N 1
ATOM 3782 C CA . PRO A 1 478 ? 5.112 -11.853 -25.508 1.00 97.38 478 PRO A CA 1
ATOM 3783 C C . PRO A 1 478 ? 4.956 -12.050 -23.990 1.00 97.38 478 PRO A C 1
ATOM 3785 O O . PRO A 1 478 ? 5.533 -11.287 -23.215 1.00 97.38 478 PRO A O 1
ATOM 3788 N N . GLU A 1 479 ? 4.203 -13.078 -23.566 1.00 98.44 479 GLU A N 1
ATOM 3789 C CA . GLU A 1 479 ? 4.018 -13.372 -22.135 1.00 98.44 479 GLU A CA 1
ATOM 3790 C C . GLU A 1 479 ? 5.361 -13.659 -21.440 1.00 98.44 479 GLU A C 1
ATOM 3792 O O . 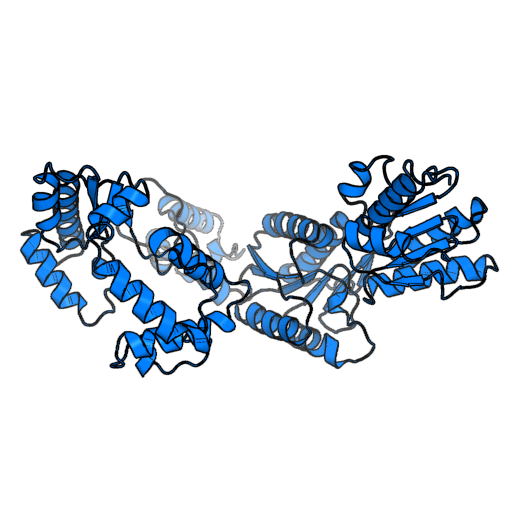GLU A 1 479 ? 6.182 -14.454 -21.914 1.00 98.44 479 GLU A O 1
ATOM 3797 N N . LEU A 1 480 ? 5.563 -13.044 -20.276 1.00 98.75 480 LEU A N 1
ATOM 3798 C CA . LEU A 1 480 ? 6.844 -12.966 -19.584 1.00 98.75 480 LEU A CA 1
ATOM 3799 C C . LEU A 1 480 ? 7.122 -14.192 -18.710 1.00 98.75 480 LEU A C 1
ATOM 3801 O O . LEU A 1 480 ? 6.355 -14.526 -17.805 1.00 98.75 480 LEU A O 1
ATOM 3805 N N . THR A 1 481 ? 8.274 -14.826 -18.918 1.00 98.81 481 THR A N 1
ATOM 3806 C CA . THR A 1 481 ? 8.870 -15.752 -17.950 1.00 98.81 481 THR A CA 1
ATOM 3807 C C . THR A 1 481 ? 9.218 -14.988 -16.673 1.00 98.81 481 THR A C 1
ATOM 3809 O O . THR A 1 481 ? 9.964 -14.012 -16.721 1.00 98.81 481 THR A O 1
ATOM 3812 N N . SER A 1 482 ? 8.704 -15.425 -15.524 1.00 98.69 482 SER A N 1
ATOM 3813 C CA . SER A 1 482 ? 8.869 -14.713 -14.250 1.00 98.69 482 SER A CA 1
ATOM 3814 C C . SER A 1 482 ? 8.979 -15.679 -13.073 1.00 98.69 482 SER A C 1
ATOM 3816 O O . SER A 1 482 ? 8.419 -16.777 -13.114 1.00 98.69 482 SER A O 1
ATOM 3818 N N . VAL A 1 483 ? 9.702 -15.280 -12.028 1.00 98.69 483 VAL A N 1
ATOM 3819 C CA . VAL A 1 483 ? 9.756 -16.015 -10.757 1.00 98.69 483 VAL A CA 1
ATOM 3820 C C . VAL A 1 483 ? 8.495 -15.734 -9.938 1.00 98.69 483 VAL A C 1
ATOM 3822 O O . VAL A 1 483 ? 8.184 -14.586 -9.644 1.00 98.69 483 VAL A O 1
ATOM 3825 N N . ASP A 1 484 ? 7.776 -16.773 -9.523 1.00 98.06 484 ASP A N 1
ATOM 3826 C CA . ASP A 1 484 ? 6.686 -16.682 -8.551 1.00 98.06 484 ASP A CA 1
ATOM 3827 C C . ASP A 1 484 ? 7.247 -16.791 -7.129 1.00 98.06 484 ASP A C 1
ATOM 3829 O O . ASP A 1 484 ? 7.624 -17.877 -6.683 1.00 98.06 484 ASP A O 1
ATOM 3833 N N . SER A 1 485 ? 7.261 -15.662 -6.416 1.00 95.81 485 SER A N 1
ATOM 3834 C CA . SER A 1 485 ? 7.709 -15.536 -5.022 1.00 95.81 485 SER A CA 1
ATOM 3835 C C . SER A 1 485 ? 6.737 -16.140 -4.001 1.00 95.81 485 SER A C 1
ATOM 3837 O O . SER A 1 485 ? 6.974 -16.063 -2.797 1.00 95.81 485 SER A O 1
ATOM 3839 N N . LYS A 1 486 ? 5.633 -16.754 -4.453 1.00 96.19 486 LYS A N 1
ATOM 3840 C CA . LYS A 1 486 ? 4.663 -17.469 -3.609 1.00 96.19 486 LYS A CA 1
ATOM 3841 C C . LYS A 1 486 ? 4.022 -16.602 -2.528 1.00 96.19 486 LYS A C 1
ATOM 3843 O O . LYS A 1 486 ? 3.703 -17.092 -1.447 1.00 96.19 486 LYS A O 1
ATOM 3848 N N . VAL A 1 487 ? 3.724 -15.342 -2.853 1.00 96.06 487 VAL A N 1
ATOM 3849 C CA . VAL A 1 487 ? 3.098 -14.370 -1.934 1.00 96.06 487 VAL A CA 1
ATOM 3850 C C . VAL A 1 487 ? 1.859 -14.912 -1.204 1.00 96.06 487 VAL A C 1
ATOM 3852 O O . VAL A 1 487 ? 1.698 -14.683 -0.008 1.00 96.06 487 VAL A O 1
ATOM 3855 N N . ALA A 1 488 ? 1.015 -15.699 -1.882 1.00 95.19 488 ALA A N 1
ATOM 3856 C CA . ALA A 1 488 ? -0.160 -16.321 -1.269 1.00 95.19 488 ALA A CA 1
ATOM 3857 C C . ALA A 1 488 ? 0.223 -17.329 -0.171 1.00 95.19 488 ALA A C 1
ATOM 3859 O O . ALA A 1 488 ? -0.363 -17.321 0.911 1.00 95.19 488 ALA A O 1
ATOM 3860 N N . VAL A 1 489 ? 1.231 -18.168 -0.439 1.00 96.06 489 VAL A N 1
ATOM 3861 C CA . VAL A 1 489 ? 1.750 -19.151 0.522 1.00 96.06 489 VAL A CA 1
ATOM 3862 C C . VAL A 1 489 ? 2.387 -18.423 1.695 1.00 96.06 489 VAL A C 1
ATOM 3864 O O . VAL A 1 489 ? 2.014 -18.705 2.829 1.00 96.06 489 VAL A O 1
ATOM 3867 N N . LEU A 1 490 ? 3.257 -17.442 1.425 1.00 96.75 490 LEU A N 1
ATOM 3868 C CA . LEU A 1 490 ? 3.891 -16.608 2.449 1.00 96.75 490 LEU A CA 1
ATOM 3869 C C . LEU A 1 490 ? 2.847 -16.022 3.404 1.00 96.75 490 LEU A C 1
ATOM 3871 O O . LEU A 1 490 ? 2.909 -16.280 4.601 1.00 96.75 490 LEU A O 1
ATOM 3875 N N . CYS A 1 491 ? 1.834 -15.330 2.877 1.00 97.50 491 CYS A N 1
ATOM 3876 C CA . CYS A 1 491 ? 0.794 -14.711 3.700 1.00 97.50 491 CYS A CA 1
ATOM 3877 C C . CYS A 1 491 ? -0.029 -15.744 4.481 1.00 97.50 491 CYS A C 1
ATOM 3879 O O . CYS A 1 491 ? -0.272 -15.561 5.673 1.00 97.50 491 CYS A O 1
ATOM 3881 N N . SER A 1 492 ? -0.449 -16.839 3.837 1.00 95.75 492 SER A N 1
ATOM 3882 C CA . SER A 1 492 ? -1.250 -17.877 4.499 1.00 95.75 492 SER A CA 1
ATOM 3883 C C . SER A 1 492 ? -0.491 -18.562 5.643 1.00 95.75 492 SER A C 1
ATOM 3885 O O . SER A 1 492 ? -1.056 -18.768 6.718 1.00 95.75 492 SER A O 1
ATOM 3887 N N . SER A 1 493 ? 0.801 -18.836 5.450 1.00 95.62 493 SER A N 1
ATOM 3888 C CA . SER A 1 493 ? 1.667 -19.432 6.465 1.00 95.62 493 SER A CA 1
ATOM 3889 C C . SER A 1 493 ? 1.995 -18.445 7.583 1.00 95.62 493 SER A C 1
ATOM 3891 O O . SER A 1 493 ? 1.979 -18.833 8.748 1.00 95.62 493 SER A O 1
ATOM 3893 N N . THR A 1 494 ? 2.215 -17.162 7.265 1.00 97.31 494 THR A N 1
ATOM 3894 C CA . THR A 1 494 ? 2.365 -16.109 8.280 1.00 97.31 494 THR A CA 1
ATOM 3895 C C . THR A 1 494 ? 1.135 -16.047 9.177 1.00 97.31 494 THR A C 1
ATOM 3897 O O . THR A 1 494 ? 1.283 -16.060 10.395 1.00 97.31 494 THR A O 1
ATOM 3900 N N . VAL A 1 495 ? -0.076 -16.051 8.608 1.00 96.81 495 VAL A N 1
ATOM 3901 C CA . VAL A 1 495 ? -1.312 -16.052 9.406 1.00 96.81 495 VAL A CA 1
ATOM 3902 C C . VAL A 1 495 ? -1.436 -17.330 10.232 1.00 96.81 495 VAL A C 1
ATOM 3904 O O . VAL A 1 495 ? -1.752 -17.248 11.414 1.00 96.81 495 VAL A O 1
ATOM 3907 N N . ALA A 1 496 ? -1.145 -18.505 9.668 1.00 94.38 496 ALA A N 1
ATOM 3908 C CA . ALA A 1 496 ? -1.194 -19.761 10.417 1.00 94.38 496 ALA A CA 1
ATOM 3909 C C . ALA A 1 496 ? -0.246 -19.754 11.632 1.00 94.38 496 ALA A C 1
ATOM 3911 O O . ALA A 1 496 ? -0.675 -20.071 12.743 1.00 94.38 496 ALA A O 1
ATOM 3912 N N . ASN A 1 497 ? 1.003 -19.320 11.438 1.00 94.69 497 ASN A N 1
ATOM 3913 C CA . ASN A 1 497 ? 1.993 -19.177 12.507 1.00 94.69 497 ASN A CA 1
ATOM 3914 C C . ASN A 1 497 ? 1.551 -18.140 13.545 1.00 94.69 497 ASN A C 1
ATOM 3916 O O . ASN A 1 497 ? 1.651 -18.372 14.747 1.00 94.69 497 ASN A O 1
ATOM 3920 N N . MET A 1 498 ? 0.997 -17.018 13.093 1.00 94.94 498 MET A N 1
ATOM 3921 C CA . MET A 1 498 ? 0.482 -15.973 13.970 1.00 94.94 498 MET A CA 1
ATOM 3922 C C . MET A 1 498 ? -0.667 -16.479 14.852 1.00 94.94 498 MET A C 1
ATOM 3924 O O . MET A 1 498 ? -0.681 -16.205 16.048 1.00 94.94 498 MET A O 1
ATOM 3928 N N . ILE A 1 499 ? -1.600 -17.266 14.310 1.00 94.00 499 ILE A N 1
ATOM 3929 C CA . ILE A 1 499 ? -2.684 -17.878 15.095 1.00 94.00 499 ILE A CA 1
ATOM 3930 C C . ILE A 1 499 ? -2.141 -18.919 16.083 1.00 94.00 499 ILE A C 1
ATOM 3932 O O . ILE A 1 499 ? -2.580 -18.953 17.235 1.00 94.00 499 ILE A O 1
ATOM 3936 N N . ALA A 1 500 ? -1.171 -19.743 15.674 1.00 92.06 500 ALA A N 1
ATOM 3937 C CA . ALA A 1 500 ? -0.514 -20.697 16.568 1.00 92.06 500 ALA A CA 1
ATOM 3938 C C . ALA A 1 500 ? 0.167 -19.988 17.755 1.00 92.06 500 ALA A C 1
ATOM 3940 O O . ALA A 1 500 ? -0.019 -20.384 18.908 1.00 92.06 500 ALA A O 1
ATOM 3941 N N . LEU A 1 501 ? 0.856 -18.876 17.493 1.00 92.50 501 LEU A N 1
ATOM 3942 C CA . LEU A 1 501 ? 1.501 -18.071 18.527 1.00 92.50 501 LEU A CA 1
ATOM 3943 C C . LEU A 1 501 ? 0.481 -17.374 19.444 1.00 92.50 501 LEU A C 1
ATOM 3945 O O . LEU A 1 501 ? 0.552 -17.508 20.665 1.00 92.50 501 LEU A O 1
ATOM 3949 N N . LEU A 1 502 ? -0.474 -16.634 18.871 1.00 88.62 502 LEU A N 1
ATOM 3950 C CA . LEU A 1 502 ? -1.376 -15.760 19.631 1.00 88.62 502 LEU A CA 1
ATOM 3951 C C . LEU A 1 502 ? -2.487 -16.523 20.362 1.00 88.62 502 LEU A C 1
ATOM 3953 O O . LEU A 1 502 ? -2.817 -16.185 21.499 1.00 88.62 502 LEU A O 1
ATOM 3957 N N . GLU A 1 503 ? -3.088 -17.533 19.730 1.00 85.88 503 GLU A N 1
ATOM 3958 C CA . GLU A 1 503 ? -4.230 -18.253 20.308 1.00 85.88 503 GLU A CA 1
ATOM 3959 C C . GLU A 1 503 ? -3.822 -19.547 21.004 1.00 85.88 503 GLU A C 1
ATOM 3961 O O . GLU A 1 503 ? -4.337 -19.858 22.081 1.00 85.88 503 GLU A O 1
ATOM 3966 N N . ARG A 1 504 ? -2.910 -20.313 20.393 1.00 79.50 504 ARG A N 1
ATOM 3967 C CA . ARG A 1 504 ? -2.532 -21.648 20.884 1.00 79.50 504 ARG A CA 1
ATOM 3968 C C . ARG A 1 504 ? -1.332 -21.620 21.823 1.00 79.50 504 ARG A C 1
ATOM 3970 O O . ARG A 1 504 ? -1.114 -22.596 22.536 1.00 79.50 504 ARG A O 1
ATOM 3977 N N . LYS A 1 505 ? -0.616 -20.489 21.878 1.00 83.62 505 LYS A N 1
ATOM 3978 C CA . LYS A 1 505 ? 0.620 -20.309 22.656 1.00 83.62 505 LYS A CA 1
ATOM 3979 C C . LYS A 1 505 ? 1.669 -21.367 22.310 1.00 83.62 505 LYS A C 1
ATOM 3981 O O . LYS A 1 505 ? 2.376 -21.860 23.186 1.00 83.62 505 LYS A O 1
ATOM 3986 N N . GLU A 1 506 ? 1.717 -21.735 21.035 1.00 87.31 506 GLU A N 1
ATOM 3987 C CA . GLU A 1 506 ? 2.686 -22.675 20.488 1.00 87.31 506 GLU A CA 1
ATOM 3988 C C . GLU A 1 506 ? 3.975 -21.931 20.121 1.00 87.31 506 GLU A C 1
ATOM 3990 O O . GLU A 1 506 ? 3.941 -20.784 19.668 1.00 87.31 506 GLU A O 1
ATOM 3995 N N . GLU A 1 507 ? 5.120 -22.588 20.304 1.00 87.25 507 GLU A N 1
ATOM 3996 C CA . GLU A 1 507 ? 6.365 -22.112 19.708 1.00 87.25 507 GLU A CA 1
ATOM 3997 C C . GLU A 1 507 ? 6.306 -22.314 18.192 1.00 87.25 507 GLU A C 1
ATOM 3999 O O . GLU A 1 507 ? 5.939 -23.383 17.704 1.00 87.25 507 GLU A O 1
ATOM 4004 N N . ILE A 1 508 ? 6.684 -21.275 17.452 1.00 92.19 508 ILE A N 1
ATOM 4005 C CA . ILE A 1 508 ? 6.725 -21.282 15.991 1.00 92.19 508 ILE A CA 1
ATOM 4006 C C . ILE A 1 508 ? 8.145 -21.016 15.505 1.00 92.19 508 ILE A C 1
ATOM 4008 O O . ILE A 1 508 ? 8.935 -20.331 16.161 1.00 92.19 508 ILE A O 1
ATOM 4012 N N . GLU A 1 509 ? 8.461 -21.537 14.324 1.00 90.31 509 GLU A N 1
ATOM 4013 C CA . GLU A 1 509 ? 9.719 -21.229 13.659 1.00 90.31 509 GLU A CA 1
ATOM 4014 C C . GLU A 1 509 ? 9.796 -19.730 13.345 1.00 90.31 509 GLU A C 1
ATOM 4016 O O . GLU A 1 509 ? 8.859 -19.135 12.806 1.00 90.31 509 GLU A O 1
ATOM 4021 N N . LYS A 1 510 ? 10.931 -19.112 13.688 1.00 92.50 510 LYS A N 1
ATOM 4022 C CA . LYS A 1 510 ? 11.140 -17.676 13.472 1.00 92.50 510 LYS A CA 1
ATOM 4023 C C . LYS A 1 510 ? 11.312 -17.308 12.012 1.00 92.50 510 LYS A C 1
ATOM 4025 O O . LYS A 1 510 ? 10.955 -16.202 11.643 1.00 92.50 510 LYS A O 1
ATOM 4030 N N . ASN A 1 511 ? 11.861 -18.205 11.201 1.00 94.81 511 ASN A N 1
ATOM 4031 C CA . ASN A 1 511 ? 12.214 -17.920 9.820 1.00 94.81 511 ASN A CA 1
ATOM 4032 C C . ASN A 1 511 ? 11.584 -18.956 8.901 1.00 94.81 511 ASN A C 1
ATOM 4034 O O . ASN A 1 511 ? 12.072 -20.072 8.782 1.00 94.81 511 ASN A O 1
ATOM 4038 N N . LEU A 1 512 ? 10.517 -18.563 8.218 1.00 95.31 512 LEU A N 1
ATOM 4039 C CA . LEU A 1 512 ? 9.897 -19.357 7.176 1.00 95.31 512 LEU A CA 1
ATOM 4040 C C . LEU A 1 512 ? 10.453 -18.936 5.815 1.00 95.31 512 LEU A C 1
ATOM 4042 O O . LEU A 1 512 ? 10.038 -17.927 5.240 1.00 95.31 512 LEU A O 1
ATOM 4046 N N . LYS A 1 513 ? 11.368 -19.741 5.279 1.00 96.81 513 LYS A N 1
ATOM 4047 C CA . LYS A 1 513 ? 11.875 -19.567 3.917 1.00 96.81 513 LYS A CA 1
ATOM 4048 C C . LYS A 1 513 ? 11.061 -20.412 2.935 1.00 96.81 513 LYS A C 1
ATOM 4050 O O . LYS A 1 513 ? 10.996 -21.631 3.080 1.00 96.81 513 LYS A O 1
ATOM 4055 N N . VAL A 1 514 ? 10.457 -19.777 1.931 1.00 96.50 514 VAL A N 1
ATOM 4056 C CA . VAL A 1 514 ? 9.588 -20.440 0.943 1.00 96.50 514 VAL A CA 1
ATOM 4057 C C . VAL A 1 514 ? 10.300 -20.557 -0.410 1.00 96.50 514 VAL A C 1
ATOM 4059 O O . VAL A 1 514 ? 10.728 -19.536 -0.948 1.00 96.50 514 VAL A O 1
ATOM 4062 N N . PRO A 1 515 ? 10.423 -21.766 -0.991 1.00 96.00 515 PRO A N 1
ATOM 4063 C CA . PRO A 1 515 ? 10.952 -21.938 -2.343 1.00 96.00 515 PRO A CA 1
ATOM 4064 C C . PRO A 1 515 ? 10.102 -21.215 -3.396 1.00 96.00 515 PRO A C 1
ATOM 4066 O O . PRO A 1 515 ? 8.871 -21.226 -3.320 1.00 96.00 515 PRO A O 1
ATOM 4069 N N . CYS A 1 516 ? 10.758 -20.618 -4.391 1.00 97.69 516 CYS A N 1
ATOM 4070 C CA . CYS A 1 516 ? 10.087 -19.967 -5.517 1.00 97.69 516 CYS A CA 1
ATOM 4071 C C . CYS A 1 516 ? 9.944 -20.921 -6.706 1.00 97.69 516 CYS A C 1
ATOM 4073 O O . CYS A 1 516 ? 10.724 -21.861 -6.843 1.00 97.69 516 CYS A O 1
ATOM 4075 N N . ASP A 1 517 ? 9.025 -20.608 -7.620 1.00 97.38 517 ASP A N 1
ATOM 4076 C CA . ASP A 1 517 ? 8.908 -21.317 -8.899 1.00 97.38 517 ASP A CA 1
ATOM 4077 C C . ASP A 1 517 ? 9.283 -20.407 -10.071 1.00 97.38 517 ASP A C 1
ATOM 4079 O O . ASP A 1 517 ? 8.841 -19.262 -10.141 1.00 97.38 517 ASP A O 1
ATOM 4083 N N . ILE A 1 518 ? 10.022 -20.928 -11.052 1.00 98.38 518 ILE A N 1
ATOM 4084 C CA . ILE A 1 518 ? 10.224 -20.237 -12.332 1.00 98.38 518 ILE A CA 1
ATOM 4085 C C . ILE A 1 518 ? 9.044 -20.566 -13.248 1.00 98.38 518 ILE A C 1
ATOM 4087 O O . ILE A 1 518 ? 8.925 -21.679 -13.765 1.00 98.38 518 ILE A O 1
ATOM 4091 N N . VAL A 1 519 ? 8.178 -19.585 -13.489 1.00 98.31 519 VAL A N 1
ATOM 4092 C CA . VAL A 1 519 ? 7.044 -19.726 -14.405 1.00 98.31 519 VAL A CA 1
ATOM 4093 C C . VAL A 1 519 ? 7.513 -19.396 -15.817 1.00 98.31 519 VAL A C 1
ATOM 4095 O O . VAL A 1 519 ? 7.500 -18.239 -16.237 1.00 98.31 519 VAL A O 1
ATOM 4098 N N . LYS A 1 520 ? 7.961 -20.424 -16.545 1.00 97.88 520 LYS A N 1
ATOM 4099 C CA . LYS A 1 520 ? 8.390 -20.303 -17.944 1.00 97.88 520 LYS A CA 1
ATOM 4100 C C . LYS A 1 520 ? 7.220 -19.914 -18.853 1.00 97.88 520 LYS A C 1
ATOM 4102 O O . LYS A 1 520 ? 6.168 -20.551 -18.812 1.00 97.88 520 LYS A O 1
ATOM 4107 N N . ARG A 1 521 ? 7.449 -18.920 -19.715 1.00 97.94 521 ARG A N 1
ATOM 4108 C CA . ARG A 1 521 ? 6.539 -18.480 -20.781 1.00 97.94 521 ARG A CA 1
ATOM 4109 C C . ARG A 1 521 ? 7.303 -18.230 -22.087 1.00 97.94 521 ARG A C 1
ATOM 4111 O O . ARG A 1 521 ? 8.149 -19.041 -22.458 1.00 97.94 521 ARG A O 1
ATOM 4118 N N . CYS A 1 522 ? 6.989 -17.145 -22.792 1.00 98.06 522 CYS A N 1
ATOM 4119 C CA . CYS A 1 522 ? 7.412 -16.883 -24.164 1.00 98.06 522 CYS A CA 1
ATOM 4120 C C . CYS A 1 522 ? 8.694 -16.040 -24.264 1.00 98.06 522 CYS A C 1
ATOM 4122 O O . CYS A 1 522 ? 9.272 -15.948 -25.340 1.00 98.06 522 CYS A O 1
ATOM 4124 N N . THR A 1 523 ? 9.163 -15.424 -23.174 1.00 98.62 523 THR A N 1
ATOM 4125 C CA . THR A 1 523 ? 10.329 -14.517 -23.203 1.00 98.62 523 THR A CA 1
ATOM 4126 C C . THR A 1 523 ? 11.677 -15.187 -22.950 1.00 98.62 523 THR A C 1
ATOM 4128 O O . THR A 1 523 ? 12.705 -14.509 -22.961 1.00 98.62 523 THR A O 1
ATOM 4131 N N . THR A 1 524 ? 11.711 -16.502 -22.730 1.00 97.75 524 THR A N 1
ATOM 4132 C CA . THR A 1 524 ? 12.952 -17.271 -22.559 1.00 97.75 524 THR A CA 1
ATOM 4133 C C . THR A 1 524 ? 12.914 -18.576 -23.351 1.00 97.75 524 THR A C 1
ATOM 4135 O O . THR A 1 524 ? 11.856 -19.134 -23.630 1.00 97.75 524 THR A O 1
ATOM 4138 N N . ASP A 1 525 ? 14.091 -19.085 -23.702 1.00 92.88 525 ASP A N 1
ATOM 4139 C CA . ASP A 1 525 ? 14.312 -20.253 -24.563 1.00 92.88 525 ASP A CA 1
ATOM 4140 C C . ASP A 1 525 ? 14.709 -21.530 -23.793 1.00 92.88 525 ASP A C 1
ATOM 4142 O O . ASP A 1 525 ? 14.931 -22.581 -24.406 1.00 92.88 525 ASP A O 1
ATOM 4146 N N . PHE A 1 526 ? 14.789 -21.466 -22.455 1.00 90.31 526 PHE A N 1
ATOM 4147 C CA . PHE A 1 526 ? 15.277 -22.573 -21.624 1.00 90.31 526 PHE A CA 1
ATOM 4148 C C . PHE A 1 526 ? 14.276 -23.657 -21.284 1.00 90.31 526 PHE A C 1
ATOM 4150 O O . PHE A 1 526 ? 13.096 -23.342 -21.065 1.00 90.31 526 PHE A O 1
#